Protein AF-0000000082579275 (afdb_homodimer)

pLDDT: mean 96.57, std 3.66, range [63.47, 98.94]

Organism: NCBI:txid68569

Structure (mmCIF, N/CA/C/O backbone):
data_AF-0000000082579275-model_v1
#
loop_
_entity.id
_entity.type
_entity.pdbx_description
1 polymer 'Diadenosine tetraphosphatase ApaH/serine/threonine PP2A family protein phosphatase'
#
loop_
_atom_site.group_PDB
_atom_site.id
_atom_site.type_symbol
_atom_site.label_atom_id
_atom_site.label_alt_id
_atom_site.label_comp_id
_atom_site.label_asym_id
_atom_site.label_entity_id
_atom_site.label_seq_id
_atom_site.pdbx_PDB_ins_code
_atom_site.Cartn_x
_atom_site.Cartn_y
_atom_site.Cartn_z
_atom_site.occupancy
_atom_site.B_iso_or_equiv
_atom_site.auth_seq_id
_atom_site.auth_comp_id
_atom_site.auth_asym_id
_atom_site.auth_atom_id
_atom_site.pdbx_PDB_model_num
ATOM 1 N N . MET A 1 1 ? 6.137 6.766 -21.641 1 63.72 1 MET A N 1
ATOM 2 C CA . MET A 1 1 ? 6.75 5.492 -21.281 1 63.72 1 MET A CA 1
ATOM 3 C C . MET A 1 1 ? 5.688 4.418 -21.078 1 63.72 1 MET A C 1
ATOM 5 O O . MET A 1 1 ? 4.52 4.727 -20.844 1 63.72 1 MET A O 1
ATOM 9 N N . THR A 1 2 ? 6.02 3.133 -21.359 1 87.69 2 THR A N 1
ATOM 10 C CA . THR A 1 2 ? 5.059 2.035 -21.328 1 87.69 2 THR A CA 1
ATOM 11 C C . THR A 1 2 ? 4.641 1.723 -19.891 1 87.69 2 THR A C 1
ATOM 13 O O . THR A 1 2 ? 5.484 1.655 -19 1 87.69 2 THR A O 1
ATOM 16 N N . ARG A 1 3 ? 3.379 1.711 -19.625 1 96.25 3 ARG A N 1
ATOM 17 C CA . ARG A 1 3 ? 2.834 1.325 -18.328 1 96.25 3 ARG A CA 1
ATOM 18 C C . ARG A 1 3 ? 2.699 -0.19 -18.219 1 96.25 3 ARG A C 1
ATOM 20 O O . ARG A 1 3 ? 2.129 -0.833 -19.094 1 96.25 3 ARG A O 1
ATOM 27 N N . ILE A 1 4 ? 3.266 -0.727 -17.109 1 98.38 4 ILE A N 1
ATOM 28 C CA . ILE A 1 4 ? 3.283 -2.17 -16.891 1 98.38 4 ILE A CA 1
ATOM 29 C C . ILE A 1 4 ? 2.412 -2.521 -15.688 1 98.38 4 ILE A C 1
ATOM 31 O O . ILE A 1 4 ? 2.582 -1.958 -14.609 1 98.38 4 ILE A O 1
ATOM 35 N N . ALA A 1 5 ? 1.443 -3.422 -15.883 1 98.81 5 ALA A N 1
ATOM 36 C CA . ALA A 1 5 ? 0.686 -3.992 -14.766 1 98.81 5 ALA A CA 1
ATOM 37 C C . ALA A 1 5 ? 1.379 -5.23 -14.211 1 98.81 5 ALA A C 1
ATOM 39 O O . ALA A 1 5 ? 1.724 -6.148 -14.961 1 98.81 5 ALA A O 1
ATOM 40 N N . VAL A 1 6 ? 1.653 -5.238 -12.945 1 98.94 6 VAL A N 1
ATOM 41 C CA . VAL A 1 6 ? 2.301 -6.355 -12.266 1 98.94 6 VAL A CA 1
ATOM 42 C C . VAL A 1 6 ? 1.271 -7.125 -11.438 1 98.94 6 VAL A C 1
ATOM 44 O O . VAL A 1 6 ? 0.685 -6.578 -10.5 1 98.94 6 VAL A O 1
ATOM 47 N N . LEU A 1 7 ? 1.018 -8.328 -11.781 1 98.94 7 LEU A N 1
ATOM 48 C CA . LEU A 1 7 ? 0.051 -9.18 -11.094 1 98.94 7 LEU A CA 1
ATOM 49 C C . LEU A 1 7 ? 0.752 -10.328 -10.375 1 98.94 7 LEU A C 1
ATOM 51 O O . LEU A 1 7 ? 1.803 -10.797 -10.828 1 98.94 7 LEU A O 1
ATOM 55 N N . SER A 1 8 ? 0.199 -10.789 -9.344 1 98.94 8 SER A N 1
ATOM 56 C CA . SER A 1 8 ? 0.677 -11.961 -8.617 1 98.94 8 SER A CA 1
ATOM 57 C C . SER A 1 8 ? -0.452 -12.625 -7.836 1 98.94 8 SER A C 1
ATOM 59 O O . SER A 1 8 ? -1.479 -12 -7.562 1 98.94 8 SER A O 1
ATOM 61 N N . ASP A 1 9 ? -0.301 -13.938 -7.574 1 98.94 9 ASP A N 1
ATOM 62 C CA . ASP A 1 9 ? -1.137 -14.664 -6.625 1 98.94 9 ASP A CA 1
ATOM 63 C C . ASP A 1 9 ? -2.617 -14.508 -6.961 1 98.94 9 ASP A C 1
ATOM 65 O O . ASP A 1 9 ? -3.414 -14.109 -6.109 1 98.94 9 ASP A O 1
ATOM 69 N N . ILE A 1 10 ? -2.896 -14.906 -8.18 1 98.94 10 ILE A N 1
ATOM 70 C CA . ILE A 1 10 ? -4.262 -14.852 -8.688 1 98.94 10 ILE A CA 1
ATOM 71 C C . ILE A 1 10 ? -5.117 -15.906 -8 1 98.94 10 ILE A C 1
ATOM 73 O O . ILE A 1 10 ? -6.289 -15.664 -7.703 1 98.94 10 ILE A O 1
ATOM 77 N N . HIS A 1 11 ? -4.578 -17.141 -7.887 1 98.88 11 HIS A N 1
ATOM 78 C CA . HIS A 1 11 ? -5.188 -18.25 -7.16 1 98.88 11 HIS A CA 1
ATOM 79 C C . HIS A 1 11 ? -6.551 -18.609 -7.742 1 98.88 11 HIS A C 1
ATOM 81 O O . HIS A 1 11 ? -7.504 -18.844 -7 1 98.88 11 HIS A O 1
ATOM 87 N N . GLY A 1 12 ? -6.645 -18.578 -9.016 1 98.88 12 GLY A N 1
ATOM 88 C CA . GLY A 1 12 ? -7.824 -19.047 -9.727 1 98.88 12 GLY A CA 1
ATOM 89 C C . GLY A 1 12 ? -9.008 -18.094 -9.602 1 98.88 12 GLY A C 1
ATOM 90 O O . GLY A 1 12 ? -10.125 -18.438 -9.969 1 98.88 12 GLY A O 1
ATOM 91 N N . ASN A 1 13 ? -8.828 -16.953 -9.055 1 98.88 13 ASN A N 1
ATOM 92 C CA . ASN A 1 13 ? -9.898 -15.984 -8.867 1 98.88 13 ASN A CA 1
ATOM 93 C C . ASN A 1 13 ? -10.156 -15.18 -10.141 1 98.88 13 ASN A C 1
ATOM 95 O O . ASN A 1 13 ? -9.766 -14.016 -10.234 1 98.88 13 ASN A O 1
ATOM 99 N N . LEU A 1 14 ? -10.883 -15.766 -11.039 1 98.81 14 LEU A N 1
ATOM 100 C CA . LEU A 1 14 ? -11.078 -15.219 -12.375 1 98.81 14 LEU A CA 1
ATOM 101 C C . LEU A 1 14 ? -11.812 -13.883 -12.312 1 98.81 14 LEU A C 1
ATOM 103 O O . LEU A 1 14 ? -11.414 -12.914 -12.969 1 98.81 14 LEU A O 1
ATOM 107 N N . PRO A 1 15 ? -12.891 -13.734 -11.469 1 98.81 15 PRO A N 1
ATOM 108 C CA . PRO A 1 15 ? -13.539 -12.422 -11.398 1 98.81 15 PRO A CA 1
ATOM 109 C C . PRO A 1 15 ? -12.586 -11.312 -10.961 1 98.81 15 PRO A C 1
ATOM 111 O O . PRO A 1 15 ? -12.633 -10.203 -11.5 1 98.81 15 PRO A O 1
ATOM 114 N N . ALA A 1 16 ? -11.742 -11.586 -10.016 1 98.88 16 ALA A N 1
ATOM 115 C CA . ALA A 1 16 ? -10.758 -10.602 -9.578 1 98.88 16 ALA A CA 1
ATOM 116 C C . ALA A 1 16 ? -9.773 -10.273 -10.703 1 98.88 16 ALA A C 1
ATOM 118 O O . ALA A 1 16 ? -9.438 -9.109 -10.914 1 98.88 16 ALA A O 1
ATOM 119 N N . LEU A 1 17 ? -9.328 -11.312 -11.398 1 98.88 17 LEU A N 1
ATOM 120 C CA . LEU A 1 17 ? -8.391 -11.133 -12.5 1 98.88 17 LEU A CA 1
ATOM 121 C C . LEU A 1 17 ? -8.984 -10.234 -13.586 1 98.88 17 LEU A C 1
ATOM 123 O O . LEU A 1 17 ? -8.328 -9.305 -14.055 1 98.88 17 LEU A O 1
ATOM 127 N N . ILE A 1 18 ? -10.188 -10.477 -13.945 1 98.81 18 ILE A N 1
ATOM 128 C CA . ILE A 1 18 ? -10.859 -9.711 -14.984 1 98.81 18 ILE A CA 1
ATOM 129 C C . ILE A 1 18 ? -10.992 -8.25 -14.555 1 98.81 18 ILE A C 1
ATOM 131 O O . ILE A 1 18 ? -10.734 -7.336 -15.336 1 98.81 18 ILE A O 1
ATOM 135 N N . ALA A 1 19 ? -11.375 -8.062 -13.312 1 98.69 19 ALA A N 1
ATOM 136 C CA . ALA A 1 19 ? -11.523 -6.703 -12.789 1 98.69 19 ALA A CA 1
ATOM 137 C C . ALA A 1 19 ? -10.188 -5.961 -12.805 1 98.69 19 ALA A C 1
ATOM 139 O O . ALA A 1 19 ? -10.125 -4.793 -13.195 1 98.69 19 ALA A O 1
ATOM 140 N N . VAL A 1 20 ? -9.141 -6.609 -12.398 1 98.81 20 VAL A N 1
ATOM 141 C CA . VAL A 1 20 ? -7.809 -6.012 -12.336 1 98.81 20 VAL A CA 1
ATOM 142 C C . VAL A 1 20 ? -7.34 -5.648 -13.742 1 98.81 20 VAL A C 1
ATOM 144 O O . VAL A 1 20 ? -6.816 -4.555 -13.969 1 98.81 20 VAL A O 1
ATOM 147 N N . VAL A 1 21 ? -7.512 -6.551 -14.656 1 98.75 21 VAL A N 1
ATOM 148 C CA . VAL A 1 21 ? -7.047 -6.309 -16.016 1 98.75 21 VAL A CA 1
ATOM 149 C C . VAL A 1 21 ? -7.82 -5.148 -16.641 1 98.75 21 VAL A C 1
ATOM 151 O O . VAL A 1 21 ? -7.242 -4.289 -17.297 1 98.75 21 VAL A O 1
ATOM 154 N N . ALA A 1 22 ? -9.109 -5.141 -16.453 1 98.56 22 ALA A N 1
ATOM 155 C CA . ALA A 1 22 ? -9.914 -4.031 -16.953 1 98.56 22 ALA A CA 1
ATOM 156 C C . ALA A 1 22 ? -9.445 -2.703 -16.359 1 98.56 22 ALA A C 1
ATOM 158 O O . ALA A 1 22 ? -9.32 -1.711 -17.078 1 98.56 22 ALA A O 1
ATOM 159 N N . ASP A 1 23 ? -9.234 -2.73 -15.133 1 98.12 23 ASP A N 1
ATOM 160 C CA . ASP A 1 23 ? -8.773 -1.517 -14.461 1 98.12 23 ASP A CA 1
ATOM 161 C C . ASP A 1 23 ? -7.414 -1.078 -14.992 1 98.12 23 ASP A C 1
ATOM 163 O O . ASP A 1 23 ? -7.195 0.107 -15.258 1 98.12 23 ASP A O 1
ATOM 167 N N . ALA A 1 24 ? -6.48 -2.027 -15.039 1 98.38 24 ALA A N 1
ATOM 168 C CA . ALA A 1 24 ? -5.137 -1.742 -15.539 1 98.38 24 ALA A CA 1
ATOM 169 C C . ALA A 1 24 ? -5.184 -1.153 -16.938 1 98.38 24 ALA A C 1
ATOM 171 O O . ALA A 1 24 ? -4.477 -0.189 -17.25 1 98.38 24 ALA A O 1
ATOM 172 N N . ARG A 1 25 ? -5.969 -1.7 -17.797 1 97.94 25 ARG A N 1
ATOM 173 C CA . ARG A 1 25 ? -6.105 -1.192 -19.156 1 97.94 25 ARG A CA 1
ATOM 174 C C . ARG A 1 25 ? -6.691 0.215 -19.156 1 97.94 25 ARG A C 1
ATOM 176 O O . ARG A 1 25 ? -6.262 1.069 -19.938 1 97.94 25 ARG A O 1
ATOM 183 N N . ALA A 1 26 ? -7.68 0.384 -18.344 1 96.19 26 ALA A N 1
ATOM 184 C CA . ALA A 1 26 ? -8.273 1.714 -18.219 1 96.19 26 ALA A CA 1
ATOM 185 C C . ALA A 1 26 ? -7.234 2.74 -17.781 1 96.19 26 ALA A C 1
ATOM 187 O O . ALA A 1 26 ? -7.34 3.922 -18.109 1 96.19 26 ALA A O 1
ATOM 188 N N . ARG A 1 27 ? -6.25 2.26 -17.109 1 94.75 27 ARG A N 1
ATOM 189 C CA . ARG A 1 27 ? -5.176 3.131 -16.625 1 94.75 27 ARG A CA 1
ATOM 190 C C . ARG A 1 27 ? -4.082 3.268 -17.688 1 94.75 27 ARG A C 1
ATOM 192 O O . ARG A 1 27 ? -3.08 3.951 -17.453 1 94.75 27 ARG A O 1
ATOM 199 N N . GLY A 1 28 ? -4.23 2.588 -18.75 1 96.44 28 GLY A N 1
ATOM 200 C CA . GLY A 1 28 ? -3.32 2.758 -19.875 1 96.44 28 GLY A CA 1
ATOM 201 C C . GLY A 1 28 ? -2.236 1.7 -19.938 1 96.44 28 GLY A C 1
ATOM 202 O O . GLY A 1 28 ? -1.297 1.807 -20.719 1 96.44 28 GLY A O 1
ATOM 203 N N . CYS A 1 29 ? -2.297 0.688 -19.109 1 97.88 29 CYS A N 1
ATOM 204 C CA . CYS A 1 29 ? -1.31 -0.383 -19.172 1 97.88 29 CYS A CA 1
ATOM 205 C C . CYS A 1 29 ? -1.43 -1.157 -20.484 1 97.88 29 CYS A C 1
ATOM 207 O O . CYS A 1 29 ? -2.529 -1.55 -20.875 1 97.88 29 CYS A O 1
ATOM 209 N N . THR A 1 30 ? -0.286 -1.39 -21.062 1 97.12 30 THR A N 1
ATOM 210 C CA . THR A 1 30 ? -0.252 -2.172 -22.297 1 97.12 30 THR A CA 1
ATOM 211 C C . THR A 1 30 ? 0.585 -3.434 -22.109 1 97.12 30 THR A C 1
ATOM 213 O O . THR A 1 30 ? 0.59 -4.312 -22.984 1 97.12 30 THR A O 1
ATOM 216 N N . ARG A 1 31 ? 1.279 -3.465 -21.047 1 97.56 31 ARG A N 1
ATOM 217 C CA . ARG A 1 31 ? 2.068 -4.641 -20.703 1 97.56 31 ARG A CA 1
ATOM 218 C C . ARG A 1 31 ? 1.643 -5.211 -19.359 1 97.56 31 ARG A C 1
ATOM 220 O O . ARG A 1 31 ? 1.237 -4.465 -18.469 1 97.56 31 ARG A O 1
ATOM 227 N N . PHE A 1 32 ? 1.783 -6.484 -19.281 1 98.56 32 PHE A N 1
ATOM 228 C CA . PHE A 1 32 ? 1.425 -7.215 -18.078 1 98.56 32 PHE A CA 1
ATOM 229 C C . PHE A 1 32 ? 2.5 -8.234 -17.719 1 98.56 32 PHE A C 1
ATOM 231 O O . PHE A 1 32 ? 3.104 -8.844 -18.609 1 98.56 32 PHE A O 1
ATOM 238 N N . VAL A 1 33 ? 2.762 -8.422 -16.453 1 98.75 33 VAL A N 1
ATOM 239 C CA . VAL A 1 33 ? 3.576 -9.531 -15.969 1 98.75 33 VAL A CA 1
ATOM 240 C C . VAL A 1 33 ? 2.857 -10.25 -14.828 1 98.75 33 VAL A C 1
ATOM 242 O O . VAL A 1 33 ? 2.094 -9.625 -14.086 1 98.75 33 VAL A O 1
ATOM 245 N N . ASN A 1 34 ? 2.994 -11.508 -14.758 1 98.88 34 ASN A N 1
ATOM 246 C CA . ASN A 1 34 ? 2.365 -12.367 -13.758 1 98.88 34 ASN A CA 1
ATOM 247 C C . ASN A 1 34 ? 3.404 -13.141 -12.945 1 98.88 34 ASN A C 1
ATOM 249 O O . ASN A 1 34 ? 4.195 -13.898 -13.516 1 98.88 34 ASN A O 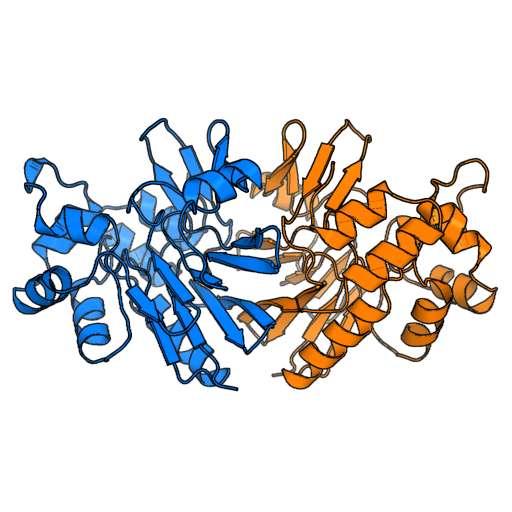1
ATOM 253 N N . LEU A 1 35 ? 3.342 -13.039 -11.578 1 98.94 35 LEU A N 1
ATOM 254 C CA . LEU A 1 35 ? 4.477 -13.453 -10.758 1 98.94 35 LEU A CA 1
ATOM 255 C C . LEU A 1 35 ? 4.203 -14.797 -10.094 1 98.94 35 LEU A C 1
ATOM 257 O O . LEU A 1 35 ? 4.859 -15.156 -9.117 1 98.94 35 LEU A O 1
ATOM 261 N N . GLY A 1 36 ? 3.207 -15.508 -10.555 1 98.88 36 GLY A N 1
ATOM 262 C CA . GLY A 1 36 ? 3.039 -16.875 -10.086 1 98.88 36 GLY A CA 1
ATOM 263 C C . GLY A 1 36 ? 1.993 -17.016 -9 1 98.88 36 GLY A C 1
ATOM 264 O O . GLY A 1 36 ? 1.351 -16.031 -8.617 1 98.88 36 GLY A O 1
ATOM 265 N N . ASP A 1 37 ? 1.796 -18.375 -8.586 1 98.88 37 ASP A N 1
ATOM 266 C CA . ASP A 1 37 ? 0.679 -18.781 -7.734 1 98.88 37 ASP A CA 1
ATOM 267 C C . ASP A 1 37 ? -0.657 -18.391 -8.359 1 98.88 37 ASP A C 1
ATOM 269 O O . ASP A 1 37 ? -1.411 -17.594 -7.789 1 98.88 37 ASP A O 1
ATOM 273 N N . ILE A 1 38 ? -0.932 -19.109 -9.375 1 98.94 38 ILE A N 1
ATOM 274 C CA . ILE A 1 38 ? -1.906 -18.641 -10.344 1 98.94 38 ILE A CA 1
ATOM 275 C C . ILE A 1 38 ? -3.236 -19.359 -10.141 1 98.94 38 ILE A C 1
ATOM 277 O O . ILE A 1 38 ? -4.297 -18.719 -10.133 1 98.94 38 ILE A O 1
ATOM 281 N N . LEU A 1 39 ? -3.184 -20.656 -9.945 1 98.88 39 LEU A N 1
ATOM 282 C CA . LEU A 1 39 ? -4.406 -21.438 -10.133 1 98.88 39 LEU A CA 1
ATOM 283 C C . LEU A 1 39 ? -4.801 -22.156 -8.852 1 98.88 39 LEU A C 1
ATOM 285 O O . LEU A 1 39 ? -5.93 -22.641 -8.727 1 98.88 39 LEU A O 1
ATOM 289 N N . SER A 1 40 ? -3.854 -22.328 -7.887 1 98.69 40 SER A N 1
ATOM 290 C CA . SER A 1 40 ? -4.133 -23.062 -6.652 1 98.69 40 SER A CA 1
ATOM 291 C C . SER A 1 40 ? -5.199 -22.344 -5.82 1 98.69 40 SER A C 1
ATOM 293 O O . SER A 1 40 ? -5.035 -21.188 -5.465 1 98.69 40 SER A O 1
ATOM 295 N N . GLY A 1 41 ? -6.258 -22.938 -5.508 1 98.25 41 GLY A N 1
ATOM 296 C CA . GLY A 1 41 ? -7.402 -22.438 -4.773 1 98.25 41 GLY A CA 1
ATOM 297 C C . GLY A 1 41 ? -8.703 -23.125 -5.133 1 98.25 41 GLY A C 1
ATOM 298 O O . GLY A 1 41 ? -8.758 -23.891 -6.098 1 98.25 41 GLY A O 1
ATOM 299 N N . PRO A 1 42 ? -9.75 -22.906 -4.375 1 98.62 42 PRO A N 1
ATOM 300 C CA . PRO A 1 42 ? -11.023 -23.594 -4.59 1 98.62 42 PRO A CA 1
ATOM 301 C C . PRO A 1 42 ? -11.953 -22.844 -5.539 1 98.62 42 PRO A C 1
ATOM 303 O O . PRO A 1 42 ? -13.172 -23.031 -5.5 1 98.62 42 PRO A O 1
ATOM 306 N N . LEU A 1 43 ? -11.477 -22.016 -6.395 1 98.69 43 LEU A N 1
ATOM 307 C CA . LEU A 1 43 ? -12.312 -21.094 -7.152 1 98.69 43 LEU A CA 1
ATOM 308 C C . LEU A 1 43 ? -12.461 -21.562 -8.602 1 98.69 43 LEU A C 1
ATOM 310 O O . LEU A 1 43 ? -13.07 -22.609 -8.859 1 98.69 43 LEU A O 1
ATOM 314 N N . TRP A 1 44 ? -11.836 -20.844 -9.617 1 98.81 44 TRP A N 1
ATOM 315 C CA . TRP A 1 44 ? -12.016 -21.188 -11.023 1 98.81 44 TRP A CA 1
ATOM 316 C C . TRP A 1 44 ? -10.672 -21.406 -11.711 1 98.81 44 TRP A C 1
ATOM 318 O O . TRP A 1 44 ? -10.359 -20.734 -12.695 1 98.81 44 TRP A O 1
ATOM 328 N N . PRO A 1 45 ? -9.945 -22.422 -11.25 1 98.69 45 PRO A N 1
ATOM 329 C CA . PRO A 1 45 ? -8.594 -22.609 -11.789 1 98.69 45 PRO A CA 1
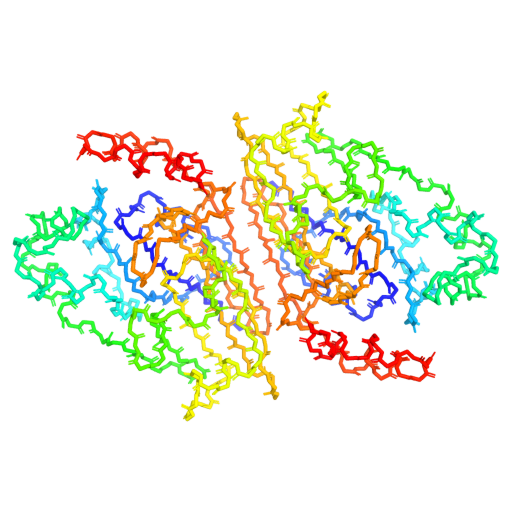ATOM 330 C C . PRO A 1 45 ? -8.594 -22.922 -13.289 1 98.69 45 PRO A C 1
ATOM 332 O O . PRO A 1 45 ? -7.777 -22.359 -14.031 1 98.69 45 PRO A O 1
ATOM 335 N N . ALA A 1 46 ? -9.484 -23.75 -13.789 1 98.62 46 ALA A N 1
ATOM 336 C CA . ALA A 1 46 ? -9.492 -24.141 -15.203 1 98.62 46 ALA A CA 1
ATOM 337 C C . ALA A 1 46 ? -9.844 -22.953 -16.094 1 98.62 46 ALA A C 1
ATOM 339 O O . ALA A 1 46 ? -9.211 -22.734 -17.125 1 98.62 46 ALA A O 1
ATOM 340 N N . GLU A 1 47 ? -10.898 -22.219 -15.719 1 98.62 47 GLU A N 1
ATOM 341 C CA . GLU A 1 47 ? -11.32 -21.047 -16.469 1 98.62 47 GLU A CA 1
ATOM 342 C C . GLU A 1 47 ? -10.227 -19.969 -16.469 1 98.62 47 GLU A C 1
ATOM 344 O O . GLU A 1 47 ? -10.008 -19.312 -17.484 1 98.62 47 GLU A O 1
ATOM 349 N N . THR A 1 48 ? -9.57 -19.828 -15.336 1 98.81 48 THR A N 1
ATOM 350 C CA . THR A 1 48 ? -8.492 -18.859 -15.227 1 98.81 48 THR A CA 1
ATOM 351 C C . THR A 1 48 ? -7.32 -19.25 -16.125 1 98.81 48 THR A C 1
ATOM 353 O O . THR A 1 48 ? -6.754 -18.406 -16.828 1 98.81 48 THR A O 1
ATOM 356 N N . ALA A 1 49 ? -6.969 -20.5 -16.109 1 98.69 49 ALA A N 1
ATOM 357 C CA . ALA A 1 49 ? -5.906 -20.984 -16.984 1 98.69 49 ALA A CA 1
ATOM 358 C C . ALA A 1 49 ? -6.223 -20.703 -18.453 1 98.69 49 ALA A C 1
ATOM 360 O O . ALA A 1 49 ? -5.383 -20.188 -19.188 1 98.69 49 ALA A O 1
ATOM 361 N N . ALA A 1 50 ? -7.402 -21.094 -18.859 1 98.38 50 ALA A N 1
ATOM 362 C CA . ALA A 1 50 ? -7.809 -20.875 -20.25 1 98.38 50 ALA A CA 1
ATOM 363 C C . ALA A 1 50 ? -7.711 -19.406 -20.625 1 98.38 50 ALA A C 1
ATOM 365 O O . ALA A 1 50 ? -7.266 -19.062 -21.719 1 98.38 50 ALA A O 1
ATOM 366 N N . TRP A 1 51 ? -8.133 -18.562 -19.719 1 98.56 51 TRP A N 1
ATOM 367 C CA . TRP A 1 51 ? -8.117 -17.125 -19.953 1 98.56 51 TRP A CA 1
ATOM 368 C C . TRP A 1 51 ? -6.688 -16.609 -20.109 1 98.56 51 TRP A C 1
ATOM 370 O O . TRP A 1 51 ? -6.406 -15.812 -21 1 98.56 51 TRP A O 1
ATOM 380 N N . LEU A 1 52 ? -5.781 -17.078 -19.312 1 98.62 52 LEU A N 1
ATOM 381 C CA . LEU A 1 52 ? -4.406 -16.594 -19.297 1 98.62 52 LEU A CA 1
ATOM 382 C C . LEU A 1 52 ? -3.604 -17.172 -20.453 1 98.62 52 LEU A C 1
ATOM 384 O O . LEU A 1 52 ? -2.744 -16.5 -21.031 1 98.62 52 LEU A O 1
ATOM 388 N N . MET A 1 53 ? -3.846 -18.453 -20.719 1 97.88 53 MET A N 1
ATOM 389 C CA . MET A 1 53 ? -3.096 -19.125 -21.781 1 97.88 53 MET A CA 1
ATOM 390 C C . MET A 1 53 ? -3.318 -18.453 -23.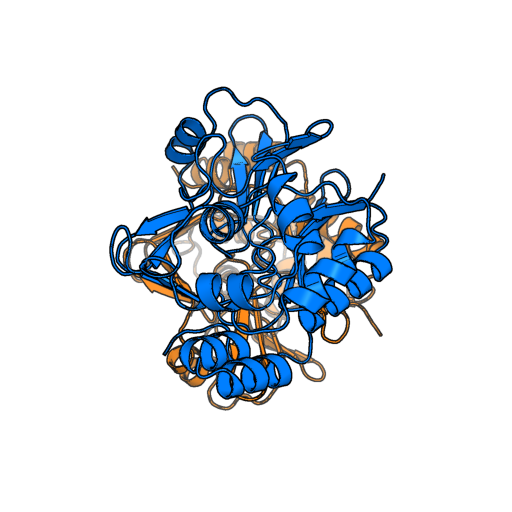125 1 97.88 53 MET A C 1
ATOM 392 O O . MET A 1 53 ? -2.477 -18.547 -24.016 1 97.88 53 MET A O 1
ATOM 396 N N . ALA A 1 54 ? -4.418 -17.797 -23.234 1 96.88 54 ALA A N 1
ATOM 397 C CA . ALA A 1 54 ? -4.746 -17.094 -24.484 1 96.88 54 ALA A CA 1
ATOM 398 C C . ALA A 1 54 ? -3.986 -15.781 -24.594 1 96.88 54 ALA A C 1
ATOM 400 O O . ALA A 1 54 ? -4.051 -15.102 -25.625 1 96.88 54 ALA A O 1
ATOM 401 N N . ARG A 1 55 ? -3.219 -15.57 -23.562 1 94.69 55 ARG A N 1
ATOM 402 C CA . ARG A 1 55 ? -2.492 -14.312 -23.516 1 94.69 55 ARG A CA 1
ATOM 403 C C . ARG A 1 55 ? -0.985 -14.547 -23.469 1 94.69 55 ARG A C 1
ATOM 405 O O . ARG A 1 55 ? -0.529 -15.609 -23.062 1 94.69 55 ARG A O 1
ATOM 412 N N . ASP A 1 56 ? -0.137 -13.812 -24.016 1 89.94 56 ASP A N 1
ATOM 413 C CA . ASP A 1 56 ? 1.315 -13.938 -24.078 1 89.94 56 ASP A CA 1
ATOM 414 C C . ASP A 1 56 ? 1.995 -13.039 -23.047 1 89.94 56 ASP A C 1
ATOM 416 O O . ASP A 1 56 ? 2.932 -12.312 -23.375 1 89.94 56 ASP A O 1
ATOM 420 N N . TRP A 1 57 ? 1.466 -13.086 -21.812 1 98 57 TRP A N 1
ATOM 421 C CA . TRP A 1 57 ? 2.107 -12.305 -20.766 1 98 57 TRP A CA 1
ATOM 422 C C . TRP A 1 57 ? 3.34 -13.031 -20.219 1 98 57 TRP A C 1
ATOM 424 O O . TRP A 1 57 ? 3.322 -14.25 -20.047 1 98 57 TRP A O 1
ATOM 434 N N . PRO A 1 58 ? 4.508 -12.281 -20.094 1 98.62 58 PRO A N 1
ATOM 435 C CA . PRO A 1 58 ? 5.539 -12.898 -19.25 1 98.62 58 PRO A CA 1
ATOM 436 C C . PRO A 1 58 ? 4.992 -13.398 -17.922 1 98.62 58 PRO A C 1
ATOM 438 O O . PRO A 1 58 ? 4.371 -12.633 -17.172 1 98.62 58 PRO A O 1
ATOM 441 N N . THR A 1 59 ? 5.09 -14.656 -17.656 1 98.81 59 THR A N 1
ATOM 442 C CA . THR A 1 59 ? 4.535 -15.328 -16.484 1 98.81 59 THR A CA 1
ATOM 443 C C . THR A 1 59 ? 5.551 -16.297 -15.875 1 98.81 59 THR A C 1
ATOM 445 O O . THR A 1 59 ? 6.211 -17.031 -16.609 1 98.81 59 THR A O 1
ATOM 448 N N . ILE A 1 60 ? 5.715 -16.25 -14.609 1 98.88 60 ILE A N 1
ATOM 449 C CA . ILE A 1 60 ? 6.582 -17.203 -13.945 1 98.88 60 ILE A CA 1
ATOM 450 C C . ILE A 1 60 ? 5.75 -18.109 -13.031 1 98.88 60 ILE A C 1
ATOM 452 O O . ILE A 1 60 ? 4.582 -17.828 -12.766 1 98.88 60 ILE A O 1
ATOM 456 N N . ALA A 1 61 ? 6.383 -19.203 -12.57 1 98.81 61 ALA A N 1
ATOM 457 C CA . ALA A 1 61 ? 5.746 -20.125 -11.633 1 98.81 61 ALA A CA 1
ATOM 458 C C . ALA A 1 61 ? 5.988 -19.703 -10.195 1 98.81 61 ALA A C 1
ATOM 460 O O . ALA A 1 61 ? 7.051 -19.172 -9.867 1 98.81 61 ALA A O 1
ATOM 461 N N . GLY A 1 62 ? 5.051 -19.828 -9.375 1 98.69 62 GLY A N 1
ATOM 462 C CA . GLY A 1 62 ? 5.258 -19.828 -7.934 1 98.69 62 GLY A CA 1
ATOM 463 C C . GLY A 1 62 ? 5.367 -21.234 -7.355 1 98.69 62 GLY A C 1
ATOM 464 O O . GLY A 1 62 ? 5.48 -22.203 -8.094 1 98.69 62 GLY A O 1
ATOM 465 N N . ASN A 1 63 ? 5.391 -21.328 -6.07 1 98.44 63 ASN A N 1
ATOM 466 C CA . ASN A 1 63 ? 5.543 -22.625 -5.441 1 98.44 63 ASN A CA 1
ATOM 467 C C . ASN A 1 63 ? 4.332 -23.516 -5.703 1 98.44 63 ASN A C 1
ATOM 469 O O . ASN A 1 63 ? 4.457 -24.75 -5.773 1 98.44 63 ASN A O 1
ATOM 473 N N . HIS A 1 64 ? 3.172 -22.938 -5.836 1 98.62 64 HIS A N 1
ATOM 474 C CA . HIS A 1 64 ? 1.977 -23.75 -6.031 1 98.62 64 HIS A CA 1
ATOM 475 C C . HIS A 1 64 ? 1.984 -24.422 -7.398 1 98.62 64 HIS A C 1
ATOM 477 O O . HIS A 1 64 ? 1.462 -25.531 -7.551 1 98.62 64 HIS A O 1
ATOM 483 N N . GLU A 1 65 ? 2.52 -23.781 -8.438 1 98.62 65 GLU A N 1
ATOM 484 C CA . GLU A 1 65 ? 2.66 -24.469 -9.719 1 98.62 65 GLU A CA 1
ATOM 485 C C . GLU A 1 65 ? 3.52 -25.719 -9.586 1 98.62 65 GLU A C 1
ATOM 487 O O . GLU A 1 65 ? 3.166 -26.781 -10.109 1 98.62 65 GLU A O 1
ATOM 492 N N . ARG A 1 66 ? 4.613 -25.562 -8.906 1 97.88 66 ARG A N 1
ATOM 493 C CA . ARG A 1 66 ? 5.473 -26.703 -8.648 1 97.88 66 ARG A CA 1
ATOM 494 C C . ARG A 1 66 ? 4.723 -27.797 -7.887 1 97.88 66 ARG A C 1
ATOM 496 O O . ARG A 1 66 ? 4.762 -28.969 -8.266 1 97.88 66 ARG A O 1
ATOM 503 N N . GLN A 1 67 ? 4.043 -27.438 -6.867 1 98.06 67 GLN A N 1
ATOM 504 C CA . GLN A 1 67 ? 3.352 -28.375 -6.004 1 98.06 67 GLN A CA 1
ATOM 505 C C . GLN A 1 67 ? 2.242 -29.109 -6.762 1 98.06 67 GLN A C 1
ATOM 507 O O . GLN A 1 67 ? 2.107 -30.328 -6.66 1 98.06 67 GLN A O 1
ATOM 512 N N . VAL A 1 68 ? 1.444 -28.359 -7.477 1 98 68 VAL A N 1
ATOM 513 C CA . VAL A 1 68 ? 0.349 -28.938 -8.258 1 98 68 VAL A CA 1
ATOM 514 C C . VAL A 1 68 ? 0.896 -29.953 -9.242 1 98 68 VAL A C 1
ATOM 516 O O . VAL A 1 68 ? 0.259 -30.984 -9.508 1 98 68 VAL A O 1
ATOM 519 N N . LEU A 1 69 ? 2.104 -29.719 -9.758 1 97.69 69 LEU A N 1
ATOM 520 C CA . LEU A 1 69 ? 2.674 -30.531 -10.82 1 97.69 69 LEU A CA 1
ATOM 521 C C . LEU A 1 69 ? 3.393 -31.75 -10.242 1 97.69 69 LEU A C 1
ATOM 523 O O . LEU A 1 69 ? 3.428 -32.812 -10.859 1 97.69 69 LEU A O 1
ATOM 527 N N . THR A 1 70 ? 3.949 -31.609 -9.031 1 97.06 70 THR A N 1
ATOM 528 C CA . THR A 1 70 ? 4.945 -32.625 -8.672 1 97.06 70 THR A CA 1
ATOM 529 C C . THR A 1 70 ? 4.527 -33.375 -7.41 1 97.06 70 THR A C 1
ATOM 531 O O . THR A 1 70 ? 4.965 -34.5 -7.176 1 97.06 70 THR A O 1
ATOM 534 N N . ASP A 1 71 ? 3.781 -32.688 -6.57 1 95.81 71 ASP A N 1
ATOM 535 C CA . ASP A 1 71 ? 3.422 -33.375 -5.328 1 95.81 71 ASP A CA 1
ATOM 536 C C . ASP A 1 71 ? 2.467 -34.531 -5.59 1 95.81 71 ASP A C 1
ATOM 538 O O . ASP A 1 71 ? 1.546 -34.406 -6.402 1 95.81 71 ASP A O 1
ATOM 542 N N . PRO A 1 72 ? 2.654 -35.594 -4.918 1 94.56 72 PRO A N 1
ATOM 543 C CA . PRO A 1 72 ? 1.639 -36.656 -5.008 1 94.56 72 PRO A CA 1
ATOM 544 C C . PRO A 1 72 ? 0.296 -36.219 -4.418 1 94.56 72 PRO A C 1
ATOM 546 O O . PRO A 1 72 ? 0.258 -35.469 -3.438 1 94.56 72 PRO A O 1
ATOM 549 N N . PRO A 1 73 ? -0.718 -36.656 -4.988 1 90.44 73 PRO A N 1
ATOM 550 C CA . PRO A 1 73 ? -2.057 -36.25 -4.562 1 90.44 73 PRO A CA 1
ATOM 551 C C . PRO A 1 73 ? -2.244 -36.312 -3.051 1 90.44 73 PRO A C 1
ATOM 553 O O . PRO A 1 73 ? -2.852 -35.406 -2.453 1 90.44 73 PRO A O 1
ATOM 556 N N . ALA A 1 74 ? -1.731 -37.375 -2.396 1 92.19 74 ALA A N 1
ATOM 557 C CA . ALA A 1 74 ? -1.912 -37.594 -0.964 1 92.19 74 ALA A CA 1
ATOM 558 C C . ALA A 1 74 ? -1.194 -36.531 -0.151 1 92.19 74 ALA A C 1
ATOM 560 O O . ALA A 1 74 ? -1.488 -36.312 1.031 1 92.19 74 ALA A O 1
ATOM 561 N N . ARG A 1 75 ? -0.365 -35.812 -0.797 1 93.88 75 ARG A N 1
ATOM 562 C CA . ARG A 1 75 ? 0.444 -34.812 -0.083 1 93.88 75 ARG A CA 1
ATOM 563 C C . ARG A 1 75 ? 0.043 -33.406 -0.464 1 93.88 75 ARG A C 1
ATOM 565 O O . ARG A 1 75 ? 0.564 -32.438 0.092 1 93.88 75 ARG A O 1
ATOM 572 N N . MET A 1 76 ? -0.842 -33.281 -1.327 1 94.31 76 MET A N 1
ATOM 573 C CA . MET A 1 76 ? -1.293 -31.953 -1.743 1 94.31 76 MET A CA 1
ATOM 574 C C . MET A 1 76 ? -2.227 -31.344 -0.702 1 94.31 76 MET A C 1
ATOM 576 O O . MET A 1 76 ? -3.068 -32.031 -0.133 1 94.31 76 MET A O 1
ATOM 580 N N . ASN A 1 77 ? -1.943 -30.062 -0.359 1 94.44 77 ASN A N 1
ATOM 581 C CA . ASN A 1 77 ? -2.973 -29.375 0.415 1 94.44 77 ASN A CA 1
ATOM 582 C C . ASN A 1 77 ? -4.273 -29.25 -0.371 1 94.44 77 ASN A C 1
ATOM 584 O O . ASN A 1 77 ? -4.32 -29.578 -1.561 1 94.44 77 ASN A O 1
ATOM 588 N N . ALA A 1 78 ? -5.348 -28.828 0.235 1 96.19 78 ALA A N 1
ATOM 589 C CA . ALA A 1 78 ? -6.684 -28.828 -0.353 1 96.19 78 ALA A CA 1
ATOM 590 C C . ALA A 1 78 ? -6.734 -27.953 -1.601 1 96.19 78 ALA A C 1
ATOM 592 O O . ALA A 1 78 ? -7.418 -28.281 -2.572 1 96.19 78 ALA A O 1
ATOM 593 N N . SER A 1 79 ? -6.07 -26.828 -1.583 1 97.69 79 SER A N 1
ATOM 594 C CA . SER A 1 79 ? -6.078 -25.906 -2.709 1 97.69 79 SER A CA 1
ATOM 595 C C . SER A 1 79 ? -5.371 -26.5 -3.922 1 97.69 79 SER A C 1
ATOM 597 O O . SER A 1 79 ? -5.898 -26.453 -5.035 1 97.69 79 SER A O 1
ATOM 599 N N . ASP A 1 80 ? -4.188 -27.031 -3.738 1 98.25 80 ASP A N 1
ATOM 600 C CA . ASP A 1 80 ? -3.434 -27.656 -4.816 1 98.25 80 ASP A CA 1
ATOM 601 C C . ASP A 1 80 ? -4.168 -28.875 -5.363 1 98.25 80 ASP A C 1
ATOM 603 O O . ASP A 1 80 ? -4.199 -29.094 -6.574 1 98.25 80 ASP A O 1
ATOM 607 N N . GLY A 1 81 ? -4.695 -29.656 -4.402 1 97.75 81 GLY A N 1
ATOM 608 C CA . GLY A 1 81 ? -5.441 -30.844 -4.812 1 97.75 81 GLY A CA 1
ATOM 609 C C . GLY A 1 81 ? -6.637 -30.516 -5.688 1 97.75 81 GLY A C 1
ATOM 610 O O . GLY A 1 81 ? -6.879 -31.203 -6.691 1 97.75 81 GLY A O 1
ATOM 611 N N . PHE A 1 82 ? -7.43 -29.5 -5.281 1 98.25 82 PHE A N 1
ATOM 612 C CA . PHE A 1 82 ? -8.578 -29.078 -6.082 1 98.25 82 PHE A CA 1
ATOM 613 C C . PHE A 1 82 ? -8.141 -28.656 -7.477 1 98.25 82 PHE A C 1
ATOM 615 O O . PHE A 1 82 ? -8.711 -29.109 -8.477 1 98.25 82 PHE A O 1
ATOM 622 N N . ALA A 1 83 ? -7.105 -27.766 -7.547 1 97.94 83 ALA A N 1
ATOM 623 C CA . ALA A 1 83 ? -6.605 -27.297 -8.836 1 97.94 83 ALA A CA 1
ATOM 624 C C . ALA A 1 83 ? -6.133 -28.453 -9.703 1 97.94 83 ALA A C 1
ATOM 626 O O . ALA A 1 83 ? -6.496 -28.547 -10.875 1 97.94 83 ALA A O 1
ATOM 627 N N . ASN A 1 84 ? -5.363 -29.312 -9.117 1 97.5 84 ASN A N 1
ATOM 628 C CA . ASN A 1 84 ? -4.852 -30.469 -9.844 1 97.5 84 ASN A CA 1
ATOM 629 C C . ASN A 1 84 ? -5.984 -31.312 -10.43 1 97.5 84 ASN A C 1
ATOM 631 O O . ASN A 1 84 ? -5.887 -31.797 -11.562 1 97.5 84 ASN A O 1
ATOM 635 N N . ALA A 1 85 ? -7.02 -31.5 -9.719 1 96.5 85 ALA A N 1
ATOM 636 C CA . ALA A 1 85 ? -8.125 -32.375 -10.086 1 96.5 85 ALA A CA 1
ATOM 637 C C . ALA A 1 85 ? -8.922 -31.781 -11.25 1 96.5 85 ALA A C 1
ATOM 639 O O . ALA A 1 85 ? -9.469 -32.531 -12.07 1 96.5 85 ALA A O 1
ATOM 640 N N . VAL A 1 86 ? -8.938 -30.469 -11.383 1 97.31 86 VAL A N 1
ATOM 641 C CA . VAL A 1 86 ? -9.867 -29.875 -12.336 1 97.31 86 VAL A CA 1
ATOM 642 C C . VAL A 1 86 ? -9.109 -29.391 -13.57 1 97.31 86 VAL A C 1
ATOM 644 O O . VAL A 1 86 ? -9.711 -29.125 -14.609 1 97.31 86 VAL A O 1
ATOM 647 N N . LEU A 1 87 ? -7.836 -29.281 -13.461 1 97.94 87 LEU A N 1
ATOM 648 C CA . LEU A 1 87 ? -7.055 -28.797 -14.594 1 97.94 87 LEU A CA 1
ATOM 649 C C . LEU A 1 87 ? -6.887 -29.891 -15.648 1 97.94 87 LEU A C 1
ATOM 651 O O . LEU A 1 87 ? -6.641 -31.047 -15.312 1 97.94 87 LEU A O 1
ATOM 655 N N . GLY A 1 88 ? -7.047 -29.609 -16.891 1 97.19 88 GLY A N 1
ATOM 656 C CA . GLY A 1 88 ? -6.801 -30.531 -17.984 1 97.19 88 GLY A CA 1
ATOM 657 C C . GLY A 1 88 ? -5.348 -30.578 -18.422 1 97.19 88 GLY A C 1
ATOM 658 O O . GLY A 1 88 ? -4.52 -29.828 -17.906 1 97.19 88 GLY A O 1
ATOM 659 N N . PRO A 1 89 ? -5.062 -31.438 -19.375 1 97.5 89 PRO A N 1
ATOM 660 C CA . PRO A 1 89 ? -3.676 -31.625 -19.812 1 97.5 89 PRO A CA 1
ATOM 661 C C . PRO A 1 89 ? -3.055 -30.344 -20.375 1 97.5 89 PRO A C 1
ATOM 663 O O . PRO A 1 89 ? -1.858 -30.109 -20.203 1 97.5 89 PRO A O 1
ATOM 666 N N . GLU A 1 90 ? -3.826 -29.562 -21.031 1 97.69 90 GLU A N 1
ATOM 667 C CA . GLU A 1 90 ? -3.305 -28.344 -21.625 1 97.69 90 GLU A CA 1
ATOM 668 C C . GLU A 1 90 ? -2.855 -27.344 -20.562 1 97.69 90 GLU A C 1
ATOM 670 O O . GLU A 1 90 ? -1.787 -26.734 -20.672 1 97.69 90 GLU A O 1
ATOM 675 N N . ALA A 1 91 ? -3.705 -27.203 -19.609 1 98.12 91 ALA A N 1
ATOM 676 C CA . ALA A 1 91 ? -3.369 -26.281 -18.516 1 98.12 91 ALA A CA 1
ATOM 677 C C . ALA A 1 91 ? -2.15 -26.781 -17.734 1 98.12 91 ALA A C 1
ATOM 679 O O . ALA A 1 91 ? -1.284 -26 -17.359 1 98.12 91 ALA A O 1
ATOM 680 N N . LEU A 1 92 ? -2.115 -28.047 -17.5 1 98.25 92 LEU A N 1
ATOM 681 C CA . LEU A 1 92 ? -0.987 -28.641 -16.781 1 98.25 92 LEU A CA 1
ATOM 682 C C . LEU A 1 92 ? 0.302 -28.484 -17.578 1 98.25 92 LEU A C 1
ATOM 684 O O . LEU A 1 92 ? 1.364 -28.219 -17.016 1 98.25 92 LEU A O 1
ATOM 688 N N . ALA A 1 93 ? 0.218 -28.719 -18.844 1 98.25 93 ALA A N 1
ATOM 689 C CA . ALA A 1 93 ? 1.376 -28.516 -19.719 1 98.25 93 ALA A CA 1
ATOM 690 C C . ALA A 1 93 ? 1.824 -27.062 -19.703 1 98.25 93 ALA A C 1
ATOM 692 O O . ALA A 1 93 ? 3.023 -26.766 -19.734 1 98.25 93 ALA A O 1
ATOM 693 N N . TRP A 1 94 ? 0.891 -26.156 -19.75 1 98.31 94 TRP A N 1
ATOM 694 C CA . TRP A 1 94 ? 1.196 -24.734 -19.672 1 98.31 94 TRP A CA 1
ATOM 695 C C . TRP A 1 94 ? 1.942 -24.406 -18.391 1 98.31 94 TRP A C 1
ATOM 697 O O . TRP A 1 94 ? 2.963 -23.719 -18.406 1 98.31 94 TRP A O 1
ATOM 707 N N . LEU A 1 95 ? 1.464 -24.875 -17.25 1 98.5 95 LEU A N 1
ATOM 708 C CA . LEU A 1 95 ? 2.123 -24.656 -15.969 1 98.5 95 LEU A CA 1
ATOM 709 C C . LEU A 1 95 ? 3.553 -25.188 -16 1 98.5 95 LEU A C 1
ATOM 711 O O . LEU A 1 95 ? 4.469 -24.547 -15.477 1 98.5 95 LEU A O 1
ATOM 715 N N . ALA A 1 96 ? 3.688 -26.375 -16.531 1 98.44 96 ALA A N 1
ATOM 716 C CA . ALA A 1 96 ? 4.988 -27.047 -16.562 1 98.44 96 ALA A CA 1
ATOM 717 C C . ALA A 1 96 ? 5.996 -26.25 -17.375 1 98.44 96 ALA A C 1
ATOM 719 O O . ALA A 1 96 ? 7.207 -26.375 -17.172 1 98.44 96 ALA A O 1
ATOM 720 N N . GLY A 1 97 ? 5.535 -25.469 -18.281 1 98.31 97 GLY A N 1
ATOM 721 C CA . GLY A 1 97 ? 6.398 -24.703 -19.156 1 98.31 97 GLY A CA 1
ATOM 722 C C . GLY A 1 97 ? 6.809 -23.359 -18.562 1 98.31 97 GLY A C 1
ATOM 723 O O . GLY A 1 97 ? 7.68 -22.672 -19.109 1 98.31 97 GLY A O 1
ATOM 724 N N . LEU A 1 98 ? 6.262 -22.953 -17.484 1 98.56 98 LEU A N 1
ATOM 725 C CA . LEU A 1 98 ? 6.555 -21.656 -16.875 1 98.56 98 LEU A CA 1
ATOM 726 C C . LEU A 1 98 ? 7.934 -21.656 -16.234 1 98.56 98 LEU A C 1
ATOM 728 O O . LEU A 1 98 ? 8.297 -22.625 -15.539 1 98.56 98 LEU A O 1
ATOM 732 N N . PRO A 1 99 ? 8.734 -20.609 -16.469 1 98.69 99 PRO A N 1
ATOM 733 C CA . PRO A 1 99 ? 10.023 -20.516 -15.781 1 98.69 99 PRO A CA 1
ATOM 734 C C . PRO A 1 99 ? 9.867 -20.156 -14.305 1 98.69 99 PRO A C 1
ATOM 736 O O . PRO A 1 99 ? 8.867 -19.562 -13.906 1 98.69 99 PRO A O 1
ATOM 739 N N . ALA A 1 100 ? 10.859 -20.516 -13.5 1 98.44 100 ALA A N 1
ATOM 740 C CA . ALA A 1 100 ? 10.859 -20.188 -12.078 1 98.44 100 ALA A CA 1
ATOM 741 C C . ALA A 1 100 ? 11.125 -18.703 -11.852 1 98.44 100 ALA A C 1
ATOM 743 O O . ALA A 1 100 ? 10.656 -18.125 -10.867 1 98.44 100 ALA A O 1
ATOM 744 N N . THR A 1 101 ? 11.938 -18.172 -12.633 1 98.62 101 THR A N 1
ATOM 745 C CA . THR A 1 101 ? 12.266 -16.75 -12.633 1 98.62 101 THR A CA 1
ATOM 746 C C . THR A 1 101 ? 12.391 -16.219 -14.055 1 98.62 101 THR A C 1
ATOM 748 O O . THR A 1 101 ? 12.445 -17 -15.008 1 98.62 101 THR A O 1
ATOM 751 N N . LEU A 1 102 ? 12.406 -14.93 -14.211 1 98.62 102 LEU A N 1
ATOM 752 C CA . LEU A 1 102 ? 12.523 -14.312 -15.531 1 98.62 102 LEU A CA 1
ATOM 753 C C . LEU A 1 102 ? 13.156 -12.93 -15.43 1 98.62 102 LEU A C 1
ATOM 755 O O . LEU A 1 102 ? 12.773 -12.125 -14.578 1 98.62 102 LEU A O 1
ATOM 759 N N . ALA A 1 103 ? 14.117 -12.664 -16.172 1 97.81 103 ALA A N 1
ATOM 760 C CA . ALA A 1 103 ? 14.68 -11.328 -16.328 1 97.81 103 ALA A CA 1
ATOM 761 C C . ALA A 1 103 ? 14.047 -10.617 -17.531 1 97.81 103 ALA A C 1
ATOM 763 O O . ALA A 1 103 ? 13.984 -11.172 -18.625 1 97.81 103 ALA A O 1
ATOM 764 N N . LEU A 1 104 ? 13.484 -9.414 -17.312 1 95.94 104 LEU A N 1
ATOM 765 C CA . LEU A 1 104 ? 12.859 -8.586 -18.328 1 95.94 104 LEU A CA 1
ATOM 766 C C . LEU A 1 104 ? 13.406 -7.16 -18.281 1 95.94 104 LEU A C 1
ATOM 768 O O . LEU A 1 104 ? 12.953 -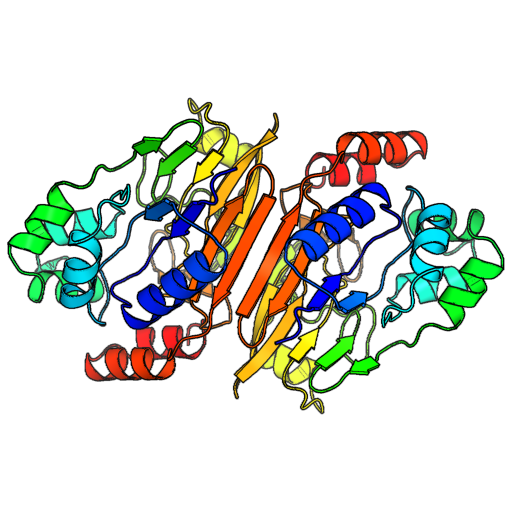6.348 -17.469 1 95.94 104 LEU A O 1
ATOM 772 N N . GLU A 1 105 ? 14.242 -6.797 -19.25 1 93.5 105 GLU A N 1
ATOM 773 C CA . GLU A 1 105 ? 14.844 -5.465 -19.25 1 93.5 105 GLU A CA 1
ATOM 774 C C . GLU A 1 105 ? 15.555 -5.176 -17.938 1 93.5 105 GLU A C 1
ATOM 776 O O . GLU A 1 105 ? 16.422 -5.949 -17.5 1 93.5 105 GLU A O 1
ATOM 781 N N . ASP A 1 106 ? 15.195 -4.234 -17.188 1 95.19 106 ASP A N 1
ATOM 782 C CA . ASP A 1 106 ? 15.836 -3.889 -15.93 1 95.19 106 ASP A CA 1
ATOM 783 C C . ASP A 1 106 ? 15.062 -4.457 -14.742 1 95.19 106 ASP A C 1
ATOM 785 O O . ASP A 1 106 ? 15.203 -3.98 -13.617 1 95.19 106 ASP A O 1
ATOM 789 N N . MET A 1 107 ? 14.18 -5.43 -15.031 1 97.69 107 MET A N 1
ATOM 790 C CA . MET A 1 107 ? 13.383 -6.059 -13.984 1 97.69 107 MET A CA 1
ATOM 791 C C . MET A 1 107 ? 13.766 -7.527 -13.82 1 97.69 107 MET A C 1
ATOM 793 O O . MET A 1 107 ? 14.133 -8.188 -14.797 1 97.69 107 MET A O 1
ATOM 797 N N . PHE A 1 108 ? 13.75 -8.016 -12.688 1 98.62 108 PHE A N 1
ATOM 798 C CA . PHE A 1 108 ? 13.875 -9.438 -12.367 1 98.62 108 PHE A CA 1
ATOM 799 C C . PHE A 1 108 ? 12.625 -9.945 -11.664 1 98.62 108 PHE A C 1
ATOM 801 O O . PHE A 1 108 ? 12.211 -9.398 -10.641 1 98.62 108 PHE A O 1
ATOM 808 N N . LEU A 1 109 ? 11.984 -10.93 -12.195 1 98.88 109 LEU A N 1
ATOM 809 C CA . LEU A 1 109 ? 10.758 -11.523 -11.664 1 98.88 109 LEU A CA 1
ATOM 810 C C . LEU A 1 109 ? 11.07 -12.805 -10.898 1 98.88 109 LEU A C 1
ATOM 812 O O . LEU A 1 109 ? 11.672 -13.734 -11.445 1 98.88 109 LEU A O 1
ATOM 816 N N . CYS A 1 110 ? 10.68 -12.859 -9.703 1 98.88 110 CYS A N 1
ATOM 817 C CA . CYS A 1 110 ? 10.688 -14.062 -8.883 1 98.88 110 CYS A CA 1
ATOM 818 C C . CYS A 1 110 ? 9.438 -14.148 -8.023 1 98.88 110 CYS A C 1
ATOM 820 O O . CYS A 1 110 ? 8.773 -13.133 -7.781 1 98.88 110 CYS A O 1
ATOM 822 N N . HIS A 1 111 ? 9.039 -15.312 -7.625 1 98.81 111 HIS A N 1
ATOM 823 C CA . HIS A 1 111 ? 7.844 -15.438 -6.797 1 98.81 111 HIS A CA 1
ATOM 824 C C . HIS A 1 111 ? 8.156 -15.156 -5.332 1 98.81 111 HIS A C 1
ATOM 826 O O . HIS A 1 111 ? 7.531 -14.281 -4.723 1 98.81 111 HIS A O 1
ATOM 832 N N . GLY A 1 112 ? 8.977 -15.961 -4.742 1 98.12 112 GLY A N 1
ATOM 833 C CA . GLY A 1 112 ? 9.562 -15.648 -3.447 1 98.12 112 GLY A CA 1
ATOM 834 C C . GLY A 1 112 ? 10.836 -14.836 -3.553 1 98.12 112 GLY A C 1
ATOM 835 O O . GLY A 1 112 ? 10.805 -13.68 -3.992 1 98.12 112 GLY A O 1
ATOM 836 N N . THR A 1 113 ? 11.992 -15.461 -3.217 1 98.31 113 THR A N 1
ATOM 837 C CA . THR A 1 113 ? 13.305 -14.867 -3.455 1 98.31 113 THR A CA 1
ATOM 838 C C . THR A 1 113 ? 13.906 -15.398 -4.75 1 98.31 113 THR A C 1
ATOM 840 O O . THR A 1 113 ? 13.367 -16.328 -5.359 1 98.31 113 THR A O 1
ATOM 843 N N . PRO A 1 114 ? 15 -14.844 -5.199 1 98.12 114 PRO A N 1
ATOM 844 C CA . PRO A 1 114 ? 15.609 -15.312 -6.445 1 98.12 114 PRO A CA 1
ATOM 845 C C . PRO A 1 114 ? 15.922 -16.812 -6.422 1 98.12 114 PRO A C 1
ATOM 847 O O . PRO A 1 114 ? 15.875 -17.469 -7.461 1 98.12 114 PRO A O 1
ATOM 850 N N . ASP A 1 115 ? 16.125 -17.375 -5.203 1 96.94 115 ASP A N 1
ATOM 851 C CA . ASP A 1 115 ? 16.594 -18.75 -5.133 1 96.94 115 ASP A CA 1
ATOM 852 C C . ASP A 1 115 ? 15.562 -19.641 -4.438 1 96.94 115 ASP A C 1
ATOM 854 O O . ASP A 1 115 ? 15.867 -20.781 -4.09 1 96.94 115 ASP A O 1
ATOM 858 N N . SER A 1 116 ? 14.422 -19.062 -4.207 1 97.94 116 SER A N 1
ATOM 859 C CA . SER A 1 116 ? 13.406 -19.828 -3.492 1 97.94 116 SER A CA 1
ATOM 860 C C . SER A 1 116 ? 12 -19.359 -3.842 1 97.94 116 SER A C 1
ATOM 862 O O . SER A 1 116 ? 11.703 -18.172 -3.76 1 97.94 116 SER A O 1
ATOM 864 N N . ASP A 1 117 ? 11.125 -20.234 -4.16 1 97.88 117 ASP A N 1
ATOM 865 C CA . ASP A 1 117 ? 9.75 -19.875 -4.484 1 97.88 117 ASP A CA 1
ATOM 866 C C . ASP A 1 117 ? 8.867 -19.891 -3.234 1 97.88 117 ASP A C 1
ATOM 868 O O . ASP A 1 117 ? 7.672 -19.609 -3.309 1 97.88 117 ASP A O 1
ATOM 872 N N . VAL A 1 118 ? 9.461 -20.156 -2.018 1 96.44 118 VAL A N 1
ATOM 873 C CA . VAL A 1 118 ? 8.648 -20.219 -0.811 1 96.44 118 VAL A CA 1
ATOM 874 C C . VAL A 1 118 ? 9.141 -19.203 0.211 1 96.44 118 VAL A C 1
ATOM 876 O O . VAL A 1 118 ? 8.43 -18.875 1.165 1 96.44 118 VAL A O 1
ATOM 879 N N . ALA A 1 119 ? 10.352 -18.766 0.064 1 96.44 119 ALA A N 1
ATOM 880 C CA . ALA A 1 119 ? 10.891 -17.781 1.011 1 96.44 119 ALA A CA 1
ATOM 881 C C . ALA A 1 119 ? 10.367 -16.391 0.718 1 96.44 119 ALA A C 1
ATOM 883 O O . ALA A 1 119 ? 10.469 -15.898 -0.411 1 96.44 119 ALA A O 1
ATOM 884 N N . PRO A 1 120 ? 9.82 -15.734 1.741 1 97.38 120 PRO A N 1
ATOM 885 C CA . PRO A 1 120 ? 9.352 -14.367 1.502 1 97.38 120 PRO A CA 1
ATOM 886 C C . PRO A 1 120 ? 10.492 -13.383 1.256 1 97.38 120 PRO A C 1
ATOM 888 O O . PRO A 1 120 ? 11.516 -13.445 1.938 1 97.38 120 PRO A O 1
ATOM 891 N N . LEU A 1 121 ? 10.305 -12.516 0.298 1 98.38 121 LEU A N 1
ATOM 892 C CA . LEU A 1 121 ? 11.359 -11.555 -0.021 1 98.38 121 LEU A CA 1
ATOM 893 C C . LEU A 1 121 ? 11.18 -10.266 0.775 1 98.38 121 LEU A C 1
ATOM 895 O O . LEU A 1 121 ? 12.07 -9.867 1.527 1 98.38 121 LEU A O 1
ATOM 899 N N . THR A 1 122 ? 9.977 -9.68 0.761 1 98 122 THR A N 1
ATOM 900 C CA . THR A 1 122 ? 9.781 -8.336 1.292 1 98 122 THR A CA 1
ATOM 901 C C . THR A 1 122 ? 9.406 -8.383 2.77 1 98 122 THR A C 1
ATOM 903 O O . THR A 1 122 ? 9.344 -7.352 3.438 1 98 122 THR A O 1
ATOM 906 N N . GLU A 1 123 ? 9.148 -9.547 3.293 1 96.31 123 GLU A N 1
ATOM 907 C CA . GLU A 1 123 ? 8.719 -9.688 4.684 1 96.31 123 GLU A CA 1
ATOM 908 C C . GLU A 1 123 ? 9.586 -10.695 5.43 1 96.31 123 GLU A C 1
ATOM 910 O O . GLU A 1 123 ? 10.242 -11.531 4.809 1 96.31 123 GLU A O 1
ATOM 915 N N . THR A 1 124 ? 9.586 -10.578 6.727 1 94.69 124 THR A N 1
ATOM 916 C CA . THR A 1 124 ? 10.156 -11.539 7.66 1 94.69 124 THR A CA 1
ATOM 917 C C . THR A 1 124 ? 9.133 -11.922 8.727 1 94.69 124 THR A C 1
ATOM 919 O O . THR A 1 124 ? 8.391 -11.07 9.219 1 94.69 124 THR A O 1
ATOM 922 N N . LEU A 1 125 ? 9.078 -13.109 9.031 1 92 125 LEU A N 1
ATOM 923 C CA . LEU A 1 125 ? 8.164 -13.57 10.07 1 92 125 LEU A CA 1
ATOM 924 C C . LEU A 1 125 ? 8.516 -12.953 11.414 1 92 125 LEU A C 1
ATOM 926 O O . LEU A 1 125 ? 9.68 -12.961 11.828 1 92 125 LEU A O 1
ATOM 930 N N . ALA A 1 126 ? 7.633 -12.383 12.086 1 87.62 126 ALA A N 1
ATOM 931 C CA . ALA A 1 126 ? 7.734 -11.781 13.414 1 87.62 126 ALA A CA 1
ATOM 932 C C . ALA A 1 126 ? 6.57 -12.203 14.305 1 87.62 126 ALA A C 1
ATOM 934 O O . ALA A 1 126 ? 5.504 -11.578 14.281 1 87.62 126 ALA A O 1
ATOM 935 N N . GLY A 1 127 ? 6.805 -13.273 15.109 1 85.69 127 GLY A N 1
ATOM 936 C CA . GLY A 1 127 ? 5.699 -13.859 15.852 1 85.69 127 GLY A CA 1
ATOM 937 C C . GLY A 1 127 ? 4.699 -14.578 14.961 1 85.69 127 GLY A C 1
ATOM 938 O O . GLY A 1 127 ? 5.074 -15.438 14.164 1 85.69 127 GLY A O 1
ATOM 939 N N . ALA A 1 128 ? 3.412 -14.203 15.141 1 86.88 128 ALA A N 1
ATOM 940 C CA . ALA A 1 128 ? 2.348 -14.828 14.359 1 86.88 128 ALA A CA 1
ATOM 941 C C . ALA A 1 128 ? 1.958 -13.969 13.164 1 86.88 128 ALA A C 1
ATOM 943 O O . ALA A 1 128 ? 0.858 -14.102 12.625 1 86.88 128 ALA A O 1
ATOM 944 N N . SER A 1 129 ? 2.904 -13.102 12.836 1 87.06 129 SER A N 1
ATOM 945 C CA . SER A 1 129 ? 2.654 -12.219 11.703 1 87.06 129 SER A CA 1
ATOM 946 C C . SER A 1 129 ? 3.934 -11.961 10.914 1 87.06 129 SER A C 1
ATOM 948 O O . SER A 1 129 ? 4.922 -12.68 11.07 1 87.06 129 SER A O 1
ATOM 950 N N . LEU A 1 130 ? 3.85 -11.023 9.93 1 90.69 130 LEU A N 1
ATOM 951 C CA . LEU A 1 130 ? 4.988 -10.633 9.109 1 90.69 130 LEU A CA 1
ATOM 952 C C . LEU A 1 130 ? 5.383 -9.18 9.391 1 90.69 130 LEU A C 1
ATOM 954 O O . LEU A 1 130 ? 4.52 -8.336 9.641 1 90.69 130 LEU A O 1
ATOM 958 N N . ARG A 1 131 ? 6.621 -8.906 9.445 1 88.94 131 ARG A N 1
ATOM 959 C CA . ARG A 1 131 ? 7.121 -7.535 9.414 1 88.94 131 ARG A CA 1
ATOM 960 C C . ARG A 1 131 ? 7.887 -7.27 8.117 1 88.94 131 ARG A C 1
ATOM 962 O O . ARG A 1 131 ? 8.398 -8.195 7.488 1 88.94 131 ARG A O 1
ATOM 969 N N . ALA A 1 132 ? 8.039 -5.992 7.699 1 91.75 132 ALA A N 1
ATOM 970 C CA . ALA A 1 132 ? 8.852 -5.645 6.535 1 91.75 132 ALA A CA 1
ATOM 971 C C . ALA A 1 132 ? 10.297 -6.098 6.719 1 91.75 132 ALA A C 1
ATOM 973 O O . ALA A 1 132 ? 10.852 -5.988 7.816 1 91.75 132 ALA A O 1
ATOM 974 N N . ALA A 1 133 ? 10.898 -6.609 5.695 1 95.12 133 ALA A N 1
ATOM 975 C CA . ALA A 1 133 ? 12.305 -7.004 5.723 1 95.12 133 ALA A CA 1
ATOM 976 C C . ALA A 1 133 ? 13.211 -5.793 5.93 1 95.12 133 ALA A C 1
ATOM 978 O O . ALA A 1 133 ? 12.953 -4.719 5.379 1 95.12 133 ALA A O 1
ATOM 979 N N . SER A 1 134 ? 14.227 -5.965 6.68 1 92.25 134 SER A N 1
ATOM 980 C CA . SER A 1 134 ? 15.234 -4.926 6.863 1 92.25 134 SER A CA 1
ATOM 981 C C . SER A 1 134 ? 16.125 -4.801 5.633 1 92.25 134 SER A C 1
ATOM 983 O O . SER A 1 134 ? 16.125 -5.676 4.762 1 92.25 134 SER A O 1
ATOM 985 N N . GLU A 1 135 ? 16.859 -3.732 5.609 1 92.5 135 GLU A N 1
ATOM 986 C CA . GLU A 1 135 ? 17.812 -3.537 4.52 1 92.5 135 GLU A CA 1
ATOM 987 C C . GLU A 1 135 ? 18.812 -4.684 4.453 1 92.5 135 GLU A C 1
ATOM 989 O O . GLU A 1 135 ? 19.156 -5.16 3.365 1 92.5 135 GLU A O 1
ATOM 994 N N . ALA A 1 136 ? 19.297 -5.07 5.641 1 94.25 136 ALA A N 1
ATOM 995 C CA . ALA A 1 136 ? 20.266 -6.152 5.707 1 94.25 136 ALA A CA 1
ATOM 996 C C . ALA A 1 136 ? 19.672 -7.465 5.207 1 94.25 136 ALA A C 1
ATOM 998 O O . ALA A 1 136 ? 20.344 -8.219 4.488 1 94.25 136 ALA A O 1
ATOM 999 N N . GLU A 1 137 ? 18.469 -7.758 5.578 1 96.19 137 GLU A N 1
ATOM 1000 C CA . GLU A 1 137 ? 17.797 -8.969 5.125 1 96.19 137 GLU A CA 1
ATOM 1001 C C . GLU A 1 137 ? 17.625 -8.961 3.607 1 96.19 137 GLU A C 1
ATOM 1003 O O . GLU A 1 137 ? 17.859 -9.977 2.947 1 96.19 137 GLU A O 1
ATOM 1008 N N . LEU A 1 138 ? 17.172 -7.832 3.064 1 97 138 LEU A N 1
ATOM 1009 C CA . LEU A 1 138 ? 16.984 -7.711 1.625 1 97 138 LEU A CA 1
ATOM 1010 C C . LEU A 1 138 ? 18.297 -7.906 0.877 1 97 138 LEU A C 1
ATOM 1012 O O . LEU A 1 138 ? 18.328 -8.578 -0.16 1 97 138 LEU A O 1
ATOM 1016 N N . ALA A 1 139 ? 19.344 -7.309 1.403 1 95.12 139 ALA A N 1
ATOM 1017 C CA . ALA A 1 139 ? 20.656 -7.453 0.78 1 95.12 139 ALA A CA 1
ATOM 1018 C C . ALA A 1 139 ? 21.078 -8.914 0.707 1 95.12 139 ALA A C 1
ATOM 1020 O O . ALA A 1 139 ? 21.609 -9.367 -0.307 1 95.12 139 ALA A O 1
ATOM 1021 N N . GLU A 1 140 ? 20.812 -9.57 1.786 1 97 140 GLU A N 1
ATOM 1022 C CA . GLU A 1 140 ? 21.156 -10.992 1.821 1 97 140 GLU A CA 1
ATOM 1023 C C . GLU A 1 140 ? 20.312 -11.781 0.826 1 97 140 GLU A C 1
ATOM 1025 O O . GLU A 1 140 ? 20.844 -12.609 0.075 1 97 140 GLU A O 1
ATOM 1030 N N . ARG A 1 141 ? 19.062 -11.516 0.772 1 97.94 141 ARG A N 1
ATOM 1031 C CA . ARG A 1 141 ? 18.125 -12.281 -0.043 1 97.94 141 ARG A CA 1
ATOM 1032 C C . ARG A 1 141 ? 18.344 -12.016 -1.528 1 97.94 141 ARG A C 1
ATOM 1034 O O . ARG A 1 141 ? 18.016 -12.852 -2.371 1 97.94 141 ARG A O 1
ATOM 1041 N N . LEU A 1 142 ? 18.875 -10.82 -1.796 1 97.69 142 LEU A N 1
ATOM 1042 C CA . LEU A 1 142 ? 19 -10.406 -3.188 1 97.69 142 LEU A CA 1
ATOM 1043 C C . LEU A 1 142 ? 20.469 -10.43 -3.623 1 97.69 142 LEU A C 1
ATOM 1045 O O . LEU A 1 142 ? 20.828 -9.836 -4.641 1 97.69 142 LEU A O 1
ATOM 1049 N N . ALA A 1 143 ? 21.266 -11.094 -2.811 1 92.94 143 ALA A N 1
ATOM 1050 C CA . ALA A 1 143 ? 22.688 -11.164 -3.123 1 92.94 143 ALA A CA 1
ATOM 1051 C C . ALA A 1 143 ? 22.922 -11.672 -4.547 1 92.94 143 ALA A C 1
ATOM 1053 O O . ALA A 1 143 ? 22.297 -12.648 -4.969 1 92.94 143 ALA A O 1
ATOM 1054 N N . GLY A 1 144 ? 23.734 -10.93 -5.293 1 91 144 GLY A N 1
ATOM 1055 C CA . GLY A 1 144 ? 24.094 -11.336 -6.645 1 91 144 GLY A CA 1
ATOM 1056 C C . GLY A 1 144 ? 23.188 -10.742 -7.707 1 91 144 GLY A C 1
ATOM 1057 O O . GLY A 1 144 ? 23.422 -10.914 -8.898 1 91 144 GLY A O 1
ATOM 1058 N N . ARG A 1 145 ? 22.125 -10.117 -7.254 1 93.5 145 ARG A N 1
ATOM 1059 C CA . ARG A 1 145 ? 21.234 -9.477 -8.211 1 93.5 145 ARG A CA 1
ATOM 1060 C C . ARG A 1 145 ? 21.578 -8 -8.375 1 93.5 145 ARG A C 1
ATOM 1062 O O . ARG A 1 145 ? 21.953 -7.328 -7.414 1 93.5 145 ARG A O 1
ATOM 1069 N N . GLY A 1 146 ? 21.406 -7.496 -9.602 1 94.25 146 GLY A N 1
ATOM 1070 C CA . GLY A 1 146 ? 21.781 -6.113 -9.836 1 94.25 146 GLY A CA 1
ATOM 1071 C C . GLY A 1 146 ? 20.703 -5.312 -10.562 1 94.25 146 GLY A C 1
ATOM 1072 O O . GLY A 1 146 ? 20.891 -4.125 -10.836 1 94.25 146 GLY A O 1
ATOM 1073 N N . GLU A 1 147 ? 19.562 -5.945 -10.859 1 95.94 147 GLU A N 1
ATOM 1074 C CA . GLU A 1 147 ? 18.5 -5.266 -11.602 1 95.94 147 GLU A CA 1
ATOM 1075 C C . GLU A 1 147 ? 17.922 -4.105 -10.805 1 95.94 147 GLU A C 1
ATOM 1077 O O . GLU A 1 147 ? 17.891 -4.145 -9.57 1 95.94 147 GLU A O 1
ATOM 1082 N N . GLY A 1 148 ? 17.469 -3.104 -11.492 1 96.06 148 GLY A N 1
ATOM 1083 C CA . GLY A 1 148 ? 16.922 -1.916 -10.859 1 96.06 148 GLY A CA 1
ATOM 1084 C C . GLY A 1 148 ? 15.617 -2.178 -10.125 1 96.06 148 GLY A C 1
ATOM 1085 O O . GLY A 1 148 ? 15.305 -1.503 -9.148 1 96.06 148 GLY A O 1
ATOM 1086 N N . ARG A 1 149 ? 14.891 -3.156 -10.656 1 97.75 149 ARG A N 1
ATOM 1087 C CA . ARG A 1 149 ? 13.609 -3.506 -10.055 1 97.75 149 ARG A CA 1
ATOM 1088 C C . ARG A 1 149 ? 13.477 -5.016 -9.875 1 97.75 149 ARG A C 1
ATOM 1090 O O . ARG A 1 149 ? 13.719 -5.777 -10.812 1 97.75 149 ARG A O 1
ATOM 1097 N N . ILE A 1 150 ? 13.195 -5.367 -8.688 1 98.62 150 ILE A N 1
ATOM 1098 C CA . ILE A 1 150 ? 12.891 -6.758 -8.375 1 98.62 150 ILE A CA 1
ATOM 1099 C C . ILE A 1 150 ? 11.406 -6.906 -8.047 1 98.62 150 ILE A C 1
ATOM 1101 O O . ILE A 1 150 ? 10.898 -6.246 -7.137 1 98.62 150 ILE A O 1
ATOM 1105 N N . LEU A 1 151 ? 10.672 -7.711 -8.797 1 98.88 151 LEU A N 1
ATOM 1106 C CA . LEU A 1 151 ? 9.25 -7.957 -8.617 1 98.88 151 LEU A CA 1
ATOM 1107 C C . LEU A 1 151 ? 9.008 -9.328 -8 1 98.88 151 LEU A C 1
ATOM 1109 O O . LEU A 1 151 ? 9.484 -10.344 -8.523 1 98.88 151 LEU A O 1
ATOM 1113 N N . CYS A 1 152 ? 8.242 -9.359 -6.875 1 98.88 152 CYS A N 1
ATOM 1114 C CA . CYS A 1 152 ? 8.023 -10.625 -6.184 1 98.88 152 CYS A CA 1
ATOM 1115 C C . CYS A 1 152 ? 6.57 -10.75 -5.734 1 98.88 152 CYS A C 1
ATOM 1117 O O . CYS A 1 152 ? 5.785 -9.82 -5.887 1 98.88 152 CYS A O 1
ATOM 1119 N N . GLY A 1 153 ? 6.145 -11.945 -5.316 1 98.69 153 GLY A N 1
ATOM 1120 C CA . GLY A 1 153 ? 4.82 -12.227 -4.789 1 98.69 153 GLY A CA 1
ATOM 1121 C C . GLY A 1 153 ? 4.848 -13.047 -3.512 1 98.69 153 GLY A C 1
ATOM 1122 O O . GLY A 1 153 ? 5.535 -12.68 -2.555 1 98.69 153 GLY A O 1
ATOM 1123 N N . HIS A 1 154 ? 4.117 -13.984 -3.393 1 98.44 154 HIS A N 1
ATOM 1124 C CA . HIS A 1 154 ? 4.141 -15.07 -2.414 1 98.44 154 HIS A CA 1
ATOM 1125 C C . HIS A 1 154 ? 3.49 -14.641 -1.104 1 98.44 154 HIS A C 1
ATOM 1127 O O . HIS A 1 154 ? 2.6 -15.32 -0.596 1 98.44 154 HIS A O 1
ATOM 1133 N N . THR A 1 155 ? 3.777 -13.453 -0.525 1 97.94 155 THR A N 1
ATOM 1134 C CA . THR A 1 155 ? 3.285 -13.07 0.794 1 97.94 155 THR A CA 1
ATOM 1135 C C . THR A 1 155 ? 1.895 -12.453 0.695 1 97.94 155 THR A C 1
ATOM 1137 O O . THR A 1 155 ? 1.205 -12.297 1.705 1 97.94 155 THR A O 1
ATOM 1140 N N . HIS A 1 156 ? 1.479 -12.039 -0.47 1 98.62 156 HIS A N 1
ATOM 1141 C CA . HIS A 1 156 ? 0.196 -11.406 -0.751 1 98.62 156 HIS A CA 1
ATOM 1142 C C . HIS A 1 156 ? 0.131 -10 -0.15 1 98.62 156 HIS A C 1
ATOM 1144 O O . HIS A 1 156 ? -0.912 -9.344 -0.204 1 98.62 156 HIS A O 1
ATOM 1150 N N . VAL A 1 157 ? 1.201 -9.5 0.427 1 97.69 157 VAL A N 1
ATOM 1151 C CA . VAL A 1 157 ? 1.239 -8.188 1.063 1 97.69 157 VAL A CA 1
ATOM 1152 C C . VAL A 1 157 ? 1.827 -7.16 0.098 1 97.69 157 VAL A C 1
ATOM 1154 O O . VAL A 1 157 ? 2.984 -7.273 -0.312 1 97.69 157 VAL A O 1
ATOM 1157 N N . PRO A 1 158 ? 1.02 -6.199 -0.265 1 98.12 158 PRO A N 1
ATOM 1158 C CA . PRO A 1 158 ? 1.622 -5.172 -1.115 1 98.12 158 PRO A CA 1
ATOM 1159 C C . PRO A 1 158 ? 2.719 -4.387 -0.402 1 98.12 158 PRO A C 1
ATOM 1161 O O . PRO A 1 158 ? 2.516 -3.912 0.72 1 98.12 158 PRO A O 1
ATOM 1164 N N . ARG A 1 159 ? 3.873 -4.301 -1.047 1 97.56 159 ARG A N 1
ATOM 1165 C CA . ARG A 1 159 ? 5.008 -3.617 -0.436 1 97.56 159 ARG A CA 1
ATOM 1166 C C . ARG A 1 159 ? 5.938 -3.039 -1.499 1 97.56 159 ARG A C 1
ATOM 1168 O O . ARG A 1 159 ? 6.188 -3.676 -2.525 1 97.56 159 ARG A O 1
ATOM 1175 N N . LEU A 1 160 ? 6.355 -1.831 -1.261 1 97.94 160 LEU A N 1
ATOM 1176 C CA . LEU A 1 160 ? 7.41 -1.197 -2.045 1 97.94 160 LEU A CA 1
ATOM 1177 C C . LEU A 1 160 ? 8.594 -0.817 -1.158 1 97.94 160 LEU A C 1
ATOM 1179 O O . LEU A 1 160 ? 8.438 -0.066 -0.193 1 97.94 160 LEU A O 1
ATOM 1183 N N . LEU A 1 161 ? 9.75 -1.341 -1.452 1 97.44 161 LEU A N 1
ATOM 1184 C CA . LEU A 1 161 ? 10.969 -1.067 -0.696 1 97.44 161 LEU A CA 1
ATOM 1185 C C . LEU A 1 161 ? 12.078 -0.571 -1.615 1 97.44 161 LEU A C 1
ATOM 1187 O O . LEU A 1 161 ? 12.156 -0.979 -2.777 1 97.44 161 LEU A O 1
ATOM 1191 N N . THR A 1 162 ? 12.891 0.248 -1.139 1 95.12 162 THR A N 1
ATOM 1192 C CA . THR A 1 162 ? 14.055 0.74 -1.872 1 95.12 162 THR A CA 1
ATOM 1193 C C . THR A 1 162 ? 15.344 0.303 -1.193 1 95.12 162 THR A C 1
ATOM 1195 O O . THR A 1 162 ? 15.508 0.472 0.018 1 95.12 162 THR A O 1
ATOM 1198 N N . LEU A 1 163 ? 16.188 -0.328 -1.912 1 93.56 163 LEU A N 1
ATOM 1199 C CA . LEU A 1 163 ? 17.5 -0.734 -1.442 1 93.56 163 LEU A CA 1
ATOM 1200 C C . LEU A 1 163 ? 18.5 0.418 -1.545 1 93.56 163 LEU A C 1
ATOM 1202 O O . LEU A 1 163 ? 18.25 1.399 -2.248 1 93.56 163 LEU A O 1
ATOM 1206 N N . PRO A 1 164 ? 19.656 0.171 -0.758 1 86.44 164 PRO A N 1
ATOM 1207 C CA . PRO A 1 164 ? 20.734 1.144 -0.991 1 86.44 164 PRO A CA 1
ATOM 1208 C C . PRO A 1 164 ? 21.156 1.219 -2.457 1 86.44 164 PRO A C 1
ATOM 1210 O O . PRO A 1 164 ? 21.25 0.188 -3.129 1 86.44 164 PRO A O 1
ATOM 1213 N N . GLY A 1 165 ? 21.312 2.363 -2.998 1 87.12 165 GLY A N 1
ATOM 1214 C CA . GLY A 1 165 ? 21.672 2.535 -4.398 1 87.12 165 GLY A CA 1
ATOM 1215 C C . GLY A 1 165 ? 20.469 2.854 -5.281 1 87.12 165 GLY A C 1
ATOM 1216 O O . GLY A 1 165 ? 20.641 3.168 -6.461 1 87.12 165 GLY A O 1
ATOM 1217 N N . GLY A 1 166 ? 19.297 2.615 -4.723 1 91 166 GLY A N 1
ATOM 1218 C CA . GLY A 1 166 ? 18.125 3.1 -5.438 1 91 166 GLY A CA 1
ATOM 1219 C C . GLY A 1 166 ? 17.312 1.99 -6.09 1 91 166 GLY A C 1
ATOM 1220 O O . GLY A 1 166 ? 16.266 2.242 -6.676 1 91 166 GLY A O 1
ATOM 1221 N N . ARG A 1 167 ? 17.797 0.742 -5.992 1 94.75 167 ARG A N 1
ATOM 1222 C CA . ARG A 1 167 ? 17.031 -0.367 -6.555 1 94.75 167 ARG A CA 1
ATOM 1223 C C . ARG A 1 167 ? 15.734 -0.583 -5.785 1 94.75 167 ARG A C 1
ATOM 1225 O O . ARG A 1 167 ? 15.703 -0.423 -4.562 1 94.75 167 ARG A O 1
ATOM 1232 N N . ARG A 1 168 ? 14.727 -1.006 -6.516 1 96.62 168 ARG A N 1
ATOM 1233 C CA . ARG A 1 168 ? 13.406 -1.122 -5.902 1 96.62 168 ARG A CA 1
ATOM 1234 C C . ARG A 1 168 ? 12.953 -2.578 -5.852 1 96.62 168 ARG A C 1
ATOM 1236 O O . ARG A 1 168 ? 13.219 -3.348 -6.781 1 96.62 168 ARG A O 1
ATOM 1243 N N . VAL A 1 169 ? 12.312 -2.928 -4.801 1 98.44 169 VAL A N 1
ATOM 1244 C CA . VAL A 1 169 ? 11.672 -4.227 -4.621 1 98.44 169 VAL A CA 1
ATOM 1245 C C . VAL A 1 169 ? 10.164 -4.043 -4.477 1 98.44 169 VAL A C 1
ATOM 1247 O O . VAL A 1 169 ? 9.703 -3.291 -3.611 1 98.44 169 VAL A O 1
ATOM 1250 N N . LEU A 1 170 ? 9.398 -4.742 -5.301 1 98.62 170 LEU A N 1
ATOM 1251 C CA . LEU A 1 170 ? 7.957 -4.527 -5.359 1 98.62 170 LEU A CA 1
ATOM 1252 C C . LEU A 1 170 ? 7.207 -5.848 -5.227 1 98.62 170 LEU A C 1
ATOM 1254 O O . LEU A 1 170 ? 7.461 -6.789 -5.984 1 98.62 170 LEU A O 1
ATOM 1258 N N . ASN A 1 171 ? 6.383 -5.965 -4.27 1 98.88 171 ASN A N 1
ATOM 1259 C CA . ASN A 1 171 ? 5.297 -6.938 -4.203 1 98.88 171 ASN A CA 1
ATOM 1260 C C . ASN A 1 171 ? 3.939 -6.281 -4.445 1 98.88 171 ASN A C 1
ATOM 1262 O O . ASN A 1 171 ? 3.496 -5.449 -3.652 1 98.88 171 ASN A O 1
ATOM 1266 N N . PRO A 1 172 ? 3.275 -6.656 -5.484 1 98.88 172 PRO A N 1
ATOM 1267 C CA . PRO A 1 172 ? 2.016 -5.98 -5.805 1 98.88 172 PRO A CA 1
ATOM 1268 C C . PRO A 1 172 ? 0.865 -6.422 -4.902 1 98.88 172 PRO A C 1
ATOM 1270 O O . PRO A 1 172 ? -0.233 -5.867 -4.98 1 98.88 172 PRO A O 1
ATOM 1273 N N . GLY A 1 173 ? 1.09 -7.348 -3.992 1 98.56 173 GLY A N 1
ATOM 1274 C CA . GLY A 1 173 ? 0.011 -8.023 -3.287 1 98.56 173 GLY A CA 1
ATOM 1275 C C . GLY A 1 173 ? -0.562 -9.195 -4.055 1 98.56 173 GLY A C 1
ATOM 1276 O O . GLY A 1 173 ? 0.167 -9.898 -4.762 1 98.56 173 GLY A O 1
ATOM 1277 N N . SER A 1 174 ? -1.811 -9.453 -3.797 1 98.88 174 SER A N 1
ATOM 1278 C CA . SER A 1 174 ? -2.473 -10.586 -4.426 1 98.88 174 SER A CA 1
ATOM 1279 C C . SER A 1 174 ? -3.713 -10.148 -5.199 1 98.88 174 SER A C 1
ATOM 1281 O O . SER A 1 174 ? -4.5 -9.336 -4.707 1 98.88 174 SER A O 1
ATOM 1283 N N . VAL A 1 175 ? -3.777 -10.656 -6.367 1 98.94 175 VAL A N 1
ATOM 1284 C CA . VAL A 1 175 ? -5.012 -10.461 -7.121 1 98.94 175 VAL A CA 1
ATOM 1285 C C . VAL A 1 175 ? -6.16 -11.195 -6.438 1 98.94 175 VAL A C 1
ATOM 1287 O O . VAL A 1 175 ? -7.238 -10.633 -6.246 1 98.94 175 VAL A O 1
ATOM 1290 N N . GLY A 1 176 ? -5.895 -12.406 -5.977 1 98.88 176 GLY A N 1
ATOM 1291 C CA . GLY A 1 176 ? -7.051 -13.266 -5.781 1 98.88 176 GLY A CA 1
ATOM 1292 C C . GLY A 1 176 ? -7.332 -13.562 -4.324 1 98.88 176 GLY A C 1
ATOM 1293 O O . GLY A 1 176 ? -8.422 -14.031 -3.979 1 98.88 176 GLY A O 1
ATOM 1294 N N . LEU A 1 177 ? -6.359 -13.352 -3.439 1 98.81 177 LEU A N 1
ATOM 1295 C CA . LEU A 1 177 ? -6.527 -13.789 -2.059 1 98.81 177 LEU A CA 1
ATOM 1296 C C . LEU A 1 177 ? -5.812 -12.844 -1.098 1 98.81 177 LEU A C 1
ATOM 1298 O O . LEU A 1 177 ? -4.582 -12.781 -1.082 1 98.81 177 LEU A O 1
ATOM 1302 N N . GLN A 1 178 ? -6.555 -12.273 -0.141 1 98.38 178 GLN A N 1
ATOM 1303 C CA . GLN A 1 178 ? -6.008 -11.164 0.636 1 98.38 178 GLN A CA 1
ATOM 1304 C C . GLN A 1 178 ? -5.73 -11.594 2.076 1 98.38 178 GLN A C 1
ATOM 1306 O O . GLN A 1 178 ? -5.25 -10.789 2.883 1 98.38 178 GLN A O 1
ATOM 1311 N N . ALA A 1 179 ? -6.039 -12.82 2.424 1 97.94 179 ALA A N 1
ATOM 1312 C CA . ALA A 1 179 ? -5.715 -13.359 3.742 1 97.94 179 ALA A CA 1
ATOM 1313 C C . ALA A 1 179 ? -5.523 -14.875 3.686 1 97.94 179 ALA A C 1
ATOM 1315 O O . ALA A 1 179 ? -6.188 -15.562 2.904 1 97.94 179 ALA A O 1
ATOM 1316 N N . TYR A 1 180 ? -4.656 -15.289 4.48 1 97.81 180 TYR A N 1
ATOM 1317 C CA . TYR A 1 180 ? -4.441 -16.719 4.625 1 97.81 180 TYR A CA 1
ATOM 1318 C C . TYR A 1 180 ? -3.689 -17.031 5.914 1 97.81 180 TYR A C 1
ATOM 1320 O O . TYR A 1 180 ? -3.111 -16.141 6.535 1 97.81 180 TYR A O 1
ATOM 1328 N N . ASP A 1 181 ? -3.746 -18.234 6.316 1 96.06 181 ASP A N 1
ATOM 1329 C CA . ASP A 1 181 ? -2.914 -18.734 7.406 1 96.06 181 ASP A CA 1
ATOM 1330 C C . ASP A 1 181 ? -1.977 -19.844 6.918 1 96.06 181 ASP A C 1
ATOM 1332 O O . ASP A 1 181 ? -2.248 -20.484 5.902 1 96.06 181 ASP A O 1
ATOM 1336 N N . ASP A 1 182 ? -0.92 -19.875 7.496 1 92.5 182 ASP A N 1
ATOM 1337 C CA . ASP A 1 182 ? 0.075 -20.906 7.203 1 92.5 182 ASP A CA 1
ATOM 1338 C C . ASP A 1 182 ? 0.702 -21.438 8.484 1 92.5 182 ASP A C 1
ATOM 1340 O O . ASP A 1 182 ? 0.727 -20.75 9.508 1 92.5 182 ASP A O 1
ATOM 1344 N N . ASP A 1 183 ? 1.137 -22.656 8.484 1 91.5 183 ASP A N 1
ATOM 1345 C CA . ASP A 1 183 ? 1.702 -23.281 9.68 1 91.5 183 ASP A CA 1
ATOM 1346 C C . ASP A 1 183 ? 3.211 -23.469 9.539 1 91.5 183 ASP A C 1
ATOM 1348 O O . ASP A 1 183 ? 3.891 -23.812 10.508 1 91.5 183 ASP A O 1
ATOM 1352 N N . HIS A 1 184 ? 3.688 -23.328 8.367 1 86.12 184 HIS A N 1
ATOM 1353 C CA . HIS A 1 184 ? 5.117 -23.484 8.109 1 86.12 184 HIS A CA 1
ATOM 1354 C C . HIS A 1 184 ? 5.785 -22.141 7.859 1 86.12 184 HIS A C 1
ATOM 1356 O O . HIS A 1 184 ? 5.266 -21.312 7.105 1 86.12 184 HIS A O 1
ATOM 1362 N N . PRO A 1 185 ? 6.965 -21.922 8.398 1 86.31 185 PRO A N 1
ATOM 1363 C CA . PRO A 1 185 ? 7.688 -22.781 9.336 1 86.31 185 PRO A CA 1
ATOM 1364 C C . PRO A 1 185 ? 7.062 -22.797 10.727 1 86.31 185 PRO A C 1
ATOM 1366 O O . PRO A 1 185 ? 7.418 -23.641 11.562 1 86.31 185 PRO A O 1
ATOM 1369 N N . ARG A 1 186 ? 6.273 -21.875 11.148 1 90 186 ARG A N 1
ATOM 1370 C CA . ARG A 1 186 ? 5.434 -21.766 12.336 1 90 186 ARG A CA 1
ATOM 1371 C C . ARG A 1 186 ? 4.09 -21.125 12 1 90 186 ARG A C 1
ATOM 1373 O O . ARG A 1 186 ? 3.934 -20.531 10.938 1 90 186 ARG A O 1
ATOM 1380 N N . PRO A 1 187 ? 3.152 -21.344 12.844 1 93.25 187 PRO A N 1
ATOM 1381 C CA . PRO A 1 187 ? 1.839 -20.766 12.531 1 93.25 187 PRO A CA 1
ATOM 1382 C C . PRO A 1 187 ? 1.871 -19.25 12.414 1 93.25 187 PRO A C 1
ATOM 1384 O O . PRO A 1 187 ? 2.387 -18.562 13.297 1 93.25 187 PRO A O 1
ATOM 1387 N N . TYR A 1 188 ? 1.354 -18.672 11.359 1 93.69 188 TYR A N 1
ATOM 1388 C CA . TYR A 1 188 ? 1.169 -17.25 11.172 1 93.69 188 TYR A CA 1
ATOM 1389 C C . TYR A 1 188 ? 0.022 -16.969 10.203 1 93.69 188 TYR A C 1
ATOM 1391 O O . TYR A 1 188 ? -0.533 -17.891 9.602 1 93.69 188 TYR A O 1
ATOM 1399 N N . ARG A 1 189 ? -0.403 -15.773 10.172 1 94.5 189 ARG A N 1
ATOM 1400 C CA . ARG A 1 189 ? -1.451 -15.391 9.234 1 94.5 189 ARG A CA 1
ATOM 1401 C C . ARG A 1 189 ? -1.121 -14.062 8.562 1 94.5 189 ARG A C 1
ATOM 1403 O O . ARG A 1 189 ? -0.367 -13.25 9.109 1 94.5 189 ARG A O 1
ATOM 1410 N N . VAL A 1 190 ? -1.55 -13.93 7.473 1 96.06 190 VAL A N 1
ATOM 1411 C CA . VAL A 1 190 ? -1.47 -12.688 6.703 1 96.06 190 VAL A CA 1
ATOM 1412 C C . VAL A 1 190 ? -2.873 -12.141 6.461 1 96.06 190 VAL A C 1
ATOM 1414 O O . VAL A 1 190 ? -3.771 -12.867 6.039 1 96.06 190 VAL A O 1
ATOM 1417 N N . GLU A 1 191 ? -3.107 -10.898 6.855 1 96.06 191 GLU A N 1
ATOM 1418 C CA . GLU A 1 191 ? -4.379 -10.203 6.664 1 96.06 191 GLU A CA 1
ATOM 1419 C C . GLU A 1 191 ? -4.164 -8.812 6.086 1 96.06 191 GLU A C 1
ATOM 1421 O O . GLU A 1 191 ? -3.6 -7.938 6.746 1 96.06 191 GLU A O 1
ATOM 1426 N N . ASN A 1 192 ? -4.621 -8.633 4.859 1 96.38 192 ASN A N 1
ATOM 1427 C CA . ASN A 1 192 ? -4.535 -7.305 4.266 1 96.38 192 ASN A CA 1
ATOM 1428 C C . ASN A 1 192 ? -5.684 -6.41 4.723 1 96.38 192 ASN A C 1
ATOM 1430 O O . ASN A 1 192 ? -5.629 -5.191 4.559 1 96.38 192 ASN A O 1
ATOM 1434 N N . GLY A 1 193 ? -6.762 -7.039 5.309 1 95.5 193 GLY A N 1
ATOM 1435 C CA . GLY A 1 193 ? -7.801 -6.289 5.992 1 95.5 193 GLY A CA 1
ATOM 1436 C C . GLY A 1 193 ? -8.859 -5.746 5.051 1 95.5 193 GLY A C 1
ATOM 1437 O O . GLY A 1 193 ? -9.711 -4.949 5.457 1 95.5 193 GLY A O 1
ATOM 1438 N N . ASP A 1 194 ? -8.75 -6.055 3.795 1 95.19 194 ASP A N 1
ATOM 1439 C CA . ASP A 1 194 ? -9.703 -5.66 2.766 1 95.19 194 ASP A CA 1
ATOM 1440 C C . ASP A 1 194 ? -9.789 -6.715 1.663 1 95.19 194 ASP A C 1
ATOM 1442 O O . ASP A 1 194 ? -8.781 -7.316 1.295 1 95.19 194 ASP A O 1
ATOM 1446 N N . PRO A 1 195 ? -10.984 -6.953 1.078 1 96.88 195 PRO A N 1
ATOM 1447 C CA . PRO A 1 195 ? -11.164 -8.047 0.124 1 96.88 195 PRO A CA 1
ATOM 1448 C C . PRO A 1 195 ? -10.859 -7.633 -1.314 1 96.88 195 PRO A C 1
ATOM 1450 O O . PRO A 1 195 ? -11.031 -8.43 -2.24 1 96.88 195 PRO A O 1
ATOM 1453 N N . LEU A 1 196 ? -10.43 -6.441 -1.57 1 97.81 196 LEU A N 1
ATOM 1454 C CA . LEU A 1 196 ? -10.242 -5.918 -2.92 1 97.81 196 LEU A CA 1
ATOM 1455 C C . LEU A 1 196 ? -9.07 -6.605 -3.609 1 97.81 196 LEU A C 1
ATOM 1457 O O . LEU A 1 196 ? -8.07 -6.941 -2.965 1 97.81 196 LEU A O 1
ATOM 1461 N N . ALA A 1 197 ? -9.219 -6.805 -4.879 1 98.75 197 ALA A N 1
ATOM 1462 C CA . ALA A 1 197 ? -8.117 -7.352 -5.668 1 98.75 197 ALA A CA 1
ATOM 1463 C C . ALA A 1 197 ? -6.969 -6.348 -5.777 1 98.75 197 ALA A C 1
ATOM 1465 O O . ALA A 1 197 ? -7.203 -5.148 -5.934 1 98.75 197 ALA A O 1
ATOM 1466 N N . ARG A 1 198 ? -5.754 -6.848 -5.746 1 98.81 198 ARG A N 1
ATOM 1467 C CA . ARG A 1 198 ? -4.621 -5.926 -5.727 1 98.81 198 ARG A CA 1
ATOM 1468 C C . ARG A 1 198 ? -3.65 -6.227 -6.863 1 98.81 198 ARG A C 1
ATOM 1470 O O . ARG A 1 198 ? -3.467 -7.387 -7.238 1 98.81 198 ARG A O 1
ATOM 1477 N N . TYR A 1 199 ? -3.068 -5.27 -7.344 1 98.94 199 TYR A N 1
ATOM 1478 C CA . TYR A 1 199 ? -1.984 -5.305 -8.32 1 98.94 199 TYR A CA 1
ATOM 1479 C C . TYR A 1 199 ? -1.185 -4.008 -8.289 1 98.94 199 TYR A C 1
ATOM 1481 O O . TYR A 1 199 ? -1.446 -3.127 -7.465 1 98.94 199 TYR A O 1
ATOM 1489 N N . ALA A 1 200 ? -0.161 -3.932 -9.125 1 98.88 200 ALA A N 1
ATOM 1490 C CA . ALA A 1 200 ? 0.644 -2.713 -9.164 1 98.88 200 ALA A CA 1
ATOM 1491 C C . ALA A 1 200 ? 0.85 -2.236 -10.594 1 98.88 200 ALA A C 1
ATOM 1493 O O . ALA A 1 200 ? 0.778 -3.029 -11.539 1 98.88 200 ALA A O 1
ATOM 1494 N N . VAL A 1 201 ? 1.029 -0.961 -10.781 1 98.75 201 VAL A N 1
ATOM 1495 C CA . VAL A 1 201 ? 1.38 -0.36 -12.062 1 98.75 201 VAL A CA 1
ATOM 1496 C C . VAL A 1 201 ? 2.727 0.35 -11.945 1 98.75 201 VAL A C 1
ATOM 1498 O O . VAL A 1 201 ? 2.949 1.132 -11.023 1 98.75 201 VAL A O 1
ATOM 1501 N N . ILE A 1 202 ? 3.584 0.015 -12.828 1 97.88 202 ILE A N 1
ATOM 1502 C CA . ILE A 1 202 ? 4.855 0.717 -12.969 1 97.88 202 ILE A CA 1
ATOM 1503 C C . ILE A 1 202 ? 4.785 1.676 -14.156 1 97.88 202 ILE A C 1
ATOM 1505 O O . ILE A 1 202 ? 4.516 1.259 -15.289 1 97.88 202 ILE A O 1
ATOM 1509 N N . ASP A 1 203 ? 4.945 2.914 -13.898 1 95.94 203 ASP A N 1
ATOM 1510 C CA . ASP A 1 203 ? 5.012 3.973 -14.898 1 95.94 203 ASP A CA 1
ATOM 1511 C C . ASP A 1 203 ? 6.285 4.801 -14.742 1 95.94 203 ASP A C 1
ATOM 1513 O O . ASP A 1 203 ? 6.277 5.84 -14.078 1 95.94 203 ASP A O 1
ATOM 1517 N N . GLY A 1 204 ? 7.352 4.391 -15.469 1 92.25 204 GLY A N 1
ATOM 1518 C CA . GLY A 1 204 ? 8.648 5.004 -15.211 1 92.25 204 GLY A CA 1
ATOM 1519 C C . GLY A 1 204 ? 9.117 4.836 -13.781 1 92.25 204 GLY A C 1
ATOM 1520 O O . GLY A 1 204 ? 9.227 3.715 -13.289 1 92.25 204 GLY A O 1
ATOM 1521 N N . GLU A 1 205 ? 9.273 5.969 -13.117 1 91.12 205 GLU A N 1
ATOM 1522 C CA . GLU A 1 205 ? 9.742 5.934 -11.734 1 91.12 205 GLU A CA 1
ATOM 1523 C C . GLU A 1 205 ? 8.578 5.902 -10.75 1 91.12 205 GLU A C 1
ATOM 1525 O O . GLU A 1 205 ? 8.773 5.73 -9.547 1 91.12 205 GLU A O 1
ATOM 1530 N N . GLU A 1 206 ? 7.375 6.023 -11.25 1 94.25 206 GLU A N 1
ATOM 1531 C CA . GLU A 1 206 ? 6.184 6.012 -10.406 1 94.25 206 GLU A CA 1
ATOM 1532 C C . GLU A 1 206 ? 5.613 4.602 -10.273 1 94.25 206 GLU A C 1
ATOM 1534 O O . GLU A 1 206 ? 5.57 3.852 -11.25 1 94.25 206 GLU A O 1
ATOM 1539 N N . ILE A 1 207 ? 5.293 4.297 -9.07 1 96.94 207 ILE A N 1
ATOM 1540 C CA . ILE A 1 207 ? 4.688 2.996 -8.805 1 96.94 207 ILE A CA 1
ATOM 1541 C C . ILE A 1 207 ? 3.363 3.184 -8.07 1 96.94 207 ILE A C 1
ATOM 1543 O O . ILE A 1 207 ? 3.281 3.963 -7.113 1 96.94 207 ILE A O 1
ATOM 1547 N N . GLY A 1 208 ? 2.342 2.547 -8.555 1 98 208 GLY A N 1
ATOM 1548 C CA . GLY A 1 208 ? 1.043 2.559 -7.902 1 98 208 GLY A CA 1
ATOM 1549 C C . GLY A 1 208 ? 0.574 1.178 -7.48 1 98 208 GLY A C 1
ATOM 1550 O O . GLY A 1 208 ? 0.552 0.25 -8.289 1 98 208 GLY A O 1
ATOM 1551 N N . LEU A 1 209 ? 0.261 1.069 -6.184 1 98.56 209 LEU A N 1
ATOM 1552 C CA . LEU A 1 209 ? -0.433 -0.109 -5.676 1 98.56 209 LEU A CA 1
ATOM 1553 C C . LEU A 1 209 ? -1.943 0.102 -5.688 1 98.56 209 LEU A C 1
ATOM 1555 O O . LEU A 1 209 ? -2.443 1.071 -5.113 1 98.56 209 LEU A O 1
ATOM 1559 N N . HIS A 1 210 ? -2.617 -0.781 -6.328 1 98.5 210 HIS A N 1
ATOM 1560 C CA . HIS A 1 210 ? -4.031 -0.554 -6.594 1 98.5 210 HIS A CA 1
ATOM 1561 C C . HIS A 1 210 ? -4.895 -1.633 -5.945 1 98.5 210 HIS A C 1
ATOM 1563 O O . HIS A 1 210 ? -4.527 -2.811 -5.945 1 98.5 210 HIS A O 1
ATOM 1569 N N . ALA A 1 211 ? -5.977 -1.205 -5.395 1 98.25 211 ALA A N 1
ATOM 1570 C CA . ALA A 1 211 ? -7.047 -2.072 -4.91 1 98.25 211 ALA A CA 1
ATOM 1571 C C . ALA A 1 211 ? -8.32 -1.888 -5.734 1 98.25 211 ALA A C 1
ATOM 1573 O O . ALA A 1 211 ? -8.781 -0.762 -5.926 1 98.25 211 ALA A O 1
ATOM 1574 N N . VAL A 1 212 ? -8.812 -2.941 -6.23 1 97.81 212 VAL A N 1
ATOM 1575 C CA . VAL A 1 212 ? -9.883 -2.91 -7.219 1 97.81 212 VAL A CA 1
ATOM 1576 C C . VAL A 1 212 ? -11.078 -3.715 -6.711 1 97.81 212 VAL A C 1
ATOM 1578 O O . VAL A 1 212 ? -10.922 -4.855 -6.266 1 97.81 212 VAL A O 1
ATOM 1581 N N . ALA A 1 213 ? -12.219 -3.107 -6.812 1 96.38 213 ALA A N 1
ATOM 1582 C CA . ALA A 1 213 ? -13.438 -3.807 -6.41 1 96.38 213 ALA A CA 1
ATOM 1583 C C . ALA A 1 213 ? -13.805 -4.895 -7.418 1 96.38 213 ALA A C 1
ATOM 1585 O O . ALA A 1 213 ? -13.547 -4.75 -8.617 1 96.38 213 ALA A O 1
ATOM 1586 N N . TYR A 1 214 ? -14.281 -5.945 -6.945 1 97.69 214 TYR A N 1
ATOM 1587 C CA . TYR A 1 214 ? -14.883 -7.027 -7.711 1 97.69 214 TYR A CA 1
ATOM 1588 C C . TYR A 1 214 ? -15.938 -7.754 -6.887 1 97.69 214 TYR A C 1
ATOM 1590 O O . TYR A 1 214 ? -16.141 -7.441 -5.711 1 97.69 214 TYR A O 1
ATOM 1598 N N . ASP A 1 215 ? -16.641 -8.609 -7.496 1 97 215 ASP A N 1
ATOM 1599 C CA . ASP A 1 215 ? -17.656 -9.352 -6.738 1 97 215 ASP A CA 1
ATOM 1600 C C . ASP A 1 215 ? -17 -10.406 -5.852 1 97 215 ASP A C 1
ATOM 1602 O O . ASP A 1 215 ? -17.172 -11.609 -6.086 1 97 215 ASP A O 1
ATOM 1606 N N . HIS A 1 216 ? -16.359 -9.922 -4.777 1 97.31 216 HIS A N 1
ATOM 1607 C CA . HIS A 1 216 ? -15.648 -10.82 -3.881 1 97.31 216 HIS A CA 1
ATOM 1608 C C . HIS A 1 216 ? -16.625 -11.695 -3.092 1 97.31 216 HIS A C 1
ATOM 1610 O O . HIS A 1 216 ? -16.25 -12.766 -2.6 1 97.31 216 HIS A O 1
ATOM 1616 N N . ARG A 1 217 ? -17.891 -11.305 -2.924 1 96.25 217 ARG A N 1
ATOM 1617 C CA . ARG A 1 217 ? -18.891 -12.125 -2.23 1 96.25 217 ARG A CA 1
ATOM 1618 C C . ARG A 1 217 ? -19.234 -13.359 -3.045 1 96.25 217 ARG A C 1
ATOM 1620 O O . ARG A 1 217 ? -19.469 -14.438 -2.484 1 96.25 217 ARG A O 1
ATOM 1627 N N . ALA A 1 218 ? -19.281 -13.141 -4.379 1 97.94 218 ALA A N 1
ATOM 1628 C CA . ALA A 1 218 ? -19.5 -14.297 -5.246 1 97.94 218 ALA A CA 1
ATOM 1629 C C . ALA A 1 218 ? -18.344 -15.289 -5.137 1 97.94 218 ALA A C 1
ATOM 1631 O O . ALA A 1 218 ? -18.547 -16.5 -5.148 1 97.94 218 ALA A O 1
ATOM 1632 N N . ALA A 1 219 ? -17.125 -14.773 -5.117 1 98.69 219 ALA A N 1
ATOM 1633 C CA . ALA A 1 219 ? -15.961 -15.648 -4.934 1 98.69 219 ALA A CA 1
ATOM 1634 C C . ALA A 1 219 ? -16.031 -16.375 -3.594 1 98.69 219 ALA A C 1
ATOM 1636 O O . ALA A 1 219 ? -15.695 -17.562 -3.508 1 98.69 219 ALA A O 1
ATOM 1637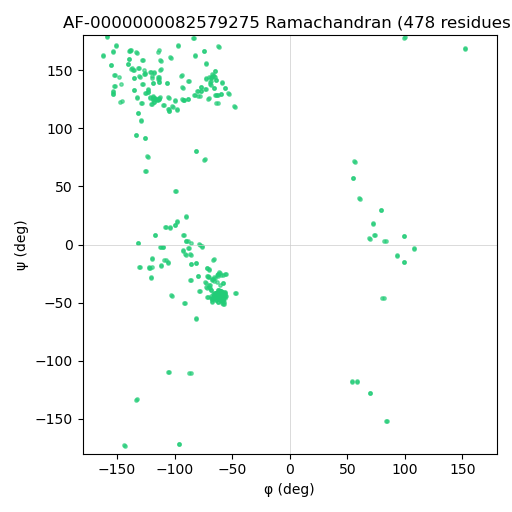 N N . ALA A 1 220 ? -16.469 -15.664 -2.553 1 98.44 220 ALA A N 1
ATOM 1638 C CA . ALA A 1 220 ? -16.625 -16.281 -1.234 1 98.44 220 ALA A CA 1
ATOM 1639 C C . ALA A 1 220 ? -17.656 -17.391 -1.262 1 98.44 220 ALA A C 1
ATOM 1641 O O . ALA A 1 220 ? -17.453 -18.453 -0.67 1 98.44 220 ALA A O 1
ATOM 1642 N N . ARG A 1 221 ? -18.734 -17.141 -1.946 1 98.56 221 ARG A N 1
ATOM 1643 C CA . ARG A 1 221 ? -19.766 -18.156 -2.07 1 98.56 221 ARG A CA 1
ATOM 1644 C C . ARG A 1 221 ? -19.234 -19.391 -2.799 1 98.56 221 ARG A C 1
ATOM 1646 O O . ARG A 1 221 ? -19.562 -20.531 -2.432 1 98.56 221 ARG A O 1
ATOM 1653 N N . LYS A 1 222 ? -18.469 -19.141 -3.832 1 98.69 222 LYS A N 1
ATOM 1654 C CA . LYS A 1 222 ? -17.859 -20.234 -4.566 1 98.69 222 LYS A CA 1
ATOM 1655 C C . LYS A 1 222 ? -16.969 -21.078 -3.658 1 98.69 222 LYS A C 1
ATOM 1657 O O . LYS A 1 222 ? -17.031 -22.312 -3.684 1 98.69 222 LYS A O 1
ATOM 1662 N N . ALA A 1 223 ? -16.125 -20.453 -2.855 1 98.75 223 ALA A N 1
ATOM 1663 C CA . ALA A 1 223 ? -15.258 -21.172 -1.929 1 98.75 223 ALA A CA 1
ATOM 1664 C C . ALA A 1 223 ? -16.078 -21.984 -0.931 1 98.75 223 ALA A C 1
ATOM 1666 O O . ALA A 1 223 ? -15.719 -23.125 -0.623 1 98.75 223 ALA A O 1
ATOM 1667 N N . GLU A 1 224 ? -17.141 -21.375 -0.473 1 98.31 224 GLU A N 1
ATOM 1668 C CA . GLU A 1 224 ? -18.031 -22.094 0.446 1 98.31 224 GLU A CA 1
ATOM 1669 C C . GLU A 1 224 ? -18.625 -23.328 -0.21 1 98.31 224 GLU A C 1
ATOM 1671 O O . GLU A 1 224 ? -18.688 -24.406 0.411 1 98.31 224 GLU A O 1
ATOM 1676 N N . ALA A 1 225 ? -19.047 -23.203 -1.39 1 98.25 225 ALA A N 1
ATOM 1677 C CA . ALA A 1 225 ? -19.656 -24.312 -2.129 1 98.25 225 ALA A CA 1
ATOM 1678 C C . ALA A 1 225 ? -18.656 -25.438 -2.35 1 98.25 225 ALA A C 1
ATOM 1680 O O . ALA A 1 225 ? -19.047 -26.609 -2.469 1 98.25 225 ALA A O 1
ATOM 1681 N N . GLU A 1 226 ? -17.375 -25.094 -2.363 1 98.06 226 GLU A N 1
ATOM 1682 C CA . GLU A 1 226 ? -16.328 -26.094 -2.557 1 98.06 226 GLU A CA 1
ATOM 1683 C C . GLU A 1 226 ? -15.828 -26.625 -1.22 1 98.06 226 GLU A C 1
ATOM 1685 O O . GLU A 1 226 ? -14.82 -27.328 -1.171 1 98.06 226 GLU A O 1
ATOM 1690 N N . GLY A 1 227 ? -16.484 -26.266 -0.146 1 97.88 227 GLY A N 1
ATOM 1691 C CA . GLY A 1 227 ? -16.172 -26.797 1.174 1 97.88 227 GLY A CA 1
ATOM 1692 C C . GLY A 1 227 ? -14.969 -26.125 1.806 1 97.88 227 GLY A C 1
ATOM 1693 O O . GLY A 1 227 ? -14.211 -26.781 2.535 1 97.88 227 GLY A O 1
ATOM 1694 N N . ARG A 1 228 ? -14.75 -24.891 1.468 1 98.12 228 ARG A N 1
ATOM 1695 C CA . ARG A 1 228 ? -13.609 -24.156 2.006 1 98.12 228 ARG A CA 1
ATOM 1696 C C . ARG A 1 228 ? -14.047 -22.891 2.719 1 98.12 228 ARG A C 1
ATOM 1698 O O . ARG A 1 228 ? -13.781 -21.781 2.248 1 98.12 228 ARG A O 1
ATOM 1705 N N . PRO A 1 229 ? -14.594 -23 3.924 1 97.75 229 PRO A N 1
ATOM 1706 C CA . PRO A 1 229 ? -15.07 -21.828 4.66 1 97.75 229 PRO A CA 1
ATOM 1707 C C . PRO A 1 229 ? -13.938 -20.875 5.047 1 97.75 229 PRO A C 1
ATOM 1709 O O . PRO A 1 229 ? -14.156 -19.672 5.18 1 97.75 229 PRO A O 1
ATOM 1712 N N . ASP A 1 230 ? -12.719 -21.391 5.234 1 97.06 230 ASP A N 1
ATOM 1713 C CA . ASP A 1 230 ? -11.562 -20.547 5.523 1 97.06 230 ASP A CA 1
ATOM 1714 C C . ASP A 1 230 ? -11.305 -19.562 4.387 1 97.06 230 ASP A C 1
ATOM 1716 O O . ASP A 1 230 ? -11.102 -18.375 4.629 1 97.06 230 ASP A O 1
ATOM 1720 N N . TRP A 1 231 ? -11.414 -20.062 3.117 1 98.38 231 TRP A N 1
ATOM 1721 C CA . TRP A 1 231 ? -11.281 -19.188 1.952 1 98.38 231 TRP A CA 1
ATOM 1722 C C . TRP A 1 231 ? -12.453 -18.219 1.865 1 98.38 231 TRP A C 1
ATOM 1724 O O . TRP A 1 231 ? -12.273 -17.047 1.504 1 98.38 231 TRP A O 1
ATOM 1734 N N . ALA A 1 232 ? -13.602 -18.703 2.182 1 98.56 232 ALA A N 1
ATOM 1735 C CA . ALA A 1 232 ? -14.789 -17.859 2.102 1 98.56 232 ALA A CA 1
ATOM 1736 C C . ALA A 1 232 ? -14.633 -16.625 2.988 1 98.56 232 ALA A C 1
ATOM 1738 O O . ALA A 1 232 ? -14.93 -15.508 2.561 1 98.56 232 ALA A O 1
ATOM 1739 N N . ILE A 1 233 ? -14.141 -16.828 4.199 1 97.38 233 ILE A N 1
ATOM 1740 C CA . ILE A 1 233 ? -13.953 -15.727 5.133 1 97.38 233 ILE A CA 1
ATOM 1741 C C . ILE A 1 233 ? -12.867 -14.789 4.609 1 97.38 233 ILE A C 1
ATOM 1743 O O . ILE A 1 233 ? -13.039 -13.57 4.605 1 97.38 233 ILE A O 1
ATOM 1747 N N . ALA A 1 234 ? -11.742 -15.375 4.133 1 98.12 234 ALA A N 1
ATOM 1748 C CA . ALA A 1 234 ? -10.625 -14.586 3.609 1 98.12 234 ALA A CA 1
ATOM 1749 C C . ALA A 1 234 ? -11.062 -13.742 2.422 1 98.12 234 ALA A C 1
ATOM 1751 O O . ALA A 1 234 ? -10.688 -12.57 2.316 1 98.12 234 ALA A O 1
ATOM 1752 N N . LEU A 1 235 ? -11.883 -14.281 1.562 1 98.44 235 LEU A N 1
ATOM 1753 C CA . LEU A 1 235 ? -12.344 -13.594 0.359 1 98.44 235 LEU A CA 1
ATOM 1754 C C . LEU A 1 235 ? -13.352 -12.5 0.704 1 98.44 235 LEU A C 1
ATOM 1756 O O . LEU A 1 235 ? -13.383 -11.453 0.053 1 98.44 235 LEU A O 1
ATOM 1760 N N . ALA A 1 236 ? -14.125 -12.727 1.733 1 96.88 236 ALA A N 1
ATOM 1761 C CA . ALA A 1 236 ? -15.195 -11.805 2.088 1 96.88 236 ALA A CA 1
ATOM 1762 C C . ALA A 1 236 ? -14.648 -10.594 2.846 1 96.88 236 ALA A C 1
ATOM 1764 O O . ALA A 1 236 ? -15.195 -9.492 2.752 1 96.88 236 ALA A O 1
ATOM 1765 N N . THR A 1 237 ? -13.516 -10.812 3.541 1 95.31 237 THR A N 1
ATOM 1766 C CA . THR A 1 237 ? -13.172 -9.781 4.512 1 95.31 237 THR A CA 1
ATOM 1767 C C . THR A 1 237 ? -11.719 -9.344 4.352 1 95.31 237 THR A C 1
ATOM 1769 O O . THR A 1 237 ? -11.32 -8.281 4.84 1 95.31 237 THR A O 1
ATOM 1772 N N . GLY A 1 238 ? -10.922 -10.164 3.715 1 97.06 238 GLY A N 1
ATOM 1773 C CA . GLY A 1 238 ? -9.492 -9.93 3.713 1 97.06 238 GLY A CA 1
ATOM 1774 C C . GLY A 1 238 ? -8.836 -10.227 5.051 1 97.06 238 GLY A C 1
ATOM 1775 O O . GLY A 1 238 ? -7.734 -9.75 5.328 1 97.06 238 GLY A O 1
ATOM 1776 N N . ARG A 1 239 ? -9.523 -10.984 5.922 1 95.81 239 ARG A N 1
ATOM 1777 C CA . ARG A 1 239 ? -9.062 -11.391 7.242 1 95.81 239 ARG A CA 1
ATOM 1778 C C . ARG A 1 239 ? -9.289 -12.883 7.465 1 95.81 239 ARG A C 1
ATOM 1780 O O . ARG A 1 239 ? -9.969 -13.539 6.668 1 95.81 239 ARG A O 1
ATOM 1787 N N . MET A 1 240 ? -8.648 -13.344 8.438 1 94.19 240 MET A N 1
ATOM 1788 C CA . MET A 1 240 ? -8.859 -14.734 8.828 1 94.19 240 MET A CA 1
ATOM 1789 C C . MET A 1 240 ? -9.742 -14.82 10.07 1 94.19 240 MET A C 1
ATOM 1791 O O . MET A 1 240 ? -9.891 -13.836 10.797 1 94.19 240 MET A O 1
ATOM 1795 N N . ARG A 1 241 ? -10.359 -15.93 10.352 1 85.44 241 ARG A N 1
ATOM 1796 C CA . ARG A 1 241 ? -11.188 -16.125 11.531 1 85.44 241 ARG A CA 1
ATOM 1797 C C . ARG A 1 241 ? -10.336 -16.266 12.789 1 85.44 241 ARG A C 1
ATOM 1799 O O . ARG A 1 241 ? -9.219 -16.781 12.734 1 85.44 241 ARG A O 1
ATOM 1806 N N . MET B 1 1 ? -16.234 9.703 -13.547 1 63.47 1 MET B N 1
ATOM 1807 C CA . MET B 1 1 ? -16.312 10.109 -12.156 1 63.47 1 MET B CA 1
ATOM 1808 C C . MET B 1 1 ? -15.078 10.898 -11.742 1 63.47 1 MET B C 1
ATOM 1810 O O . MET B 1 1 ? -14.023 10.781 -12.367 1 63.47 1 MET B O 1
ATOM 1814 N N . THR B 1 2 ? -15.211 11.852 -10.789 1 87.44 2 THR B N 1
ATOM 1815 C CA . THR B 1 2 ? -14.133 12.758 -10.406 1 87.44 2 THR B CA 1
ATOM 1816 C C . THR B 1 2 ? -13.055 12.016 -9.633 1 87.44 2 THR B C 1
ATOM 1818 O O . THR B 1 2 ? -13.352 11.227 -8.734 1 87.44 2 THR B O 1
ATOM 1821 N N . ARG B 1 3 ? -11.852 12.086 -10.07 1 96.19 3 ARG B N 1
ATOM 1822 C CA . ARG B 1 3 ? -10.703 11.516 -9.367 1 96.19 3 ARG B CA 1
ATOM 1823 C C . ARG B 1 3 ? -10.203 12.461 -8.281 1 96.19 3 ARG B C 1
ATOM 1825 O O . ARG B 1 3 ? -9.977 13.641 -8.531 1 96.19 3 ARG B O 1
ATOM 1832 N N . ILE B 1 4 ? -10.07 11.891 -7.062 1 98.38 4 ILE B N 1
ATOM 1833 C CA . ILE B 1 4 ? -9.664 12.68 -5.898 1 98.38 4 ILE B CA 1
ATOM 1834 C C . ILE B 1 4 ? -8.289 12.234 -5.422 1 98.38 4 ILE B C 1
ATOM 1836 O O . ILE B 1 4 ? -8.062 11.039 -5.195 1 98.38 4 ILE B O 1
ATOM 1840 N N . ALA B 1 5 ? -7.348 13.172 -5.316 1 98.81 5 ALA B N 1
ATOM 1841 C CA . ALA B 1 5 ? -6.059 12.906 -4.68 1 98.81 5 ALA B CA 1
ATOM 1842 C C . ALA B 1 5 ? -6.133 13.164 -3.178 1 98.81 5 ALA B C 1
ATOM 1844 O O . ALA B 1 5 ? -6.57 14.234 -2.744 1 98.81 5 ALA B O 1
ATOM 1845 N N . VAL B 1 6 ? -5.785 12.195 -2.393 1 98.94 6 VAL B N 1
ATOM 1846 C CA . VAL B 1 6 ? -5.789 12.297 -0.937 1 98.94 6 VAL B CA 1
ATOM 1847 C C . VAL B 1 6 ? -4.355 12.43 -0.425 1 98.94 6 VAL B C 1
ATOM 1849 O O . VAL B 1 6 ? -3.541 11.523 -0.598 1 98.94 6 VAL B O 1
ATOM 1852 N N . LEU B 1 7 ? -4.031 13.523 0.158 1 98.94 7 LEU B N 1
ATOM 1853 C CA . LEU B 1 7 ? -2.699 13.805 0.686 1 98.94 7 LEU B CA 1
ATOM 1854 C C . LEU B 1 7 ? -2.725 13.891 2.209 1 98.94 7 LEU B C 1
ATOM 1856 O O . LEU B 1 7 ? -3.73 14.297 2.793 1 98.94 7 LEU B O 1
ATOM 1860 N N . SER B 1 8 ? -1.678 13.562 2.822 1 98.94 8 SER B N 1
ATOM 1861 C CA . SER B 1 8 ? -1.502 13.703 4.262 1 98.94 8 SER B CA 1
ATOM 1862 C C . SER B 1 8 ? -0.026 13.82 4.629 1 98.94 8 SER B C 1
ATOM 1864 O O . SER B 1 8 ? 0.846 13.43 3.85 1 98.94 8 SER B O 1
ATOM 1866 N N . ASP B 1 9 ? 0.254 14.453 5.777 1 98.94 9 ASP B N 1
ATOM 1867 C CA . ASP B 1 9 ? 1.567 14.422 6.414 1 98.94 9 ASP B CA 1
ATOM 1868 C C . ASP B 1 9 ? 2.656 14.891 5.449 1 98.94 9 ASP B C 1
ATOM 1870 O O . ASP B 1 9 ? 3.646 14.188 5.238 1 98.94 9 ASP B O 1
ATOM 1874 N N . ILE B 1 10 ? 2.426 16.094 4.984 1 98.94 10 ILE B N 1
ATOM 1875 C CA . ILE B 1 10 ? 3.352 16.719 4.051 1 98.94 10 ILE B CA 1
ATOM 1876 C C . ILE B 1 10 ? 4.637 17.109 4.781 1 98.94 10 ILE B C 1
ATOM 1878 O O . ILE B 1 10 ? 5.73 16.984 4.227 1 98.94 10 ILE B O 1
ATOM 1882 N N . HIS B 1 11 ? 4.492 17.719 5.98 1 98.88 11 HIS B N 1
ATOM 1883 C CA . HIS B 1 11 ? 5.598 18.047 6.875 1 98.88 11 HIS B CA 1
ATOM 1884 C C . HIS B 1 11 ? 6.578 19.016 6.207 1 98.88 11 HIS B C 1
ATOM 1886 O O . HIS B 1 11 ? 7.793 18.844 6.336 1 98.88 11 HIS B O 1
ATOM 1892 N N . GLY B 1 12 ? 6.07 19.938 5.48 1 98.88 12 GLY B N 1
ATOM 1893 C CA . GLY B 1 12 ? 6.863 21 4.902 1 98.88 12 GLY B CA 1
ATOM 1894 C C . GLY B 1 12 ? 7.73 20.547 3.742 1 98.88 12 GLY B C 1
ATOM 1895 O O . GLY B 1 12 ? 8.609 21.281 3.293 1 98.88 12 GLY B O 1
ATOM 1896 N N . ASN B 1 13 ? 7.586 19.359 3.281 1 98.88 13 ASN B N 1
ATOM 1897 C CA . ASN B 1 13 ? 8.383 18.828 2.184 1 98.88 13 ASN B CA 1
ATOM 1898 C C . ASN B 1 13 ? 7.844 19.281 0.827 1 98.88 13 ASN B C 1
ATOM 1900 O O . ASN B 1 13 ? 7.215 18.484 0.115 1 98.88 13 ASN B O 1
ATOM 1904 N N . LEU B 1 14 ? 8.188 20.469 0.46 1 98.81 14 LEU B N 1
ATOM 1905 C CA . LEU B 1 14 ? 7.625 21.109 -0.718 1 98.81 14 LEU B CA 1
ATOM 1906 C C . LEU B 1 14 ? 7.996 20.359 -1.988 1 98.81 14 LEU B C 1
ATOM 1908 O O . LEU B 1 14 ? 7.137 20.109 -2.84 1 98.81 14 LEU B O 1
ATOM 1912 N N . PRO B 1 15 ? 9.281 19.891 -2.15 1 98.81 15 PRO B N 1
ATOM 1913 C CA . PRO B 1 15 ? 9.586 19.109 -3.357 1 98.81 15 PRO B CA 1
ATOM 1914 C C . PRO B 1 15 ? 8.727 17.859 -3.498 1 98.81 15 PRO B C 1
ATOM 1916 O O . PRO B 1 15 ? 8.273 17.547 -4.598 1 98.81 15 PRO B O 1
ATOM 1919 N N . ALA B 1 16 ? 8.484 17.172 -2.43 1 98.88 16 ALA B N 1
ATOM 1920 C CA . ALA B 1 16 ? 7.617 16 -2.459 1 98.88 16 ALA B CA 1
ATOM 1921 C C . ALA B 1 16 ? 6.188 16.391 -2.832 1 98.88 16 ALA B C 1
ATOM 1923 O O . ALA B 1 16 ? 5.543 15.703 -3.635 1 98.88 16 ALA B O 1
ATOM 1924 N N . LEU B 1 17 ? 5.699 17.469 -2.23 1 98.88 17 LEU B N 1
ATOM 1925 C CA . LEU B 1 17 ? 4.348 17.953 -2.502 1 98.88 17 LEU B CA 1
ATOM 1926 C C . LEU B 1 17 ? 4.172 18.266 -3.98 1 98.88 17 LEU B C 1
ATOM 1928 O O . LEU B 1 17 ? 3.186 17.859 -4.598 1 98.88 17 LEU B O 1
ATOM 1932 N N . ILE B 1 18 ? 5.102 18.953 -4.543 1 98.81 18 ILE B N 1
ATOM 1933 C CA . ILE B 1 18 ? 5.039 19.359 -5.945 1 98.81 18 ILE B CA 1
ATOM 1934 C C . ILE B 1 18 ? 5.035 18.109 -6.836 1 98.81 18 ILE B C 1
ATOM 1936 O O . ILE B 1 18 ? 4.25 18.016 -7.785 1 98.81 18 ILE B O 1
ATOM 1940 N N . ALA B 1 19 ? 5.887 17.172 -6.512 1 98.69 19 ALA B N 1
ATOM 1941 C CA . ALA B 1 19 ? 5.961 15.945 -7.293 1 98.69 19 ALA B CA 1
ATOM 1942 C C . ALA B 1 19 ? 4.641 15.172 -7.227 1 98.69 19 ALA B C 1
ATOM 1944 O O . ALA B 1 19 ? 4.152 14.68 -8.242 1 98.69 19 ALA B O 1
ATOM 1945 N N . VAL B 1 20 ? 4.062 15.078 -6.066 1 98.81 20 VAL B N 1
ATOM 1946 C CA . VAL B 1 20 ? 2.818 14.344 -5.855 1 98.81 20 VAL B CA 1
ATOM 1947 C C . VAL B 1 20 ? 1.688 15.016 -6.629 1 98.81 20 VAL B C 1
ATOM 1949 O O . VAL B 1 20 ? 0.897 14.344 -7.297 1 98.81 20 VAL B O 1
ATOM 1952 N N . VAL B 1 21 ? 1.615 16.312 -6.527 1 98.75 21 VAL B N 1
ATOM 1953 C CA . VAL B 1 21 ? 0.536 17.031 -7.191 1 98.75 21 VAL B CA 1
ATOM 1954 C C . VAL B 1 21 ? 0.671 16.891 -8.703 1 98.75 21 VAL B C 1
ATOM 1956 O O . VAL B 1 21 ? -0.323 16.688 -9.406 1 98.75 21 VAL B O 1
ATOM 1959 N N . ALA B 1 22 ? 1.86 17.031 -9.203 1 98.5 22 ALA B N 1
ATOM 1960 C CA . ALA B 1 22 ? 2.09 16.844 -10.633 1 98.5 22 ALA B CA 1
ATOM 1961 C C . ALA B 1 22 ? 1.663 15.438 -11.078 1 98.5 22 ALA B C 1
ATOM 1963 O O . ALA B 1 22 ? 1.007 15.281 -12.109 1 98.5 22 ALA B O 1
ATOM 1964 N N . ASP B 1 23 ? 2.047 14.516 -10.328 1 98.12 23 ASP B N 1
ATOM 1965 C CA . ASP B 1 23 ? 1.694 13.141 -10.648 1 98.12 23 ASP B CA 1
ATOM 1966 C C . ASP B 1 23 ? 0.181 12.938 -10.617 1 98.12 23 ASP B C 1
ATOM 1968 O O . ASP B 1 23 ? -0.385 12.297 -11.508 1 98.12 23 ASP B O 1
ATOM 1972 N N . ALA B 1 24 ? -0.439 13.398 -9.523 1 98.38 24 ALA B N 1
ATOM 1973 C CA . ALA B 1 24 ? -1.887 13.273 -9.367 1 98.38 24 ALA B CA 1
ATOM 1974 C C . ALA B 1 24 ? -2.619 13.914 -10.539 1 98.38 24 ALA B C 1
ATOM 1976 O O . ALA B 1 24 ? -3.576 13.344 -11.07 1 98.38 24 ALA B O 1
ATOM 1977 N N . ARG B 1 25 ? -2.211 15.062 -10.945 1 97.94 25 ARG B N 1
ATOM 1978 C CA . ARG B 1 25 ? -2.828 15.742 -12.078 1 97.94 25 ARG B CA 1
ATOM 1979 C C . ARG B 1 25 ? -2.633 14.953 -13.367 1 97.94 25 ARG B C 1
ATOM 1981 O O . ARG B 1 25 ? -3.547 14.859 -14.188 1 97.94 25 ARG B O 1
ATOM 1988 N N . ALA B 1 26 ? -1.442 14.461 -13.516 1 96.19 26 ALA B N 1
ATOM 1989 C CA . ALA B 1 26 ? -1.169 13.633 -14.688 1 96.19 26 ALA B CA 1
ATOM 1990 C C . ALA B 1 26 ? -2.082 12.414 -14.727 1 96.19 26 ALA B C 1
ATOM 1992 O O . ALA B 1 26 ? -2.406 11.906 -15.805 1 96.19 26 ALA B O 1
ATOM 1993 N N . ARG B 1 27 ? -2.514 12.016 -13.586 1 94.75 27 ARG B N 1
ATOM 1994 C CA . ARG B 1 27 ? -3.41 10.875 -13.484 1 94.75 27 ARG B CA 1
ATOM 1995 C C . ARG B 1 27 ? -4.867 11.305 -13.625 1 94.75 27 ARG B C 1
ATOM 1997 O O . ARG B 1 27 ? -5.773 10.469 -13.555 1 94.75 27 ARG B O 1
ATOM 2004 N N . GLY B 1 28 ? -5.086 12.562 -13.742 1 96.44 28 GLY B N 1
ATOM 2005 C CA . GLY B 1 28 ? -6.422 13.062 -14.031 1 96.44 28 GLY B CA 1
ATOM 2006 C C . GLY B 1 28 ? -7.152 13.562 -12.797 1 96.44 28 GLY B C 1
ATOM 2007 O O . GLY B 1 28 ? -8.344 13.867 -12.859 1 96.44 28 GLY B O 1
ATOM 2008 N N . CYS B 1 29 ? -6.504 13.633 -11.672 1 97.88 29 CYS B N 1
ATOM 2009 C CA . CYS B 1 29 ? -7.152 14.164 -10.484 1 97.88 29 CYS B CA 1
ATOM 2010 C C . CYS B 1 29 ? -7.48 15.641 -10.648 1 97.88 29 CYS B C 1
ATOM 2012 O O . CYS B 1 29 ? -6.625 16.422 -11.062 1 97.88 29 CYS B O 1
ATOM 2014 N N . THR B 1 30 ? -8.672 15.977 -10.266 1 97.12 30 THR B N 1
ATOM 2015 C CA . THR B 1 30 ? -9.094 17.375 -10.32 1 97.12 30 THR B CA 1
ATOM 2016 C C . THR B 1 30 ? -9.461 17.875 -8.93 1 97.12 30 THR B C 1
ATOM 2018 O O . THR B 1 30 ? -9.664 19.078 -8.742 1 97.12 30 THR B O 1
ATOM 2021 N N . ARG B 1 31 ? -9.57 16.969 -8.039 1 97.56 31 ARG B N 1
ATOM 2022 C CA . ARG B 1 31 ? -9.836 17.328 -6.648 1 97.56 31 ARG B CA 1
ATOM 2023 C C . ARG B 1 31 ? -8.727 16.812 -5.734 1 97.56 31 ARG B C 1
ATOM 2025 O O . ARG B 1 31 ? -8.133 15.766 -6 1 97.56 31 ARG B O 1
ATOM 2032 N N . PHE B 1 32 ? -8.531 17.562 -4.719 1 98.56 32 PHE B N 1
ATOM 2033 C CA . PHE B 1 32 ? -7.512 17.25 -3.727 1 98.56 32 PHE B CA 1
ATOM 2034 C C . PHE B 1 32 ? -8.055 17.438 -2.312 1 98.56 32 PHE B C 1
ATOM 2036 O O . PHE B 1 32 ? -8.852 18.328 -2.059 1 98.56 32 PHE B O 1
ATOM 2043 N N . VAL B 1 33 ? -7.648 16.578 -1.403 1 98.75 33 VAL B N 1
ATOM 2044 C CA . VAL B 1 33 ? -7.891 16.797 0.021 1 98.75 33 VAL B CA 1
ATOM 2045 C C . VAL B 1 33 ? -6.59 16.594 0.797 1 98.75 33 VAL B C 1
ATOM 2047 O O . VAL B 1 33 ? -5.723 15.82 0.386 1 98.75 33 VAL B O 1
ATOM 2050 N N . ASN B 1 34 ? -6.398 17.344 1.817 1 98.88 34 ASN B N 1
ATOM 2051 C CA . ASN B 1 34 ? -5.211 17.312 2.668 1 98.88 34 ASN B CA 1
ATOM 2052 C C . ASN B 1 34 ? -5.57 17.016 4.121 1 98.88 34 ASN B C 1
ATOM 2054 O O . ASN B 1 34 ? -6.344 17.75 4.738 1 98.88 34 ASN B O 1
ATOM 2058 N N . LEU B 1 35 ? -4.91 15.977 4.723 1 98.94 35 LEU B N 1
ATOM 2059 C CA . LEU B 1 35 ? -5.426 15.406 5.965 1 98.94 35 LEU B CA 1
ATOM 2060 C C . LEU B 1 35 ? -4.598 15.867 7.156 1 98.94 35 LEU B C 1
ATOM 2062 O O . LEU B 1 35 ? -4.652 15.266 8.234 1 98.94 35 LEU B O 1
ATOM 2066 N N . GLY B 1 36 ? -3.779 16.875 6.984 1 98.88 36 GLY B N 1
ATOM 2067 C CA . GLY B 1 36 ? -3.127 17.484 8.133 1 98.88 36 GLY B CA 1
ATOM 2068 C C . GLY B 1 36 ? -1.697 17.016 8.32 1 98.88 36 GLY B C 1
ATOM 2069 O O . GLY B 1 36 ? -1.18 16.234 7.516 1 98.88 36 GLY B O 1
ATOM 2070 N N . ASP B 1 37 ? -1.044 17.641 9.43 1 98.88 37 ASP B N 1
ATOM 2071 C CA . ASP B 1 37 ? 0.396 17.531 9.641 1 98.88 37 ASP B CA 1
ATOM 2072 C C . ASP B 1 37 ? 1.173 18.016 8.422 1 98.88 37 ASP B C 1
ATOM 2074 O O . ASP B 1 37 ? 1.918 17.266 7.809 1 98.88 37 ASP B O 1
ATOM 2078 N N . ILE B 1 38 ? 1.104 19.297 8.305 1 98.88 38 ILE B N 1
ATOM 2079 C CA . ILE B 1 38 ? 1.39 19.906 7.008 1 98.88 38 ILE B CA 1
ATOM 2080 C C . ILE B 1 38 ? 2.787 20.516 7.02 1 98.88 38 ILE B C 1
ATOM 2082 O O . ILE B 1 38 ? 3.561 20.344 6.078 1 98.88 38 ILE B O 1
ATOM 2086 N N . LEU B 1 39 ? 3.129 21.203 8.094 1 98.88 39 LEU B N 1
ATOM 2087 C CA . LEU B 1 39 ? 4.262 22.125 7.996 1 98.88 39 LEU B CA 1
ATOM 2088 C C . LEU B 1 39 ? 5.348 21.75 9 1 98.88 39 LEU B C 1
ATOM 2090 O O . LEU B 1 39 ? 6.484 22.219 8.891 1 98.88 39 LEU B O 1
ATOM 2094 N N . SER B 1 40 ? 5 20.969 10.062 1 98.69 40 SER B N 1
ATOM 2095 C CA . SER B 1 40 ? 5.969 20.609 11.094 1 98.69 40 SER B CA 1
ATOM 2096 C C . SER B 1 40 ? 7.109 19.781 10.523 1 98.69 40 SER B C 1
ATOM 2098 O O . SER B 1 40 ? 6.879 18.734 9.93 1 98.69 40 SER B O 1
ATOM 2100 N N . GLY B 1 41 ? 8.297 20.172 10.633 1 98.25 41 GLY B N 1
ATOM 2101 C CA . GLY B 1 41 ? 9.508 19.562 10.117 1 98.25 41 GLY B CA 1
ATOM 2102 C C . GLY B 1 41 ? 10.617 20.562 9.844 1 98.25 41 GLY B C 1
ATOM 2103 O O . GLY B 1 41 ? 10.391 21.766 9.883 1 98.25 41 GLY B O 1
ATOM 2104 N N . PRO B 1 42 ? 11.828 20.094 9.594 1 98.62 42 PRO B N 1
ATOM 2105 C CA . PRO B 1 42 ? 12.977 20.984 9.398 1 98.62 42 PRO B CA 1
ATOM 2106 C C . PRO B 1 42 ? 13.172 21.375 7.938 1 98.62 42 PRO B C 1
ATOM 2108 O O . PRO B 1 42 ? 14.281 21.75 7.539 1 98.62 42 PRO B O 1
ATOM 2111 N N . LEU B 1 43 ? 12.18 21.359 7.117 1 98.69 43 LEU B N 1
ATOM 2112 C CA . LEU B 1 43 ? 12.352 21.484 5.676 1 98.69 43 LEU B CA 1
ATOM 2113 C C . LEU B 1 43 ? 11.922 22.859 5.199 1 98.69 43 LEU B C 1
ATOM 2115 O O . LEU B 1 43 ? 12.547 23.875 5.535 1 98.69 43 LEU B O 1
ATOM 2119 N N . TRP B 1 44 ? 10.766 22.984 4.434 1 98.75 44 TRP B N 1
ATOM 2120 C CA . TRP B 1 44 ? 10.344 24.266 3.863 1 98.75 44 TRP B CA 1
ATOM 2121 C C . TRP B 1 44 ? 8.922 24.609 4.285 1 98.75 44 TRP B C 1
ATOM 2123 O O . TRP B 1 44 ? 8.047 24.812 3.438 1 98.75 44 TRP B O 1
ATOM 2133 N N . PRO B 1 45 ? 8.734 24.797 5.598 1 98.69 45 PRO B N 1
ATOM 2134 C CA . PRO B 1 45 ? 7.359 25.016 6.07 1 98.69 45 PRO B CA 1
ATOM 2135 C C . PRO B 1 45 ? 6.742 26.297 5.516 1 98.69 45 PRO B C 1
ATOM 2137 O O . PRO B 1 45 ? 5.574 26.297 5.109 1 98.69 45 PRO B O 1
ATOM 2140 N N . ALA B 1 46 ? 7.469 27.391 5.457 1 98.62 46 ALA B N 1
ATOM 2141 C CA . ALA B 1 46 ? 6.906 28.672 5.004 1 98.62 46 ALA B CA 1
ATOM 2142 C C . ALA B 1 46 ? 6.547 28.609 3.523 1 98.62 46 ALA B C 1
ATOM 2144 O O . ALA B 1 46 ? 5.477 29.078 3.121 1 98.62 46 ALA B O 1
ATOM 2145 N N . GLU B 1 47 ? 7.461 28.094 2.703 1 98.62 47 GLU B N 1
ATOM 2146 C CA . GLU B 1 47 ? 7.223 27.953 1.271 1 98.62 47 GLU B CA 1
ATOM 2147 C C . GLU B 1 47 ? 6.055 27.016 0.992 1 98.62 47 GLU B C 1
ATOM 2149 O O . GLU B 1 47 ? 5.254 27.266 0.088 1 98.62 47 GLU B O 1
ATOM 2154 N N . THR B 1 48 ? 5.977 25.953 1.773 1 98.81 48 THR B N 1
ATOM 2155 C CA . THR B 1 48 ? 4.879 25 1.623 1 98.81 48 THR B CA 1
ATOM 2156 C C . THR B 1 48 ? 3.547 25.656 1.976 1 98.81 48 THR B C 1
ATOM 2158 O O . THR B 1 48 ? 2.555 25.469 1.267 1 98.81 48 THR B O 1
ATOM 2161 N N . ALA B 1 49 ? 3.525 26.391 3.059 1 98.69 49 ALA B N 1
ATOM 2162 C CA . ALA B 1 49 ? 2.316 27.109 3.451 1 98.69 49 ALA B CA 1
ATOM 2163 C C . ALA B 1 49 ? 1.855 28.047 2.346 1 98.69 49 ALA B C 1
ATOM 2165 O O . ALA B 1 49 ? 0.68 28.047 1.972 1 98.69 49 ALA B O 1
ATOM 2166 N N . ALA B 1 50 ? 2.768 28.859 1.866 1 98.38 50 ALA B N 1
ATOM 2167 C CA . ALA B 1 50 ? 2.436 29.797 0.808 1 98.38 50 ALA B CA 1
ATOM 2168 C C . ALA B 1 50 ? 1.854 29.078 -0.408 1 98.38 50 ALA B C 1
ATOM 2170 O O . ALA B 1 50 ? 0.895 29.562 -1.019 1 98.38 50 ALA B O 1
ATOM 2171 N N . TRP B 1 51 ? 2.449 27.984 -0.742 1 98.56 51 TRP B N 1
ATOM 2172 C CA . TRP B 1 51 ? 2.021 27.203 -1.896 1 98.56 51 TRP B CA 1
ATOM 2173 C C . TRP B 1 51 ? 0.607 26.656 -1.696 1 98.56 51 TRP B C 1
ATOM 2175 O O . TRP B 1 51 ? -0.22 26.719 -2.609 1 98.56 51 TRP B O 1
ATOM 2185 N N . LEU B 1 52 ? 0.291 26.188 -0.538 1 98.62 52 LEU B N 1
ATOM 2186 C CA . LEU B 1 52 ? -0.99 25.547 -0.251 1 98.62 52 LEU B CA 1
ATOM 2187 C C . LEU B 1 52 ? -2.084 26.594 -0.06 1 98.62 52 LEU B C 1
ATOM 2189 O O . LEU B 1 52 ? -3.232 26.375 -0.456 1 98.62 52 LEU B O 1
ATOM 2193 N N . MET B 1 53 ? -1.736 27.688 0.615 1 97.88 53 MET B N 1
ATOM 2194 C CA . MET B 1 53 ? -2.721 28.719 0.902 1 97.88 53 MET B CA 1
ATOM 2195 C C . MET B 1 53 ? -3.291 29.312 -0.388 1 97.88 53 MET B C 1
ATOM 2197 O O . MET B 1 53 ? -4.41 29.828 -0.399 1 97.88 53 MET B O 1
ATOM 2201 N N . ALA B 1 54 ? -2.525 29.188 -1.426 1 96.94 54 ALA B N 1
ATOM 2202 C CA . ALA B 1 54 ? -2.965 29.703 -2.719 1 96.94 54 ALA B CA 1
ATOM 2203 C C . ALA B 1 54 ? -3.953 28.75 -3.385 1 96.94 54 ALA B C 1
ATOM 2205 O O . ALA B 1 54 ? -4.516 29.062 -4.434 1 96.94 54 ALA B O 1
ATOM 2206 N N . ARG B 1 55 ? -4.18 27.703 -2.646 1 94.62 55 ARG B N 1
ATOM 2207 C CA . ARG B 1 55 ? -5.055 26.672 -3.197 1 94.62 55 ARG B CA 1
ATOM 2208 C C . ARG B 1 55 ? -6.285 26.469 -2.322 1 94.62 55 ARG B C 1
ATOM 2210 O O . ARG B 1 55 ? -6.262 26.781 -1.127 1 94.62 55 ARG B O 1
ATOM 2217 N N . ASP B 1 56 ? -7.426 26.219 -2.729 1 89.81 56 ASP B N 1
ATOM 2218 C CA . ASP B 1 56 ? -8.68 26.031 -2.012 1 89.81 56 ASP B CA 1
ATOM 2219 C C . ASP B 1 56 ? -8.992 24.547 -1.818 1 89.81 56 ASP B C 1
ATOM 2221 O O . ASP B 1 56 ? -10.109 24.109 -2.092 1 89.81 56 ASP B O 1
ATOM 2225 N N . TRP B 1 57 ? -7.961 23.797 -1.391 1 98 57 TRP B N 1
ATOM 2226 C CA . TRP B 1 57 ? -8.203 22.375 -1.113 1 98 57 TRP B CA 1
ATOM 2227 C C . TRP B 1 57 ? -8.867 22.203 0.247 1 98 57 TRP B C 1
ATOM 2229 O O . TRP B 1 57 ? -8.5 22.859 1.218 1 98 57 TRP B O 1
ATOM 2239 N N . PRO B 1 58 ? -9.984 21.375 0.314 1 98.62 58 PRO B N 1
ATOM 2240 C CA . PRO B 1 58 ? -10.352 20.938 1.664 1 98.62 58 PRO B CA 1
ATOM 2241 C C . PRO B 1 58 ? -9.164 20.422 2.467 1 98.62 58 PRO B C 1
ATOM 2243 O O . PRO B 1 58 ? -8.461 19.516 2.014 1 98.62 58 PRO B O 1
ATOM 2246 N N . THR B 1 59 ? -8.844 21.031 3.557 1 98.81 59 THR B N 1
ATOM 2247 C CA . THR B 1 59 ? -7.684 20.75 4.391 1 98.81 59 THR B CA 1
ATOM 2248 C C . THR B 1 59 ? -8.07 20.719 5.867 1 98.81 59 THR B C 1
ATOM 2250 O O . THR B 1 59 ? -8.812 21.594 6.336 1 98.81 59 THR B O 1
ATOM 2253 N N . ILE B 1 60 ? -7.641 19.75 6.566 1 98.88 60 ILE B N 1
ATOM 2254 C CA . ILE B 1 60 ? -7.875 19.703 8.008 1 98.88 60 ILE B CA 1
ATOM 2255 C C . ILE B 1 60 ? -6.543 19.812 8.742 1 98.88 60 ILE B C 1
ATOM 2257 O O . ILE B 1 60 ? -5.477 19.688 8.141 1 98.88 60 ILE B O 1
ATOM 2261 N N . ALA B 1 61 ? -6.637 20.078 10.062 1 98.88 61 ALA B N 1
ATOM 2262 C CA . ALA B 1 61 ? -5.457 20.141 10.93 1 98.88 61 ALA B CA 1
ATOM 2263 C C . ALA B 1 61 ? -5.098 18.766 11.477 1 98.88 61 ALA B C 1
ATOM 2265 O O . ALA B 1 61 ? -5.98 17.953 11.742 1 98.88 61 ALA B O 1
ATOM 2266 N N . GLY B 1 62 ? -3.891 18.469 11.562 1 98.69 62 GLY B N 1
ATOM 2267 C CA . GLY B 1 62 ? -3.408 17.375 12.406 1 98.69 62 GLY B CA 1
ATOM 2268 C C . GLY B 1 62 ? -2.936 17.859 13.766 1 98.69 62 GLY B C 1
ATOM 2269 O O . GLY B 1 62 ? -3.17 19 14.148 1 98.69 62 GLY B O 1
ATOM 2270 N N . ASN B 1 63 ? -2.342 16.984 14.5 1 98.44 63 ASN B N 1
ATOM 2271 C CA . ASN B 1 63 ? -1.9 17.359 15.844 1 98.44 63 ASN B CA 1
ATOM 2272 C C . ASN B 1 63 ? -0.781 18.391 15.797 1 98.44 63 ASN B C 1
ATOM 2274 O O . ASN B 1 63 ? -0.656 19.219 16.703 1 98.44 63 ASN B O 1
ATOM 2278 N N . HIS B 1 64 ? 0.021 18.375 14.773 1 98.56 64 HIS B N 1
ATOM 2279 C CA .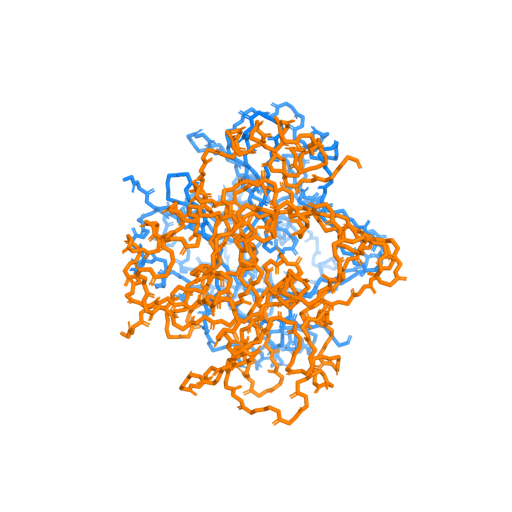 HIS B 1 64 ? 1.14 19.297 14.711 1 98.56 64 HIS B CA 1
ATOM 2280 C C . HIS B 1 64 ? 0.654 20.734 14.5 1 98.56 64 HIS B C 1
ATOM 2282 O O . HIS B 1 64 ? 1.279 21.688 14.969 1 98.56 64 HIS B O 1
ATOM 2288 N N . GLU B 1 65 ? -0.428 20.938 13.742 1 98.62 65 GLU B N 1
ATOM 2289 C CA . GLU B 1 65 ? -0.987 22.281 13.641 1 98.62 65 GLU B CA 1
ATOM 2290 C C . GLU B 1 65 ? -1.39 22.828 15.008 1 98.62 65 GLU B C 1
ATOM 2292 O O . GLU B 1 65 ? -1.093 23.969 15.344 1 98.62 65 GLU B O 1
ATOM 2297 N N . ARG B 1 66 ? -2.037 21.984 15.75 1 97.88 66 ARG B N 1
ATOM 2298 C CA . ARG B 1 66 ? -2.406 22.375 17.109 1 97.88 66 ARG B CA 1
ATOM 2299 C C . ARG B 1 66 ? -1.171 22.688 17.938 1 97.88 66 ARG B C 1
ATOM 2301 O O . ARG B 1 66 ? -1.12 23.734 18.609 1 97.88 66 ARG B O 1
ATOM 2308 N N . GLN B 1 67 ? -0.208 21.859 17.891 1 98.06 67 GLN B N 1
ATOM 2309 C CA . GLN B 1 67 ? 0.995 22.016 18.703 1 98.06 67 GLN B CA 1
ATOM 2310 C C . GLN B 1 67 ? 1.761 23.281 18.328 1 98.06 67 GLN B C 1
ATOM 2312 O O . GLN B 1 67 ? 2.186 24.047 19.188 1 98.06 67 GLN B O 1
ATOM 2317 N N . VAL B 1 68 ? 1.951 23.469 17.047 1 98 68 VAL B N 1
ATOM 2318 C CA . VAL B 1 68 ? 2.664 24.656 16.562 1 98 68 VAL B CA 1
ATOM 2319 C C . VAL B 1 68 ? 1.965 25.922 17.031 1 98 68 VAL B C 1
ATOM 2321 O O . VAL B 1 68 ? 2.621 26.922 17.344 1 98 68 VAL B O 1
ATOM 2324 N N . LEU B 1 69 ? 0.648 25.875 17.141 1 97.62 69 LEU B N 1
ATOM 2325 C CA . LEU B 1 69 ? -0.148 27.062 17.453 1 97.62 69 LEU B CA 1
ATOM 2326 C C . LEU B 1 69 ? -0.235 27.281 18.969 1 97.62 69 LEU B C 1
ATOM 2328 O O . LEU B 1 69 ? -0.319 28.422 19.422 1 97.62 69 LEU B O 1
ATOM 2332 N N . THR B 1 70 ? -0.196 26.188 19.734 1 97 70 THR B N 1
ATOM 2333 C CA . THR B 1 70 ? -0.669 26.375 21.109 1 97 70 THR B CA 1
ATOM 2334 C C . THR B 1 70 ? 0.434 26.031 22.109 1 97 70 THR B C 1
ATOM 2336 O O . THR B 1 70 ? 0.414 26.516 23.25 1 97 70 THR B O 1
ATOM 2339 N N . ASP B 1 71 ? 1.312 25.156 21.719 1 95.69 71 ASP B N 1
ATOM 2340 C CA . ASP B 1 71 ? 2.342 24.766 22.688 1 95.69 71 ASP B CA 1
ATOM 2341 C C . ASP B 1 71 ? 3.303 25.938 22.938 1 95.69 71 ASP B C 1
ATOM 2343 O O . ASP B 1 71 ? 3.695 26.641 22.016 1 95.69 71 ASP B O 1
ATOM 2347 N N . PRO B 1 72 ? 3.699 26.125 24.156 1 94.38 72 PRO B N 1
ATOM 2348 C CA . PRO B 1 72 ? 4.766 27.094 24.391 1 94.38 72 PRO B CA 1
ATOM 2349 C C . PRO B 1 72 ? 6.098 26.688 23.766 1 94.38 72 PRO B C 1
ATOM 2351 O O . PRO B 1 72 ? 6.414 25.484 23.734 1 94.38 72 PRO B O 1
ATOM 2354 N N . PRO B 1 73 ? 6.793 27.594 23.312 1 90.12 73 PRO B N 1
ATOM 2355 C CA . PRO B 1 73 ? 8.047 27.297 22.609 1 90.12 73 PRO B CA 1
ATOM 2356 C C . PRO B 1 73 ? 8.922 26.297 23.375 1 90.12 73 PRO B C 1
ATOM 2358 O O . PRO B 1 73 ? 9.523 25.406 22.75 1 90.12 73 PRO B O 1
ATOM 2361 N N . ALA B 1 74 ? 9.016 26.438 24.719 1 92.06 74 ALA B N 1
ATOM 2362 C CA . ALA B 1 74 ? 9.883 25.578 25.531 1 92.06 74 ALA B CA 1
ATOM 2363 C C . ALA B 1 74 ? 9.406 24.141 25.516 1 92.06 74 ALA B C 1
ATOM 2365 O O . ALA B 1 74 ? 10.156 23.219 25.859 1 92.06 74 ALA B O 1
ATOM 2366 N N . ARG B 1 75 ? 8.227 23.938 25.031 1 93.69 75 ARG B N 1
ATOM 2367 C CA . ARG B 1 75 ? 7.645 22.609 25.078 1 93.69 75 ARG B CA 1
ATOM 2368 C C . ARG B 1 75 ? 7.496 22.031 23.672 1 93.69 75 ARG B C 1
ATOM 2370 O O . ARG B 1 75 ? 7.098 20.875 23.516 1 93.69 75 ARG B O 1
ATOM 2377 N N . MET B 1 76 ? 7.836 22.766 22.734 1 94.19 76 MET B N 1
ATOM 2378 C CA . MET B 1 76 ? 7.738 22.297 21.359 1 94.19 76 MET B CA 1
ATOM 2379 C C . MET B 1 76 ? 8.883 21.344 21.031 1 94.19 76 MET B C 1
ATOM 2381 O O . MET B 1 76 ? 10.023 21.578 21.438 1 94.19 76 MET B O 1
ATOM 2385 N N . ASN B 1 77 ? 8.516 20.188 20.422 1 94.38 77 ASN B N 1
ATOM 2386 C CA . ASN B 1 77 ? 9.602 19.406 19.844 1 94.38 77 ASN B CA 1
ATOM 2387 C C . ASN B 1 77 ? 10.336 20.172 18.75 1 94.38 77 ASN B C 1
ATOM 2389 O O . ASN B 1 77 ? 9.898 21.25 18.344 1 94.38 77 ASN B O 1
ATOM 2393 N N . ALA B 1 78 ? 11.453 19.703 18.266 1 96.12 78 ALA B N 1
ATOM 2394 C CA . ALA B 1 78 ? 12.336 20.406 17.344 1 96.12 78 ALA B CA 1
ATOM 2395 C C . ALA B 1 78 ? 11.609 20.75 16.047 1 96.12 78 ALA B C 1
ATOM 2397 O O . ALA B 1 78 ? 11.836 21.812 15.461 1 96.12 78 ALA B O 1
ATOM 2398 N N . SER B 1 79 ? 10.789 19.844 15.555 1 97.62 79 SER B N 1
ATOM 2399 C CA . SER B 1 79 ? 10.078 20.047 14.297 1 97.62 79 SER B CA 1
ATOM 2400 C C . SER B 1 79 ? 9.047 21.172 14.422 1 97.62 79 SER B C 1
ATOM 2402 O O . SER B 1 79 ? 8.977 22.062 13.57 1 97.62 79 SER B O 1
ATOM 2404 N N . ASP B 1 80 ? 8.234 21.125 15.438 1 98.19 80 ASP B N 1
ATOM 2405 C CA . ASP B 1 80 ? 7.227 22.156 15.68 1 98.19 80 ASP B CA 1
ATOM 2406 C C . ASP B 1 80 ? 7.879 23.516 15.945 1 98.19 80 ASP B C 1
ATOM 2408 O O . ASP B 1 80 ? 7.398 24.547 15.469 1 98.19 80 ASP B O 1
ATOM 2412 N N . GLY B 1 81 ? 8.938 23.438 16.766 1 97.69 81 GLY B N 1
ATOM 2413 C CA . GLY B 1 81 ? 9.648 24.672 17.078 1 97.69 81 GLY B CA 1
ATOM 2414 C C . GLY B 1 81 ? 10.211 25.359 15.836 1 97.69 81 GLY B C 1
ATOM 2415 O O . GLY B 1 81 ? 10.109 26.578 15.695 1 97.69 81 GLY B O 1
ATOM 2416 N N . PHE B 1 82 ? 10.859 24.562 14.938 1 98.19 82 PHE B N 1
ATOM 2417 C CA . PHE B 1 82 ? 11.391 25.125 13.703 1 98.19 82 PHE B CA 1
ATOM 2418 C C . PHE B 1 82 ? 10.289 25.75 12.867 1 98.19 82 PHE B C 1
ATOM 2420 O O . PHE B 1 82 ? 10.414 26.891 12.422 1 98.19 82 PHE B O 1
ATOM 2427 N N . ALA B 1 83 ? 9.164 25 12.664 1 97.88 83 ALA B N 1
ATOM 2428 C CA . ALA B 1 83 ? 8.039 25.516 11.891 1 97.88 83 ALA B CA 1
ATOM 2429 C C . ALA B 1 83 ? 7.488 26.797 12.5 1 97.88 83 ALA B C 1
ATOM 2431 O O . ALA B 1 83 ? 7.277 27.797 11.789 1 97.88 83 ALA B O 1
ATOM 2432 N N . ASN B 1 84 ? 7.273 26.766 13.773 1 97.5 84 ASN B N 1
ATOM 2433 C CA . ASN B 1 84 ? 6.758 27.938 14.469 1 97.5 84 ASN B CA 1
ATOM 2434 C C . ASN B 1 84 ? 7.645 29.156 14.25 1 97.5 84 ASN B C 1
ATOM 2436 O O . ASN B 1 84 ? 7.148 30.266 14.062 1 97.5 84 ASN B O 1
ATOM 2440 N N . ALA B 1 85 ? 8.906 28.984 14.273 1 96.44 85 ALA B N 1
ATOM 2441 C CA . ALA B 1 85 ? 9.883 30.078 14.211 1 96.44 85 ALA B CA 1
ATOM 2442 C C . ALA B 1 85 ? 9.898 30.703 12.82 1 96.44 85 ALA B C 1
ATOM 2444 O O . ALA B 1 85 ? 10.164 31.906 12.68 1 96.44 85 ALA B O 1
ATOM 2445 N N . VAL B 1 86 ? 9.57 29.938 11.805 1 97.31 86 VAL B N 1
ATOM 2446 C CA . VAL B 1 86 ? 9.805 30.453 10.453 1 97.31 86 VAL B CA 1
ATOM 2447 C C . VAL B 1 86 ? 8.484 30.859 9.812 1 97.31 86 VAL B C 1
ATOM 2449 O O . VAL B 1 86 ? 8.461 31.562 8.805 1 97.31 86 VAL B O 1
ATOM 2452 N N . LEU B 1 87 ? 7.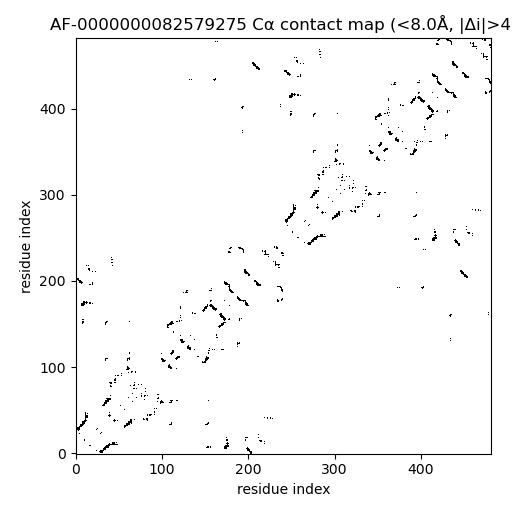414 30.422 10.383 1 97.88 87 LEU B N 1
ATOM 2453 C CA . LEU B 1 87 ? 6.117 30.75 9.797 1 97.88 87 LEU B CA 1
ATOM 2454 C C . LEU B 1 87 ? 5.723 32.188 10.117 1 97.88 87 LEU B C 1
ATOM 2456 O O . LEU B 1 87 ? 5.922 32.656 11.242 1 97.88 87 LEU B O 1
ATOM 2460 N N . GLY B 1 88 ? 5.23 32.969 9.211 1 97.12 88 GLY B N 1
ATOM 2461 C CA . GLY B 1 88 ? 4.719 34.312 9.414 1 97.12 88 GLY B CA 1
ATOM 2462 C C . GLY B 1 88 ? 3.277 34.312 9.898 1 97.12 88 GLY B C 1
ATOM 2463 O O . GLY B 1 88 ? 2.637 33.281 10 1 97.12 88 GLY B O 1
ATOM 2464 N N . PRO B 1 89 ? 2.779 35.5 10.141 1 97.44 89 PRO B N 1
ATOM 2465 C CA . PRO B 1 89 ? 1.429 35.625 10.688 1 97.44 89 PRO B CA 1
ATOM 2466 C C . PRO B 1 89 ? 0.354 35.094 9.758 1 97.44 89 PRO B C 1
ATOM 2468 O O . PRO B 1 89 ? -0.649 34.531 10.219 1 97.44 89 PRO B O 1
ATOM 2471 N N . GLU B 1 90 ? 0.546 35.188 8.5 1 97.69 90 GLU B N 1
ATOM 2472 C CA . GLU B 1 90 ? -0.446 34.719 7.543 1 97.69 90 GLU B CA 1
ATOM 2473 C C . GLU B 1 90 ? -0.559 33.188 7.586 1 97.69 90 GLU B C 1
ATOM 2475 O O . GLU B 1 90 ? -1.664 32.656 7.578 1 97.69 90 GLU B O 1
ATOM 2480 N N . ALA B 1 91 ? 0.582 32.594 7.582 1 98.12 91 ALA B N 1
ATOM 2481 C CA . ALA B 1 91 ? 0.596 31.125 7.645 1 98.12 91 ALA B CA 1
ATOM 2482 C C . ALA B 1 91 ? 0.008 30.625 8.961 1 98.12 91 ALA B C 1
ATOM 2484 O O . ALA B 1 91 ? -0.737 29.641 8.984 1 98.12 91 ALA B O 1
ATOM 2485 N N . LEU B 1 92 ? 0.366 31.281 10.016 1 98.25 92 LEU B N 1
ATOM 2486 C CA . LEU B 1 92 ? -0.151 30.891 11.328 1 98.25 92 LEU B CA 1
ATOM 2487 C C . LEU B 1 92 ? -1.661 31.094 11.391 1 98.25 92 LEU B C 1
ATOM 2489 O O . LEU B 1 92 ? -2.375 30.281 11.984 1 98.25 92 LEU B O 1
ATOM 2493 N N . ALA B 1 93 ? -2.117 32.188 10.867 1 98.25 93 ALA B N 1
ATOM 2494 C CA . ALA B 1 93 ? -3.557 32.438 10.805 1 98.25 93 ALA B CA 1
ATOM 2495 C C . ALA B 1 93 ? -4.258 31.375 9.969 1 98.25 93 ALA B C 1
ATOM 2497 O O . ALA B 1 93 ? -5.371 30.953 10.289 1 98.25 93 ALA B O 1
ATOM 2498 N N . TRP B 1 94 ? -3.678 31.016 8.859 1 98.31 94 TRP B N 1
ATOM 2499 C CA . TRP B 1 94 ? -4.215 29.953 8.008 1 98.31 94 TRP B CA 1
ATOM 2500 C C . TRP B 1 94 ? -4.34 28.656 8.789 1 98.31 94 TRP B C 1
ATOM 2502 O O . TRP B 1 94 ? -5.387 28 8.742 1 98.31 94 TRP B O 1
ATOM 2512 N N . LEU B 1 95 ? -3.307 28.234 9.484 1 98.44 95 LEU B N 1
ATOM 2513 C CA . LEU B 1 95 ? -3.332 27.031 10.305 1 98.44 95 LEU B CA 1
ATOM 2514 C C . LEU B 1 95 ? -4.461 27.094 11.328 1 98.44 95 LEU B C 1
ATOM 2516 O O . LEU B 1 95 ? -5.156 26.094 11.555 1 98.44 95 LEU B O 1
ATOM 2520 N N . ALA B 1 96 ? -4.559 28.234 11.969 1 98.44 96 ALA B N 1
ATOM 2521 C CA . ALA B 1 96 ? -5.547 28.406 13.031 1 98.44 96 ALA B CA 1
ATOM 2522 C C . ALA B 1 96 ? -6.969 28.25 12.492 1 98.44 96 ALA B C 1
ATOM 2524 O O . ALA B 1 96 ? -7.891 27.922 13.242 1 98.44 96 ALA B O 1
ATOM 2525 N N . GLY B 1 97 ? -7.152 28.5 11.258 1 98.31 97 GLY B N 1
ATOM 2526 C CA . GLY B 1 97 ? -8.469 28.438 10.641 1 98.31 97 GLY B CA 1
ATOM 2527 C C . GLY B 1 97 ? -8.844 27.031 10.172 1 98.31 97 GLY B C 1
ATOM 2528 O O . GLY B 1 97 ? -9.992 26.781 9.805 1 98.31 97 GLY B O 1
ATOM 2529 N N . LEU B 1 98 ? -7.961 26.109 10.195 1 98.56 98 LEU B N 1
ATOM 2530 C CA . LEU B 1 98 ? -8.227 24.75 9.703 1 98.56 98 LEU B CA 1
ATOM 2531 C C . LEU B 1 98 ? -9.109 23.984 10.672 1 98.56 98 LEU B C 1
ATOM 2533 O O . LEU B 1 98 ? -8.906 24.031 11.883 1 98.56 98 LEU B O 1
ATOM 2537 N N . PRO B 1 99 ? -10.141 23.297 10.148 1 98.69 99 PRO B N 1
ATOM 2538 C CA . PRO B 1 99 ? -10.953 22.453 11.023 1 98.69 99 PRO B CA 1
ATOM 2539 C C . PRO B 1 99 ? -10.227 21.188 11.461 1 98.69 99 PRO B C 1
ATOM 2541 O O . PRO B 1 99 ? -9.305 20.719 10.773 1 98.69 99 PRO B O 1
ATOM 2544 N N . ALA B 1 100 ? -10.625 20.625 12.586 1 98.44 100 ALA B N 1
ATOM 2545 C CA . ALA B 1 100 ? -10.055 19.375 13.086 1 98.44 100 ALA B CA 1
ATOM 2546 C C . ALA B 1 100 ? -10.5 18.188 12.242 1 98.44 100 ALA B C 1
ATOM 2548 O O . ALA B 1 100 ? -9.766 17.203 12.117 1 98.44 100 ALA B O 1
ATOM 2549 N N . THR B 1 101 ? -11.672 18.219 11.828 1 98.62 101 THR B N 1
ATOM 2550 C CA . THR B 1 101 ? -12.266 17.219 10.953 1 98.62 101 THR B CA 1
ATOM 2551 C C . THR B 1 101 ? -13.141 17.875 9.891 1 98.62 101 THR B C 1
ATOM 2553 O O . THR B 1 101 ? -13.461 19.062 9.984 1 98.62 101 THR B O 1
ATOM 2556 N N . LEU B 1 102 ? -13.516 17.141 8.883 1 98.62 102 LEU B N 1
ATOM 2557 C CA . LEU B 1 102 ? -14.352 17.672 7.809 1 98.62 102 LEU B CA 1
ATOM 2558 C C . LEU B 1 102 ? -15.156 16.547 7.148 1 98.62 102 LEU B C 1
ATOM 2560 O O . LEU B 1 102 ? -14.609 15.492 6.84 1 98.62 102 LEU B O 1
ATOM 2564 N N . ALA B 1 103 ? -16.375 16.688 7.012 1 97.75 103 ALA B N 1
ATOM 2565 C CA . ALA B 1 103 ? -17.234 15.812 6.215 1 97.75 103 ALA B CA 1
ATOM 2566 C C . ALA B 1 103 ? -17.391 16.344 4.793 1 97.75 103 ALA B C 1
ATOM 2568 O O . ALA B 1 103 ? -17.719 17.516 4.598 1 97.75 103 ALA B O 1
ATOM 2569 N N . LEU B 1 104 ? -17.062 15.531 3.783 1 96 104 LEU B N 1
ATOM 2570 C CA . LEU B 1 104 ? -17.188 15.852 2.367 1 96 104 LEU B CA 1
ATOM 2571 C C . LEU B 1 104 ? -17.938 14.758 1.619 1 96 104 LEU B C 1
ATOM 2573 O O . LEU B 1 104 ? -17.359 13.742 1.243 1 96 104 LEU B O 1
ATOM 2577 N N . GLU B 1 105 ? -19.188 15.047 1.242 1 93.5 105 GLU B N 1
ATOM 2578 C CA . GLU B 1 105 ? -20 14.047 0.56 1 93.5 105 GLU B CA 1
ATOM 2579 C C . GLU B 1 105 ? -20.078 12.75 1.363 1 93.5 105 GLU B C 1
ATOM 2581 O O . GLU B 1 105 ? -20.438 12.758 2.539 1 93.5 105 GLU B O 1
ATOM 2586 N N . ASP B 1 106 ? -19.625 11.672 0.899 1 95.19 106 ASP B N 1
ATOM 2587 C CA . ASP B 1 106 ? -19.672 10.391 1.599 1 95.19 106 ASP B CA 1
ATOM 2588 C C . ASP B 1 106 ? -18.328 10.078 2.264 1 95.19 106 ASP B C 1
ATOM 2590 O O . ASP B 1 106 ? -18.047 8.914 2.564 1 95.19 106 ASP B O 1
ATOM 2594 N N . MET B 1 107 ? -17.5 11.125 2.408 1 97.69 107 MET B N 1
ATOM 2595 C CA . MET B 1 107 ? -16.203 10.953 3.037 1 97.69 107 MET B CA 1
ATOM 2596 C C . MET B 1 107 ? -16.125 11.719 4.355 1 97.69 107 MET B C 1
ATOM 2598 O O . MET B 1 107 ? -16.734 12.773 4.496 1 97.69 107 MET B O 1
ATOM 2602 N N . PHE B 1 108 ? -15.492 11.219 5.293 1 98.62 108 PHE B N 1
ATOM 2603 C CA . PHE B 1 108 ? -15.148 11.891 6.543 1 98.62 108 PHE B CA 1
ATOM 2604 C C . PHE B 1 108 ? -13.633 11.984 6.703 1 98.62 108 PHE B C 1
ATOM 2606 O O . PHE B 1 108 ? -12.93 10.977 6.645 1 98.62 108 PHE B O 1
ATOM 2613 N N . LEU B 1 109 ? -13.109 13.156 6.844 1 98.88 109 LEU B N 1
ATOM 2614 C CA . LEU B 1 109 ? -11.68 13.422 6.988 1 98.88 109 LEU B CA 1
ATOM 2615 C C . LEU B 1 109 ? -11.312 13.641 8.453 1 98.88 109 LEU B C 1
ATOM 2617 O O . LEU B 1 109 ? -11.875 14.516 9.117 1 98.88 109 LEU B O 1
ATOM 2621 N N . CYS B 1 110 ? -10.414 12.898 8.93 1 98.88 110 CYS B N 1
ATOM 2622 C CA . CYS B 1 110 ? -9.781 13.102 10.227 1 98.88 110 CYS B CA 1
ATOM 2623 C C . CYS B 1 110 ? -8.289 12.797 10.164 1 98.88 110 CYS B C 1
ATOM 2625 O O . CYS B 1 110 ? -7.832 12.094 9.258 1 98.88 110 CYS B O 1
ATOM 2627 N N . HIS B 1 111 ? -7.52 13.367 11.023 1 98.81 111 HIS B N 1
ATOM 2628 C CA . HIS B 1 111 ? -6.082 13.109 10.992 1 98.81 111 HIS B CA 1
ATOM 2629 C C . HIS B 1 111 ? -5.742 11.797 11.688 1 98.81 111 HIS B C 1
ATOM 2631 O O . HIS B 1 111 ? -5.117 10.922 11.094 1 98.81 111 HIS B O 1
ATOM 2637 N N . GLY B 1 112 ? -5.996 11.734 12.969 1 98.12 112 GLY B N 1
ATOM 2638 C CA . GLY B 1 112 ? -5.98 10.469 13.68 1 98.12 112 GLY B CA 1
ATOM 2639 C C . GLY B 1 112 ? -7.301 9.727 13.617 1 98.12 112 GLY B C 1
ATOM 2640 O O . GLY B 1 112 ? -7.734 9.312 12.547 1 98.12 112 GLY B O 1
ATOM 2641 N N . THR B 1 113 ? -8 9.641 14.766 1 98.31 113 THR B N 1
ATOM 2642 C CA . THR B 1 113 ? -9.375 9.141 14.82 1 98.31 113 THR B CA 1
ATOM 2643 C C . THR B 1 113 ? -10.367 10.297 14.812 1 98.31 113 THR B C 1
ATOM 2645 O O . THR B 1 113 ? -9.977 11.461 14.922 1 98.31 113 THR B O 1
ATOM 2648 N N . PRO B 1 114 ? -11.641 10.008 14.672 1 98.06 114 PRO B N 1
ATOM 2649 C CA . PRO B 1 114 ? -12.641 11.086 14.648 1 98.06 114 PRO B CA 1
ATOM 2650 C C . PRO B 1 114 ? -12.57 11.984 15.883 1 98.06 114 PRO B C 1
ATOM 2652 O O . PRO B 1 114 ? -12.859 13.18 15.805 1 98.06 114 PRO B O 1
ATOM 2655 N N . ASP B 1 115 ? -12.055 11.422 17.016 1 96.88 115 ASP B N 1
ATOM 2656 C CA . ASP B 1 115 ? -12.117 12.172 18.266 1 96.88 115 ASP B CA 1
ATOM 2657 C C . ASP B 1 115 ? -10.727 12.484 18.797 1 96.88 115 ASP B C 1
ATOM 2659 O O . ASP B 1 115 ? -10.57 12.914 19.938 1 96.88 115 ASP B O 1
ATOM 2663 N N . SER B 1 116 ? -9.758 12.188 17.969 1 97.88 116 SER B N 1
ATOM 2664 C CA . SER B 1 116 ? -8.391 12.398 18.438 1 97.88 116 SER B CA 1
ATOM 2665 C C . SER B 1 116 ? -7.441 12.648 17.266 1 97.88 116 SER B C 1
ATOM 2667 O O . SER B 1 116 ? -7.414 11.875 16.312 1 97.88 116 SER B O 1
ATOM 2669 N N . ASP B 1 117 ? -6.641 13.641 17.344 1 97.88 117 ASP B N 1
ATOM 2670 C CA . ASP B 1 117 ? -5.68 13.945 16.281 1 97.88 117 ASP B CA 1
ATOM 2671 C C . ASP B 1 117 ? -4.348 13.234 16.531 1 97.88 117 ASP B C 1
ATOM 2673 O O . ASP B 1 117 ? -3.412 13.375 15.734 1 97.88 117 ASP B O 1
ATOM 2677 N N . VAL B 1 118 ? -4.25 12.406 17.609 1 96.5 118 VAL B N 1
ATOM 2678 C CA . VAL B 1 118 ? -2.977 11.758 17.922 1 96.5 118 VAL B CA 1
ATOM 2679 C C . VAL B 1 118 ? -3.158 10.242 17.938 1 96.5 118 VAL B C 1
ATOM 2681 O O . VAL B 1 118 ? -2.182 9.492 17.875 1 96.5 118 VAL B O 1
ATOM 2684 N N . ALA B 1 119 ? -4.379 9.789 18.078 1 96.44 119 ALA B N 1
ATOM 2685 C CA . ALA B 1 119 ? -4.621 8.352 18.125 1 96.44 119 ALA B CA 1
ATOM 2686 C C . ALA B 1 119 ? -4.605 7.754 16.719 1 96.44 119 ALA B C 1
ATOM 2688 O O . ALA B 1 119 ? -5.316 8.227 15.82 1 96.44 119 ALA B O 1
ATOM 2689 N N . PRO B 1 120 ? -3.791 6.703 16.531 1 97.44 120 PRO B N 1
ATOM 2690 C CA . PRO B 1 120 ? -3.791 6.078 15.211 1 97.44 120 PRO B CA 1
ATOM 2691 C C . PRO B 1 120 ? -5.102 5.363 14.891 1 97.44 120 PRO B C 1
ATOM 2693 O O . PRO B 1 120 ? -5.664 4.684 15.758 1 97.44 120 PRO B O 1
ATOM 2696 N N . LEU B 1 121 ? -5.57 5.527 13.68 1 98.38 121 LEU B N 1
ATOM 2697 C CA . LEU B 1 121 ? -6.836 4.902 13.305 1 98.38 121 LEU B CA 1
ATOM 2698 C C . LEU B 1 121 ? -6.598 3.525 12.695 1 98.38 121 LEU B C 1
ATOM 2700 O O . LEU B 1 121 ? -7.109 2.523 13.195 1 98.38 121 LEU B O 1
ATOM 2704 N N . THR B 1 122 ? -5.707 3.416 11.711 1 98.06 122 THR B N 1
ATOM 2705 C CA . THR B 1 122 ? -5.586 2.197 10.914 1 98.06 122 THR B CA 1
ATOM 2706 C C . THR B 1 122 ? -4.578 1.24 11.547 1 98.06 122 THR B C 1
ATOM 2708 O O . THR B 1 122 ? -4.449 0.092 11.117 1 98.06 122 THR B O 1
ATOM 2711 N N . GLU B 1 123 ? -3.863 1.68 12.539 1 96.31 123 GLU B N 1
ATOM 2712 C CA . GLU B 1 123 ? -2.83 0.858 13.156 1 96.31 123 GLU B CA 1
ATOM 2713 C C . GLU B 1 123 ? -3.014 0.794 14.672 1 96.31 123 GLU B C 1
ATOM 2715 O O . GLU B 1 123 ? -3.684 1.646 15.258 1 96.31 123 GLU B O 1
ATOM 2720 N N . THR B 1 124 ? -2.443 -0.22 15.266 1 94.75 124 THR B N 1
ATOM 2721 C CA . THR B 1 124 ? -2.295 -0.385 16.703 1 94.75 124 THR B CA 1
ATOM 2722 C C . THR B 1 124 ? -0.842 -0.678 17.078 1 94.75 124 THR B C 1
ATOM 2724 O O . THR B 1 124 ? -0.16 -1.428 16.375 1 94.75 124 THR B O 1
ATOM 2727 N N . LEU B 1 125 ? -0.404 -0.104 18.062 1 92.06 125 LEU B N 1
ATOM 2728 C CA . LEU B 1 125 ? 0.96 -0.351 18.516 1 92.06 125 LEU B CA 1
ATOM 2729 C C . LEU B 1 125 ? 1.139 -1.808 18.922 1 92.06 125 LEU B C 1
ATOM 2731 O O . LEU B 1 125 ? 0.324 -2.346 19.688 1 92.06 125 LEU B O 1
ATOM 2735 N N . ALA B 1 126 ? 2.074 -2.477 18.469 1 87.75 126 ALA B N 1
ATOM 2736 C CA . ALA B 1 126 ? 2.459 -3.852 18.766 1 87.75 126 ALA B CA 1
ATOM 2737 C C . ALA B 1 126 ? 3.963 -3.961 19 1 87.75 126 ALA B C 1
ATOM 2739 O O . ALA B 1 126 ? 4.738 -4.125 18.062 1 87.75 126 ALA B O 1
ATOM 2740 N N . GLY B 1 127 ? 4.363 -3.883 20.312 1 85.62 127 GLY B N 1
ATOM 2741 C CA . GLY B 1 127 ? 5.781 -3.789 20.609 1 85.62 127 GLY B CA 1
ATOM 2742 C C . GLY B 1 127 ? 6.395 -2.461 20.203 1 85.62 127 GLY B C 1
ATOM 2743 O O . GLY B 1 127 ? 5.891 -1.4 20.578 1 85.62 127 GLY B O 1
ATOM 2744 N N . ALA B 1 128 ? 7.496 -2.553 19.438 1 87.12 128 ALA B N 1
ATOM 2745 C CA . ALA B 1 128 ? 8.195 -1.349 19 1 87.12 128 ALA B CA 1
ATOM 2746 C C . ALA B 1 128 ? 7.793 -0.972 17.578 1 87.12 128 ALA B C 1
ATOM 2748 O O . ALA B 1 128 ? 8.523 -0.25 16.891 1 87.12 128 ALA B O 1
ATOM 2749 N N . SER B 1 129 ? 6.645 -1.526 17.203 1 87.12 129 SER B N 1
ATOM 2750 C CA . SER B 1 129 ? 6.152 -1.242 15.867 1 87.12 129 SER B CA 1
ATOM 2751 C C . SER B 1 129 ? 4.633 -1.12 15.844 1 87.12 129 SER B C 1
ATOM 2753 O O . SER B 1 129 ? 4 -0.995 16.891 1 87.12 129 SER B O 1
ATOM 2755 N N . LEU B 1 130 ? 4.059 -0.999 14.625 1 90.75 130 LEU B N 1
ATOM 2756 C CA . LEU B 1 130 ? 2.617 -0.911 14.438 1 90.75 130 LEU B CA 1
ATOM 2757 C C . LEU B 1 130 ? 2.088 -2.145 13.711 1 90.75 130 LEU B C 1
ATOM 2759 O O . LEU B 1 130 ? 2.762 -2.691 12.836 1 90.75 130 LEU B O 1
ATOM 2763 N N . ARG B 1 131 ? 0.986 -2.639 14.109 1 88.94 131 ARG B N 1
ATOM 2764 C CA . ARG B 1 131 ? 0.238 -3.619 13.328 1 88.94 131 ARG B CA 1
ATOM 2765 C C . ARG B 1 131 ? -1.07 -3.027 12.812 1 88.94 131 ARG B C 1
ATOM 2767 O O . ARG B 1 131 ? -1.596 -2.074 13.391 1 88.94 131 ARG B O 1
ATOM 2774 N N . ALA B 1 132 ? -1.662 -3.598 11.742 1 91.69 132 ALA B N 1
ATOM 2775 C CA . ALA B 1 132 ? -2.971 -3.164 11.258 1 91.69 132 ALA B CA 1
ATOM 2776 C C . ALA B 1 132 ? -4.031 -3.316 12.344 1 91.69 132 ALA B C 1
ATOM 2778 O O . ALA B 1 132 ? -4.035 -4.305 13.086 1 91.69 132 ALA B O 1
ATOM 2779 N N . ALA B 1 133 ? -4.91 -2.359 12.461 1 95.19 133 ALA B N 1
ATOM 2780 C CA . ALA B 1 133 ? -6.023 -2.432 13.406 1 95.19 133 ALA B CA 1
ATOM 2781 C C . ALA B 1 133 ? -6.973 -3.572 13.055 1 95.19 133 ALA B C 1
ATOM 2783 O O . ALA B 1 133 ? -7.238 -3.822 11.875 1 95.19 133 ALA B O 1
ATOM 2784 N N . SER B 1 134 ? -7.473 -4.234 14.031 1 92.31 134 SER B N 1
ATOM 2785 C CA . SER B 1 134 ? -8.484 -5.266 13.836 1 92.31 134 SER B CA 1
ATOM 2786 C C . SER B 1 134 ? -9.844 -4.656 13.516 1 92.31 134 SER B C 1
ATOM 2788 O O . SER B 1 134 ? -10.047 -3.453 13.695 1 92.31 134 SER B O 1
ATOM 2790 N N . GLU B 1 135 ? -10.719 -5.496 13.07 1 92.38 135 GLU B N 1
ATOM 2791 C CA . GLU B 1 135 ? -12.086 -5.047 12.797 1 92.38 135 GLU B CA 1
ATOM 2792 C C . GLU B 1 135 ? -12.727 -4.465 14.047 1 92.38 135 GLU B C 1
ATOM 2794 O O . GLU B 1 135 ? -13.406 -3.438 13.984 1 92.38 135 GLU B O 1
ATOM 2799 N N . ALA B 1 136 ? -12.508 -5.164 15.164 1 94.31 136 ALA B N 1
ATOM 2800 C CA . ALA B 1 136 ? -13.086 -4.715 16.422 1 94.31 136 ALA B CA 1
ATOM 2801 C C . ALA B 1 136 ? -12.516 -3.363 16.844 1 94.31 136 ALA B C 1
ATOM 2803 O O . ALA B 1 136 ? -13.25 -2.496 17.328 1 94.31 136 ALA B O 1
ATOM 2804 N N . GLU B 1 137 ? -11.25 -3.191 16.703 1 96.25 137 GLU B N 1
ATOM 2805 C CA . GLU B 1 137 ? -10.609 -1.922 17.031 1 96.25 137 GLU B CA 1
ATOM 2806 C C . GLU B 1 137 ? -11.148 -0.787 16.156 1 96.25 137 GLU B C 1
ATOM 2808 O O . GLU B 1 137 ? -11.438 0.301 16.672 1 96.25 137 GLU B O 1
ATOM 2813 N N . LEU B 1 138 ? -11.266 -1.04 14.867 1 97 138 LEU B N 1
ATOM 2814 C CA . LEU B 1 138 ? -11.781 -0.031 13.945 1 97 138 LEU B CA 1
ATOM 2815 C C . LEU B 1 138 ? -13.211 0.353 14.305 1 97 138 LEU B C 1
ATOM 2817 O O . LEU B 1 138 ? -13.57 1.532 14.266 1 97 138 LEU B O 1
ATOM 2821 N N . ALA B 1 139 ? -14 -0.647 14.617 1 95.06 139 ALA B N 1
ATOM 2822 C CA . ALA B 1 139 ? -15.391 -0.389 15 1 95.06 139 ALA B CA 1
ATOM 2823 C C . ALA B 1 139 ? -15.461 0.533 16.219 1 95.06 139 ALA B C 1
ATOM 2825 O O . ALA B 1 139 ? -16.297 1.443 16.266 1 95.06 139 ALA B O 1
ATOM 2826 N N . GLU B 1 140 ? -14.602 0.23 17.125 1 96.94 140 GLU B N 1
ATOM 2827 C CA . GLU B 1 140 ? -14.57 1.059 18.328 1 96.94 140 GLU B CA 1
ATOM 2828 C C . GLU B 1 140 ? -14.125 2.482 18.016 1 96.94 140 GLU B C 1
ATOM 2830 O O . GLU B 1 140 ? -14.75 3.447 18.469 1 96.94 140 GLU B O 1
ATOM 2835 N N . ARG B 1 141 ? -13.125 2.623 17.203 1 97.94 141 ARG B N 1
ATOM 2836 C CA . ARG B 1 141 ? -12.516 3.92 16.922 1 97.94 141 ARG B CA 1
ATOM 2837 C C . ARG B 1 141 ? -13.445 4.773 16.062 1 97.94 141 ARG B C 1
ATOM 2839 O O . ARG B 1 141 ? -13.367 6.004 16.078 1 97.94 141 ARG B O 1
ATOM 2846 N N . LEU B 1 142 ? -14.289 4.07 15.289 1 97.69 142 LEU B N 1
ATOM 2847 C CA . LEU B 1 142 ? -15.133 4.777 14.336 1 97.69 142 LEU B CA 1
ATOM 2848 C C . LEU B 1 142 ? -16.578 4.789 14.797 1 97.69 142 LEU B C 1
ATOM 2850 O O . LEU B 1 142 ? -17.484 5.059 14.008 1 97.69 142 LEU B O 1
ATOM 2854 N N . ALA B 1 143 ? -16.75 4.461 16.062 1 92.88 143 ALA B N 1
ATOM 2855 C CA . ALA B 1 143 ? -18.109 4.414 16.594 1 92.88 143 ALA B CA 1
ATOM 2856 C C . ALA B 1 143 ? -18.844 5.723 16.344 1 92.88 143 ALA B C 1
ATOM 2858 O O . ALA B 1 143 ? -18.297 6.805 16.547 1 92.88 143 ALA B O 1
ATOM 2859 N N . GLY B 1 144 ? -20.062 5.594 15.789 1 90.94 144 GLY B N 1
ATOM 2860 C CA . GLY B 1 144 ? -20.906 6.75 15.555 1 90.94 144 GLY B CA 1
ATOM 2861 C C . GLY B 1 144 ? -20.75 7.328 14.156 1 90.94 144 GLY B C 1
ATOM 2862 O O . GLY B 1 144 ? -21.469 8.25 13.773 1 90.94 144 GLY B O 1
ATOM 2863 N N . ARG B 1 145 ? -19.766 6.84 13.453 1 93.44 145 ARG B N 1
ATOM 2864 C CA . ARG B 1 145 ? -19.578 7.309 12.086 1 93.44 145 ARG B CA 1
ATOM 2865 C C . ARG B 1 145 ? -20.281 6.395 11.094 1 93.44 145 ARG B C 1
ATOM 2867 O O . ARG B 1 145 ? -20.297 5.176 11.273 1 93.44 145 ARG B O 1
ATOM 2874 N N . GLY B 1 146 ? -20.797 6.984 10.023 1 94.12 146 GLY B N 1
ATOM 2875 C CA . GLY B 1 146 ? -21.547 6.176 9.07 1 94.12 146 GLY B CA 1
ATOM 2876 C C . GLY B 1 146 ? -21.125 6.406 7.633 1 94.12 146 GLY B C 1
ATOM 2877 O O . GLY B 1 146 ? -21.656 5.785 6.715 1 94.12 146 GLY B O 1
ATOM 2878 N N . GLU B 1 147 ? -20.125 7.285 7.406 1 95.88 147 GLU B N 1
ATOM 2879 C CA . GLU B 1 147 ? -19.688 7.605 6.047 1 95.88 147 GLU B CA 1
ATOM 2880 C C . GLU B 1 147 ? -19.078 6.391 5.359 1 95.88 147 GLU B C 1
ATOM 2882 O O . GLU B 1 147 ? -18.484 5.527 6.012 1 95.88 147 GLU B O 1
ATOM 2887 N N . GLY B 1 148 ? -19.219 6.332 4.07 1 96 148 GLY B N 1
ATOM 2888 C CA . GLY B 1 148 ? -18.719 5.211 3.289 1 96 148 GLY B CA 1
ATOM 2889 C C . GLY B 1 148 ? -17.203 5.133 3.26 1 96 148 GLY B C 1
ATOM 2890 O O . GLY B 1 148 ? -16.641 4.047 3.139 1 96 148 GLY B O 1
ATOM 2891 N N . ARG B 1 149 ? -16.609 6.312 3.352 1 97.69 149 ARG B N 1
ATOM 2892 C CA . ARG B 1 149 ? -15.156 6.383 3.328 1 97.69 149 ARG B CA 1
ATOM 2893 C C . ARG B 1 149 ? -14.633 7.27 4.453 1 97.69 149 ARG B C 1
ATOM 2895 O O . ARG B 1 149 ? -15.102 8.398 4.633 1 97.69 149 ARG B O 1
ATOM 2902 N N . ILE B 1 150 ? -13.75 6.711 5.195 1 98.62 150 ILE B N 1
ATOM 2903 C CA . ILE B 1 150 ? -13.047 7.465 6.223 1 98.62 150 ILE B CA 1
ATOM 2904 C C . ILE B 1 150 ? -11.586 7.645 5.82 1 98.62 150 ILE B C 1
ATOM 2906 O O . ILE B 1 150 ? -10.875 6.664 5.578 1 98.62 150 ILE B O 1
ATOM 2910 N N . LEU B 1 151 ? -11.117 8.867 5.672 1 98.88 151 LEU B N 1
ATOM 2911 C CA . LEU B 1 151 ? -9.75 9.203 5.293 1 98.88 151 LEU B CA 1
ATOM 2912 C C . LEU B 1 151 ? -8.961 9.719 6.496 1 98.88 151 LEU B C 1
ATOM 2914 O O . LEU B 1 151 ? -9.398 10.648 7.18 1 98.88 151 LEU B O 1
ATOM 2918 N N . CYS B 1 152 ? -7.781 9.102 6.754 1 98.88 152 CYS B N 1
ATOM 2919 C CA . CYS B 1 152 ? -7 9.477 7.926 1 98.88 152 CYS B CA 1
ATOM 2920 C C . CYS B 1 152 ? -5.516 9.547 7.59 1 98.88 152 CYS B C 1
ATOM 2922 O O . CYS B 1 152 ? -5.109 9.203 6.48 1 98.88 152 CYS B O 1
ATOM 2924 N N . GLY B 1 153 ? -4.699 10.117 8.461 1 98.69 153 GLY B N 1
ATOM 2925 C CA . GLY B 1 153 ? -3.252 10.211 8.336 1 98.69 153 GLY B CA 1
ATOM 2926 C C . GLY B 1 153 ? -2.514 9.812 9.594 1 98.69 153 GLY B C 1
ATOM 2927 O O . GLY B 1 153 ? -2.742 8.734 10.141 1 98.69 153 GLY B O 1
ATOM 2928 N N . HIS B 1 154 ? -1.632 10.516 10.016 1 98.44 154 HIS B N 1
ATOM 2929 C CA . HIS B 1 154 ? -0.968 10.508 11.312 1 98.44 154 HIS B CA 1
ATOM 2930 C C . HIS B 1 154 ? 0.101 9.422 11.383 1 98.44 154 HIS B C 1
ATOM 2932 O O . HIS B 1 154 ? 1.25 9.703 11.734 1 98.44 154 HIS B O 1
ATOM 2938 N N . THR B 1 155 ? -0.138 8.164 10.953 1 97.94 155 THR B N 1
ATOM 2939 C CA . THR B 1 155 ? 0.808 7.066 11.133 1 97.94 155 THR B CA 1
ATOM 2940 C C . THR B 1 155 ? 1.823 7.039 9.992 1 97.94 155 THR B C 1
ATOM 2942 O O . THR B 1 155 ? 2.848 6.359 10.078 1 97.94 155 THR B O 1
ATOM 2945 N N . HIS B 1 156 ? 1.56 7.707 8.898 1 98.62 156 HIS B N 1
ATOM 2946 C CA . HIS B 1 156 ? 2.395 7.773 7.707 1 98.62 156 HIS B CA 1
ATOM 2947 C C . HIS B 1 156 ? 2.426 6.434 6.977 1 98.62 156 HIS B C 1
ATOM 2949 O O . HIS B 1 156 ? 3.164 6.27 6.004 1 98.62 156 HIS B O 1
ATOM 2955 N N . VAL B 1 157 ? 1.654 5.453 7.398 1 97.75 157 VAL B N 1
ATOM 2956 C CA . VAL B 1 157 ? 1.631 4.125 6.801 1 97.75 157 VAL B CA 1
ATOM 2957 C C . VAL B 1 157 ? 0.456 4.016 5.832 1 97.75 157 VAL B C 1
ATOM 2959 O O . VAL B 1 157 ? -0.704 4.125 6.234 1 97.75 157 VAL B O 1
ATOM 2962 N N . PRO B 1 158 ? 0.782 3.83 4.578 1 98.12 158 PRO B N 1
ATOM 2963 C CA . PRO B 1 158 ? -0.351 3.635 3.67 1 98.12 158 PRO B CA 1
ATOM 2964 C C . PRO B 1 158 ? -1.14 2.363 3.975 1 98.12 158 PRO B C 1
ATOM 2966 O O . PRO B 1 158 ? -0.552 1.287 4.117 1 98.12 158 PRO B O 1
ATOM 2969 N N . ARG B 1 159 ? -2.449 2.523 4.113 1 97.56 159 ARG B N 1
ATOM 2970 C CA . ARG B 1 159 ? -3.295 1.384 4.453 1 97.56 159 ARG B CA 1
ATOM 2971 C C . ARG B 1 159 ? -4.711 1.57 3.914 1 97.56 159 ARG B C 1
ATOM 2973 O O . ARG B 1 159 ? -5.258 2.674 3.961 1 97.56 159 ARG B O 1
ATOM 2980 N N . LEU B 1 160 ? -5.223 0.516 3.363 1 97.88 160 LEU B N 1
ATOM 2981 C CA . LEU B 1 160 ? -6.633 0.434 2.988 1 97.88 160 LEU B CA 1
ATOM 2982 C C . LEU B 1 160 ? -7.324 -0.713 3.719 1 97.88 160 LEU B C 1
ATOM 2984 O O . LEU B 1 160 ? -6.902 -1.867 3.607 1 97.88 160 LEU B O 1
ATOM 2988 N N . LEU B 1 161 ? -8.344 -0.408 4.473 1 97.38 161 LEU B N 1
ATOM 2989 C CA . LEU B 1 161 ? -9.102 -1.399 5.227 1 97.38 161 LEU B CA 1
ATOM 2990 C C . LEU B 1 161 ? -10.594 -1.301 4.906 1 97.38 161 LEU B C 1
ATOM 2992 O O . LEU B 1 161 ? -11.094 -0.218 4.598 1 97.38 161 LEU B O 1
ATOM 2996 N N . THR B 1 162 ? -11.266 -2.354 4.977 1 94.88 162 THR B N 1
ATOM 2997 C CA . THR B 1 162 ? -12.703 -2.396 4.773 1 94.88 162 THR B CA 1
ATOM 2998 C C . THR B 1 162 ? -13.414 -2.867 6.035 1 94.88 162 THR B C 1
ATOM 3000 O O . THR B 1 162 ? -13.031 -3.875 6.633 1 94.88 162 THR B O 1
ATOM 3003 N N . LEU B 1 163 ? -14.336 -2.111 6.488 1 93.38 163 LEU B N 1
ATOM 3004 C CA . LEU B 1 163 ? -15.18 -2.469 7.625 1 93.38 163 LEU B CA 1
ATOM 3005 C C . LEU B 1 163 ? -16.328 -3.375 7.188 1 93.38 163 LEU B C 1
ATOM 3007 O O . LEU B 1 163 ? -16.641 -3.461 5.996 1 93.38 163 LEU B O 1
ATOM 3011 N N . PRO B 1 164 ? -16.906 -4.043 8.305 1 85.88 164 PRO B N 1
ATOM 3012 C CA . PRO B 1 164 ? -18.141 -4.754 7.969 1 85.88 164 PRO B CA 1
ATOM 3013 C C . PRO B 1 164 ? -19.203 -3.846 7.34 1 85.88 164 PRO B C 1
ATOM 3015 O O . PRO B 1 164 ? -19.375 -2.707 7.777 1 85.88 164 PRO B O 1
ATOM 3018 N N . GLY B 1 165 ? -19.828 -4.246 6.301 1 86.88 165 GLY B N 1
ATOM 3019 C CA . GLY B 1 165 ? -20.812 -3.434 5.605 1 86.88 165 GLY B CA 1
ATOM 3020 C C . GLY B 1 165 ? -20.25 -2.746 4.371 1 86.88 165 GLY B C 1
ATOM 3021 O O . GLY B 1 165 ? -21.016 -2.148 3.6 1 86.88 165 GLY B O 1
ATOM 3022 N N . GLY B 1 166 ? -18.938 -2.719 4.289 1 90.75 166 GLY B N 1
ATOM 3023 C CA . GLY B 1 166 ? -18.359 -2.268 3.031 1 90.75 166 GLY B CA 1
ATOM 3024 C C . GLY B 1 166 ? -17.719 -0.893 3.125 1 90.75 166 GLY B C 1
ATOM 3025 O O . GLY B 1 166 ? -17.125 -0.41 2.158 1 90.75 166 GLY B O 1
ATOM 3026 N N . ARG B 1 167 ? -17.828 -0.246 4.293 1 94.69 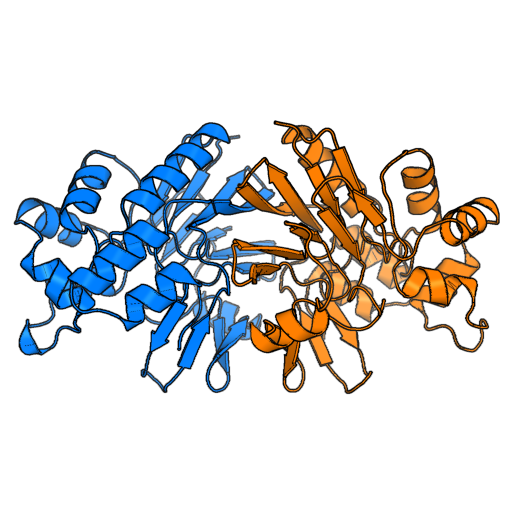167 ARG B N 1
ATOM 3027 C CA . ARG B 1 167 ? -17.188 1.056 4.449 1 94.69 167 ARG B CA 1
ATOM 3028 C C . ARG B 1 167 ? -15.664 0.927 4.41 1 94.69 167 ARG B C 1
ATOM 3030 O O . ARG B 1 167 ? -15.102 -0.048 4.914 1 94.69 167 ARG B O 1
ATOM 3037 N N . ARG B 1 168 ? -15.039 1.943 3.861 1 96.56 168 ARG B N 1
ATOM 3038 C CA . ARG B 1 168 ? -13.594 1.869 3.658 1 96.56 168 ARG B CA 1
ATOM 3039 C C . ARG B 1 168 ? -12.867 2.885 4.531 1 96.56 168 ARG B C 1
ATOM 3041 O O . ARG B 1 168 ? -13.352 3.998 4.734 1 96.56 168 ARG B O 1
ATOM 3048 N N . VAL B 1 169 ? -11.742 2.494 5.039 1 98.44 169 VAL B N 1
ATOM 3049 C CA . VAL B 1 169 ? -10.82 3.355 5.781 1 98.44 169 VAL B CA 1
ATOM 3050 C C . VAL B 1 169 ? -9.492 3.457 5.035 1 98.44 169 VAL B C 1
ATOM 3052 O O . VAL B 1 169 ? -8.867 2.441 4.734 1 98.44 169 VAL B O 1
ATOM 3055 N N . LEU B 1 170 ? -9.078 4.676 4.754 1 98.62 170 LEU B N 1
ATOM 3056 C CA . LEU B 1 170 ? -7.906 4.891 3.908 1 98.62 170 LEU B CA 1
ATOM 3057 C C . LEU B 1 170 ? -6.91 5.824 4.586 1 98.62 170 LEU B C 1
ATOM 3059 O O . LEU B 1 170 ? -7.27 6.934 4.988 1 98.62 170 LEU B O 1
ATOM 3063 N N . ASN B 1 171 ? -5.73 5.395 4.793 1 98.88 171 ASN B N 1
ATOM 3064 C CA . ASN B 1 171 ? -4.551 6.219 5.031 1 98.88 171 ASN B CA 1
ATOM 3065 C C . ASN B 1 171 ? -3.639 6.262 3.807 1 98.88 171 ASN B C 1
ATOM 3067 O O . ASN B 1 171 ? -3.072 5.238 3.414 1 98.88 171 ASN B O 1
ATOM 3071 N N . PRO B 1 172 ? -3.465 7.402 3.236 1 98.88 172 PRO B N 1
ATOM 3072 C CA . PRO B 1 172 ? -2.676 7.465 2.004 1 98.88 172 PRO B CA 1
ATOM 3073 C C . PRO B 1 172 ? -1.175 7.355 2.258 1 98.88 172 PRO B C 1
ATOM 3075 O O . PRO B 1 172 ? -0.388 7.281 1.311 1 98.88 172 PRO B O 1
ATOM 3078 N N . GLY B 1 173 ? -0.75 7.254 3.506 1 98.56 173 GLY B N 1
ATOM 3079 C CA . GLY B 1 173 ? 0.65 7.418 3.861 1 98.56 173 GLY B CA 1
ATOM 3080 C C . GLY B 1 173 ? 1.048 8.875 4.051 1 98.56 173 GLY B C 1
ATOM 3081 O O . GLY B 1 173 ? 0.251 9.68 4.523 1 98.56 173 GLY B O 1
ATOM 3082 N N . SER B 1 174 ? 2.291 9.117 3.795 1 98.88 174 SER B N 1
ATOM 3083 C CA . SER B 1 174 ? 2.822 10.469 3.986 1 98.88 174 SER B CA 1
ATOM 3084 C C . SER B 1 174 ? 3.439 11.008 2.699 1 98.88 174 SER B C 1
ATOM 3086 O O . SER B 1 174 ? 4.16 10.289 2.004 1 98.88 174 SER B O 1
ATOM 3088 N N . VAL B 1 175 ? 3.08 12.195 2.438 1 98.94 175 VAL B N 1
ATOM 3089 C CA . VAL B 1 175 ? 3.756 12.883 1.341 1 98.94 175 VAL B CA 1
ATOM 3090 C C . VAL B 1 175 ? 5.223 13.117 1.704 1 98.94 175 VAL B C 1
ATOM 3092 O O . VAL B 1 175 ? 6.117 12.844 0.903 1 98.94 175 VAL B O 1
ATOM 3095 N N . GLY B 1 176 ? 5.465 13.523 2.934 1 98.88 176 GLY B N 1
ATOM 3096 C CA . GLY B 1 176 ? 6.738 14.195 3.123 1 98.88 176 GLY B CA 1
ATOM 3097 C C . GLY B 1 176 ? 7.715 13.398 3.965 1 98.88 176 GLY B C 1
ATOM 3098 O O . GLY B 1 176 ? 8.914 13.695 3.977 1 98.88 176 GLY B O 1
ATOM 3099 N N . LEU B 1 177 ? 7.238 12.422 4.723 1 98.81 177 LEU B N 1
ATOM 3100 C CA . LEU B 1 177 ? 8.109 11.75 5.676 1 98.81 177 LEU B CA 1
ATOM 3101 C C . LEU B 1 177 ? 7.734 10.273 5.812 1 98.81 177 LEU B C 1
ATOM 3103 O O . LEU B 1 177 ? 6.664 9.945 6.328 1 98.81 177 LEU B O 1
ATOM 3107 N N . GLN B 1 178 ? 8.703 9.359 5.562 1 98.38 178 GLN B N 1
ATOM 3108 C CA . GLN B 1 178 ? 8.352 7.953 5.414 1 98.38 178 GLN B CA 1
ATOM 3109 C C . GLN B 1 178 ? 8.859 7.133 6.594 1 98.38 178 GLN B C 1
ATOM 3111 O O . GLN B 1 178 ? 8.648 5.918 6.656 1 98.38 178 GLN B O 1
ATOM 3116 N N . ALA B 1 179 ? 9.547 7.762 7.527 1 97.94 179 ALA B N 1
ATOM 3117 C CA . ALA B 1 179 ? 9.992 7.09 8.75 1 97.94 179 ALA B CA 1
ATOM 3118 C C . ALA B 1 179 ? 10.133 8.078 9.898 1 97.94 179 ALA B C 1
ATOM 3120 O O . ALA B 1 179 ? 10.492 9.242 9.688 1 97.94 179 ALA B O 1
ATOM 3121 N N . TYR B 1 180 ? 9.844 7.594 11.008 1 97.81 180 TYR B N 1
ATOM 3122 C CA . TYR B 1 180 ? 10.031 8.383 12.219 1 97.81 180 TYR B CA 1
ATOM 3123 C C . TYR B 1 180 ? 10.039 7.496 13.453 1 97.81 180 TYR B C 1
ATOM 3125 O O . TYR B 1 180 ? 9.625 6.332 13.391 1 97.81 180 TYR B O 1
ATOM 3133 N N . ASP B 1 181 ? 10.523 8.008 14.5 1 96 181 ASP B N 1
ATOM 3134 C CA . ASP B 1 181 ? 10.406 7.367 15.812 1 96 181 ASP B CA 1
ATOM 3135 C C . ASP B 1 181 ? 9.625 8.242 16.781 1 96 181 ASP B C 1
ATOM 3137 O O . ASP B 1 181 ? 9.539 9.461 16.594 1 96 181 ASP B O 1
ATOM 3141 N N . ASP B 1 182 ? 8.984 7.621 17.594 1 92.56 182 ASP B N 1
ATOM 3142 C CA . ASP B 1 182 ? 8.219 8.289 18.656 1 92.56 182 ASP B CA 1
ATOM 3143 C C . ASP B 1 182 ? 8.383 7.574 19.984 1 92.56 182 ASP B C 1
ATOM 3145 O O . ASP B 1 182 ? 8.672 6.375 20.031 1 92.56 182 ASP B O 1
ATOM 3149 N N . ASP B 1 183 ? 8.289 8.289 21.078 1 91.5 183 ASP B N 1
ATOM 3150 C CA . ASP B 1 183 ? 8.477 7.707 22.391 1 91.5 183 ASP B CA 1
ATOM 3151 C C . ASP B 1 183 ? 7.148 7.598 23.141 1 91.5 183 ASP B C 1
ATOM 3153 O O . ASP B 1 183 ? 7.082 6.977 24.203 1 91.5 183 ASP B O 1
ATOM 3157 N N . HIS B 1 184 ? 6.172 8.242 22.641 1 86.06 184 HIS B N 1
ATOM 3158 C CA . HIS B 1 184 ? 4.859 8.219 23.266 1 86.06 184 HIS B CA 1
ATOM 3159 C C . HIS B 1 184 ? 3.873 7.379 22.469 1 86.06 184 HIS B C 1
ATOM 3161 O O . HIS B 1 184 ? 3.801 7.504 21.25 1 86.06 184 HIS B O 1
ATOM 3167 N N . PRO B 1 185 ? 3.057 6.598 23.125 1 86.31 185 PRO B N 1
ATOM 3168 C CA . PRO B 1 185 ? 3.047 6.332 24.562 1 86.31 185 PRO B CA 1
ATOM 3169 C C . PRO B 1 185 ? 4.227 5.469 25.016 1 86.31 185 PRO B C 1
ATOM 3171 O O . PRO B 1 185 ? 4.484 5.34 26.219 1 86.31 185 PRO B O 1
ATOM 3174 N N . ARG B 1 186 ? 4.895 4.723 24.219 1 90.06 186 ARG B N 1
ATOM 3175 C CA . ARG B 1 186 ? 6.137 3.973 24.375 1 90.06 186 ARG B CA 1
ATOM 3176 C C . ARG B 1 186 ? 7.004 4.086 23.125 1 90.06 186 ARG B C 1
ATOM 3178 O O . ARG B 1 186 ? 6.523 4.484 22.062 1 90.06 186 ARG B O 1
ATOM 3185 N N . PRO B 1 187 ? 8.234 3.82 23.297 1 93.25 187 PRO B N 1
ATOM 3186 C CA . PRO B 1 187 ? 9.102 3.953 22.125 1 93.25 187 PRO B CA 1
ATOM 3187 C C . PRO B 1 187 ? 8.688 3.039 20.984 1 93.25 187 PRO B C 1
ATOM 3189 O O . PRO B 1 187 ? 8.5 1.835 21.188 1 93.25 187 PRO B O 1
ATOM 3192 N N . TYR B 1 188 ? 8.531 3.543 19.781 1 93.81 188 TYR B N 1
ATOM 3193 C CA . TYR B 1 188 ? 8.289 2.781 18.562 1 93.81 188 TYR B CA 1
ATOM 3194 C C . TYR B 1 188 ? 8.781 3.543 17.344 1 93.81 188 TYR B C 1
ATOM 3196 O O . TYR B 1 188 ? 9.188 4.703 17.438 1 93.81 188 TYR B O 1
ATOM 3204 N N . ARG B 1 189 ? 8.883 2.881 16.266 1 94.5 189 ARG B N 1
ATOM 3205 C CA . ARG B 1 189 ? 9.273 3.533 15.023 1 94.5 189 ARG B CA 1
ATOM 3206 C C . ARG B 1 189 ? 8.391 3.072 13.859 1 94.5 189 ARG B C 1
ATOM 3208 O O . ARG B 1 189 ? 7.824 1.979 13.906 1 94.5 189 ARG B O 1
ATOM 3215 N N . VAL B 1 190 ? 8.227 3.861 13.008 1 96.06 190 VAL B N 1
ATOM 3216 C CA . VAL B 1 190 ? 7.531 3.588 11.75 1 96.06 190 VAL B CA 1
ATOM 3217 C C . VAL B 1 190 ? 8.508 3.705 10.586 1 96.06 190 VAL B C 1
ATOM 3219 O O . VAL B 1 190 ? 9.25 4.688 10.484 1 96.06 190 VAL B O 1
ATOM 3222 N N . GLU B 1 191 ? 8.625 2.658 9.781 1 96.12 191 GLU B N 1
ATOM 3223 C CA . GLU B 1 191 ? 9.484 2.619 8.602 1 96.12 191 GLU B CA 1
ATOM 3224 C C . GLU B 1 191 ? 8.727 2.074 7.395 1 96.12 191 GLU B C 1
ATOM 3226 O O . GLU B 1 191 ? 8.352 0.898 7.363 1 96.12 191 GLU B O 1
ATOM 3231 N N . ASN B 1 192 ? 8.516 2.945 6.418 1 96.44 192 ASN B N 1
ATOM 3232 C CA . ASN B 1 192 ? 7.883 2.48 5.188 1 96.44 192 ASN B CA 1
ATOM 3233 C C . ASN B 1 192 ? 8.883 1.812 4.254 1 96.44 192 ASN B C 1
ATOM 3235 O O . ASN B 1 192 ? 8.5 1.125 3.309 1 96.44 192 ASN B O 1
ATOM 3239 N N . GLY B 1 193 ? 10.227 2.035 4.52 1 95.56 193 GLY B N 1
ATOM 3240 C CA . GLY B 1 193 ? 11.281 1.288 3.842 1 95.56 193 GLY B CA 1
ATOM 3241 C C . GLY B 1 193 ? 11.609 1.838 2.469 1 95.56 193 GLY B C 1
ATOM 3242 O O . GLY B 1 193 ? 12.336 1.205 1.7 1 95.56 193 GLY B O 1
ATOM 3243 N N . ASP B 1 194 ? 10.984 2.914 2.102 1 95.38 194 ASP B N 1
ATOM 3244 C CA . ASP B 1 194 ? 11.172 3.594 0.822 1 95.38 194 ASP B CA 1
ATOM 3245 C C . ASP B 1 194 ? 11 5.105 0.974 1 95.38 194 ASP B C 1
ATOM 3247 O O . ASP B 1 194 ? 10.117 5.566 1.698 1 95.38 194 ASP B O 1
ATOM 3251 N N . PRO B 1 195 ? 11.867 5.93 0.325 1 96.94 195 PRO B N 1
ATOM 3252 C CA . PRO B 1 195 ? 11.836 7.379 0.541 1 96.94 195 PRO B CA 1
ATOM 3253 C C . PRO B 1 195 ? 10.828 8.086 -0.359 1 96.94 195 PRO B C 1
ATOM 3255 O O . PRO B 1 195 ? 10.711 9.312 -0.311 1 96.94 195 PRO B O 1
ATOM 3258 N N . LEU B 1 196 ? 10.102 7.406 -1.182 1 97.81 196 LEU B N 1
ATOM 3259 C CA . LEU B 1 196 ? 9.211 8.008 -2.166 1 97.81 196 LEU B CA 1
ATOM 3260 C C . LEU B 1 196 ? 8.031 8.688 -1.484 1 97.81 196 LEU B C 1
ATOM 3262 O O . LEU B 1 196 ? 7.535 8.211 -0.463 1 97.81 196 LEU B O 1
ATOM 3266 N N . ALA B 1 197 ? 7.625 9.789 -2.061 1 98.75 197 ALA B N 1
ATOM 3267 C CA . ALA B 1 197 ? 6.43 10.469 -1.568 1 98.75 197 ALA B CA 1
ATOM 3268 C C . ALA B 1 197 ? 5.18 9.633 -1.827 1 98.75 197 ALA B C 1
ATOM 3270 O O . ALA B 1 197 ? 5.059 8.992 -2.875 1 98.75 197 ALA B O 1
ATOM 3271 N N . ARG B 1 198 ? 4.246 9.68 -0.905 1 98.81 198 ARG B N 1
ATOM 3272 C CA . ARG B 1 198 ? 3.078 8.812 -1.044 1 98.81 198 ARG B CA 1
ATOM 3273 C C . ARG B 1 198 ? 1.786 9.617 -0.97 1 98.81 198 ARG B C 1
ATOM 3275 O O . ARG B 1 198 ? 1.71 10.609 -0.246 1 98.81 198 ARG B O 1
ATOM 3282 N N . TYR B 1 199 ? 0.861 9.211 -1.638 1 98.94 199 TYR B N 1
ATOM 3283 C CA . TYR B 1 199 ? -0.513 9.703 -1.623 1 98.94 199 TYR B CA 1
ATOM 3284 C C . TYR B 1 199 ? -1.47 8.656 -2.182 1 98.94 199 TYR B C 1
ATOM 3286 O O . TYR B 1 199 ? -1.058 7.539 -2.51 1 98.94 199 TYR B O 1
ATOM 3294 N N . ALA B 1 200 ? -2.756 8.984 -2.191 1 98.88 200 ALA B N 1
ATOM 3295 C CA . ALA B 1 200 ? -3.732 8.031 -2.725 1 98.88 200 ALA B CA 1
ATOM 3296 C C . ALA B 1 200 ? -4.672 8.711 -3.717 1 98.88 200 ALA B C 1
ATOM 3298 O O . ALA B 1 200 ? -4.867 9.93 -3.662 1 98.88 200 ALA B O 1
ATOM 3299 N N . VAL B 1 201 ? -5.184 7.969 -4.645 1 98.75 201 VAL B N 1
ATOM 3300 C CA . VAL B 1 201 ? -6.203 8.422 -5.582 1 98.75 201 VAL B CA 1
ATOM 3301 C C . VAL B 1 201 ? -7.469 7.582 -5.418 1 98.75 201 VAL B C 1
ATOM 3303 O O . VAL B 1 201 ? -7.402 6.352 -5.402 1 98.75 201 VAL B O 1
ATOM 3306 N N . ILE B 1 202 ? -8.539 8.25 -5.23 1 97.88 202 ILE B N 1
ATOM 3307 C CA . ILE B 1 202 ? -9.852 7.617 -5.23 1 97.88 202 ILE B CA 1
ATOM 3308 C C . ILE B 1 202 ? -10.547 7.859 -6.57 1 97.88 202 ILE B C 1
ATOM 3310 O O . ILE B 1 202 ? -10.742 9.008 -6.973 1 97.88 202 ILE B O 1
ATOM 3314 N N . ASP B 1 203 ? -10.836 6.824 -7.258 1 96.06 203 ASP B N 1
ATOM 3315 C CA . ASP B 1 203 ? -11.586 6.84 -8.508 1 96.06 203 ASP B CA 1
ATOM 3316 C C . ASP B 1 203 ? -12.789 5.902 -8.438 1 96.06 203 ASP B C 1
ATOM 3318 O O . ASP B 1 203 ? -12.711 4.746 -8.852 1 96.06 203 ASP B O 1
ATOM 3322 N N . GLY B 1 204 ? -13.961 6.457 -8.023 1 92.31 204 GLY B N 1
ATOM 3323 C CA . GLY B 1 204 ? -15.094 5.59 -7.742 1 92.31 204 GLY B CA 1
ATOM 3324 C C . GLY B 1 204 ? -14.805 4.559 -6.668 1 92.31 204 GLY B C 1
ATOM 3325 O O . GLY B 1 204 ? -14.414 4.91 -5.551 1 92.31 204 GLY B O 1
ATOM 3326 N N . GLU B 1 205 ? -14.883 3.303 -7.062 1 91.12 205 GLU B N 1
ATOM 3327 C CA . GLU B 1 205 ? -14.641 2.225 -6.105 1 91.12 205 GLU B CA 1
ATOM 3328 C C . GLU B 1 205 ? -13.18 1.789 -6.121 1 91.12 205 GLU B C 1
ATOM 3330 O O . GLU B 1 205 ? -12.758 0.976 -5.293 1 91.12 205 GLU B O 1
ATOM 3335 N N . GLU B 1 206 ? -12.398 2.33 -7 1 94.38 206 GLU B N 1
ATOM 3336 C CA . GLU B 1 206 ? -10.977 1.992 -7.105 1 94.38 206 GLU B CA 1
ATOM 3337 C C . GLU B 1 206 ? -10.117 2.949 -6.289 1 94.38 206 GLU B C 1
ATOM 3339 O O . GLU B 1 206 ? -10.375 4.156 -6.262 1 94.38 206 GLU B O 1
ATOM 3344 N N . ILE B 1 207 ? -9.211 2.344 -5.602 1 96.94 207 ILE B N 1
ATOM 3345 C CA . ILE B 1 207 ? -8.281 3.141 -4.805 1 96.94 207 ILE B CA 1
ATOM 3346 C C . ILE B 1 207 ? -6.844 2.775 -5.168 1 96.94 207 ILE B C 1
ATOM 3348 O O . ILE B 1 207 ? -6.508 1.595 -5.281 1 96.94 207 ILE B O 1
ATOM 3352 N N . GLY B 1 208 ? -6.055 3.771 -5.426 1 97.94 208 GLY B N 1
ATOM 3353 C CA . GLY B 1 208 ? -4.637 3.578 -5.691 1 97.94 208 GLY B CA 1
ATOM 3354 C C . GLY B 1 208 ? -3.74 4.285 -4.691 1 97.94 208 GLY B C 1
ATOM 3355 O O . GLY B 1 208 ? -3.889 5.484 -4.457 1 97.94 208 GLY B O 1
ATOM 3356 N N . LEU B 1 209 ? -2.861 3.484 -4.086 1 98.56 209 LEU B N 1
ATOM 3357 C CA . LEU B 1 209 ? -1.775 4.043 -3.289 1 98.56 209 LEU B CA 1
ATOM 3358 C C . LEU B 1 209 ? -0.525 4.242 -4.141 1 98.56 209 LEU B C 1
ATOM 3360 O O . LEU B 1 209 ? -0.038 3.301 -4.766 1 98.56 209 LEU B O 1
ATOM 3364 N N . HIS B 1 210 ? -0.047 5.441 -4.145 1 98.5 210 HIS B N 1
ATOM 3365 C CA . HIS B 1 210 ? 1 5.793 -5.098 1 98.5 210 HIS B CA 1
ATOM 3366 C C . HIS B 1 210 ? 2.275 6.223 -4.383 1 98.5 210 HIS B C 1
ATOM 3368 O O . HIS B 1 210 ? 2.219 6.918 -3.367 1 98.5 210 HIS B O 1
ATOM 3374 N N . ALA B 1 211 ? 3.361 5.777 -4.898 1 98.25 211 ALA B N 1
ATOM 3375 C CA . ALA B 1 211 ? 4.695 6.23 -4.516 1 98.25 211 ALA B CA 1
ATOM 3376 C C . ALA B 1 211 ? 5.367 6.988 -5.656 1 98.25 211 ALA B C 1
ATOM 3378 O O . ALA B 1 211 ? 5.414 6.504 -6.789 1 98.25 211 ALA B O 1
ATOM 3379 N N . VAL B 1 212 ? 5.805 8.141 -5.375 1 97.81 212 VAL B N 1
ATOM 3380 C CA . VAL B 1 212 ? 6.27 9.078 -6.395 1 97.81 212 VAL B CA 1
ATOM 3381 C C . VAL B 1 212 ? 7.707 9.492 -6.102 1 97.81 212 VAL B C 1
ATOM 3383 O O . VAL B 1 212 ? 8.031 9.883 -4.977 1 97.81 212 VAL B O 1
ATOM 3386 N N . ALA B 1 213 ? 8.5 9.414 -7.121 1 96.38 213 ALA B N 1
ATOM 3387 C CA . ALA B 1 213 ? 9.891 9.852 -6.969 1 96.38 213 ALA B CA 1
ATOM 3388 C C . ALA B 1 213 ? 9.984 11.367 -6.871 1 96.38 213 ALA B C 1
ATOM 3390 O O . ALA B 1 213 ? 9.188 12.086 -7.48 1 96.38 213 ALA B O 1
ATOM 3391 N N . TYR B 1 214 ? 10.836 11.828 -6.078 1 97.69 214 TYR B N 1
ATOM 3392 C CA . TYR B 1 214 ? 11.242 13.227 -5.969 1 97.69 214 TYR B CA 1
ATOM 3393 C C . TYR B 1 214 ? 12.688 13.336 -5.5 1 97.69 214 TYR B C 1
ATOM 3395 O O . TYR B 1 214 ? 13.336 12.32 -5.207 1 97.69 214 TYR B O 1
ATOM 3403 N N . ASP B 1 215 ? 13.211 14.492 -5.531 1 97 215 ASP B N 1
ATOM 3404 C CA . ASP B 1 215 ? 14.586 14.641 -5.062 1 97 215 ASP B CA 1
ATOM 3405 C C . ASP B 1 215 ? 14.664 14.555 -3.541 1 97 215 ASP B C 1
ATOM 3407 O O . ASP B 1 215 ? 14.953 15.547 -2.869 1 97 215 ASP B O 1
ATOM 3411 N N . HIS B 1 216 ? 14.5 13.312 -3.035 1 97.31 216 HIS B N 1
ATOM 3412 C CA . HIS B 1 216 ? 14.492 13.102 -1.593 1 97.31 216 HIS B CA 1
ATOM 3413 C C . HIS B 1 216 ? 15.875 13.305 -0.998 1 97.31 216 HIS B C 1
ATOM 3415 O O . HIS B 1 216 ? 16.016 13.578 0.198 1 97.31 216 HIS B O 1
ATOM 3421 N N . ARG B 1 217 ? 16.969 13.211 -1.775 1 96.25 217 ARG B N 1
ATOM 3422 C CA . ARG B 1 217 ? 18.312 13.461 -1.277 1 96.25 217 ARG B CA 1
ATOM 3423 C C . ARG B 1 217 ? 18.516 14.938 -0.968 1 96.25 217 ARG B C 1
ATOM 3425 O O . ARG B 1 217 ? 19.203 15.281 -0.005 1 96.25 217 ARG B O 1
ATOM 3432 N N . ALA B 1 218 ? 17.891 15.766 -1.83 1 97.94 218 ALA B N 1
ATOM 3433 C CA . ALA B 1 218 ? 17.938 17.203 -1.544 1 97.94 218 ALA B CA 1
ATOM 3434 C C . ALA B 1 218 ? 17.203 17.516 -0.244 1 97.94 218 ALA B C 1
ATOM 3436 O O . ALA B 1 218 ? 17.641 18.375 0.531 1 97.94 218 ALA B O 1
ATOM 3437 N N . ALA B 1 219 ? 16.047 16.906 -0.048 1 98.69 219 ALA B N 1
ATOM 3438 C CA . ALA B 1 219 ? 15.328 17.078 1.205 1 98.69 219 ALA B CA 1
ATOM 3439 C C . ALA B 1 219 ? 16.156 16.609 2.395 1 98.69 219 ALA B C 1
ATOM 3441 O O . ALA B 1 219 ? 16.172 17.25 3.447 1 98.69 219 ALA B O 1
ATOM 3442 N N . ALA B 1 220 ? 16.859 15.5 2.219 1 98.44 220 ALA B N 1
ATOM 3443 C CA . ALA B 1 220 ? 17.719 14.977 3.273 1 98.44 220 ALA B CA 1
ATOM 3444 C C . ALA B 1 220 ? 18.844 15.961 3.596 1 98.44 220 ALA B C 1
ATOM 3446 O O . ALA B 1 220 ? 19.172 16.188 4.766 1 98.44 220 ALA B O 1
ATOM 3447 N N . ARG B 1 221 ? 19.406 16.516 2.57 1 98.56 221 ARG B N 1
ATOM 3448 C CA . ARG B 1 221 ? 20.469 17.5 2.768 1 98.56 221 ARG B CA 1
ATOM 3449 C C . ARG B 1 221 ? 19.938 18.719 3.518 1 98.56 221 ARG B C 1
ATOM 3451 O O . ARG B 1 221 ? 20.641 19.266 4.375 1 98.56 221 ARG B O 1
ATOM 3458 N N . LYS B 1 222 ? 18.75 19.125 3.145 1 98.69 222 LYS B N 1
ATOM 3459 C CA . LYS B 1 222 ? 18.125 20.25 3.838 1 98.69 222 LYS B CA 1
ATOM 3460 C C . LYS B 1 222 ? 17.969 19.953 5.324 1 98.69 222 LYS B C 1
ATOM 3462 O O . LYS B 1 222 ? 18.266 20.797 6.172 1 98.69 222 LYS B O 1
ATOM 3467 N N . ALA B 1 223 ? 17.469 18.781 5.664 1 98.75 223 ALA B N 1
ATOM 3468 C CA . ALA B 1 223 ? 17.297 18.391 7.059 1 98.75 223 ALA B CA 1
ATOM 3469 C C . ALA B 1 223 ? 18.641 18.375 7.797 1 98.75 223 ALA B C 1
ATOM 3471 O O . ALA B 1 223 ? 18.719 18.828 8.945 1 98.75 223 ALA B O 1
ATOM 3472 N N . GLU B 1 224 ? 19.641 17.891 7.109 1 98.31 224 GLU B N 1
ATOM 3473 C CA . GLU B 1 224 ? 20.984 17.891 7.691 1 98.31 224 GLU B CA 1
ATOM 3474 C C . GLU B 1 224 ? 21.453 19.312 7.98 1 98.31 224 GLU B C 1
ATOM 3476 O O . GLU B 1 224 ? 22.031 19.578 9.039 1 98.31 224 GLU B O 1
ATOM 3481 N N . ALA B 1 225 ? 21.266 20.156 7.09 1 98.25 225 ALA B N 1
ATOM 3482 C CA . ALA B 1 225 ? 21.688 21.547 7.223 1 98.25 225 ALA B CA 1
ATOM 3483 C C . ALA B 1 225 ? 20.969 22.234 8.383 1 98.25 225 ALA B C 1
ATOM 3485 O O . ALA B 1 225 ? 21.516 23.172 8.984 1 98.25 225 ALA B O 1
ATOM 3486 N N . GLU B 1 226 ? 19.781 21.734 8.688 1 98.06 226 GLU B N 1
ATOM 3487 C CA . GLU B 1 226 ? 19.016 22.312 9.789 1 98.06 226 GLU B CA 1
ATOM 3488 C C . GLU B 1 226 ? 19.312 21.594 11.102 1 98.06 226 GLU B C 1
ATOM 3490 O O . GLU B 1 226 ? 18.609 21.797 12.102 1 98.06 226 GLU B O 1
ATOM 3495 N N . GLY B 1 227 ? 20.297 20.719 11.102 1 97.88 227 GLY B N 1
ATOM 3496 C CA . GLY B 1 227 ? 20.734 20.047 12.305 1 97.88 227 GLY B CA 1
ATOM 3497 C C . GLY B 1 227 ? 19.844 18.891 12.711 1 97.88 227 GLY B C 1
ATOM 3498 O O . GLY B 1 227 ? 19.672 18.625 13.898 1 97.88 227 GLY B O 1
ATOM 3499 N N . ARG B 1 228 ? 19.234 18.266 11.742 1 98.12 228 ARG B N 1
ATOM 3500 C CA . ARG B 1 228 ? 18.344 17.156 12.023 1 98.12 228 ARG B CA 1
ATOM 3501 C C . ARG B 1 228 ? 18.766 15.898 11.266 1 98.12 228 ARG B C 1
ATOM 3503 O O . ARG B 1 228 ? 18.078 15.453 10.344 1 98.12 228 ARG B O 1
ATOM 3510 N N . PRO B 1 229 ? 19.812 15.219 11.727 1 97.75 229 PRO B N 1
ATOM 3511 C CA . PRO B 1 229 ? 20.297 14.023 11.039 1 97.75 229 PRO B CA 1
ATOM 3512 C C . PRO B 1 229 ? 19.297 12.867 11.07 1 97.75 229 PRO B C 1
ATOM 3514 O O . PRO B 1 229 ? 19.281 12.031 10.172 1 97.75 229 PRO B O 1
ATOM 3517 N N . ASP B 1 230 ? 18.438 12.805 12.109 1 97.06 230 ASP B N 1
ATOM 3518 C CA . ASP B 1 230 ? 17.391 11.789 12.18 1 97.06 230 ASP B CA 1
ATOM 3519 C C . ASP B 1 230 ? 16.438 11.906 10.992 1 97.06 230 ASP B C 1
ATOM 3521 O O . ASP B 1 230 ? 16.125 10.906 10.352 1 97.06 230 ASP B O 1
ATOM 3525 N N . TRP B 1 231 ? 16.062 13.164 10.641 1 98.38 231 TRP B N 1
ATOM 3526 C CA . TRP B 1 231 ? 15.227 13.406 9.469 1 98.38 231 TRP B CA 1
ATOM 3527 C C . TRP B 1 231 ? 15.984 13.094 8.188 1 98.38 231 TRP B C 1
ATOM 3529 O O . TRP B 1 231 ? 15.406 12.555 7.238 1 98.38 231 TRP B O 1
ATOM 3539 N N . ALA B 1 232 ? 17.234 13.453 8.188 1 98.56 232 ALA B N 1
ATOM 3540 C CA . ALA B 1 232 ? 18.031 13.211 6.988 1 98.56 232 ALA B CA 1
ATOM 3541 C C . ALA B 1 232 ? 18.047 11.727 6.625 1 98.56 232 ALA B C 1
ATOM 3543 O O . ALA B 1 232 ? 17.859 11.367 5.461 1 98.56 232 ALA B O 1
ATOM 3544 N N . ILE B 1 233 ? 18.203 10.883 7.629 1 97.44 233 ILE B N 1
ATOM 3545 C CA . ILE B 1 233 ? 18.234 9.438 7.398 1 97.44 233 ILE B CA 1
ATOM 3546 C C . ILE B 1 233 ? 16.844 8.961 6.953 1 97.44 233 ILE B C 1
ATOM 3548 O O . ILE B 1 233 ? 16.734 8.203 5.988 1 97.44 233 ILE B O 1
ATOM 3552 N N . ALA B 1 234 ? 15.797 9.445 7.641 1 98.19 234 ALA B N 1
ATOM 3553 C CA . ALA B 1 234 ? 14.422 9.062 7.316 1 98.19 234 ALA B CA 1
ATOM 3554 C C . ALA B 1 234 ? 14.062 9.453 5.887 1 98.19 234 ALA B C 1
ATOM 3556 O O . ALA B 1 234 ? 13.438 8.68 5.16 1 98.19 234 ALA B O 1
ATOM 3557 N N . LEU B 1 235 ? 14.5 10.609 5.461 1 98.44 235 LEU B N 1
ATOM 3558 C CA . LEU B 1 235 ? 14.188 11.125 4.129 1 98.44 235 LEU B CA 1
ATOM 3559 C C . LEU B 1 235 ? 14.984 10.383 3.061 1 98.44 235 LEU B C 1
ATOM 3561 O O . LEU B 1 235 ? 14.484 10.164 1.952 1 98.44 235 LEU B O 1
ATOM 3565 N N . ALA B 1 236 ? 16.172 9.953 3.395 1 96.94 236 ALA B N 1
ATOM 3566 C CA . ALA B 1 236 ? 17.062 9.328 2.416 1 96.94 236 ALA B CA 1
ATOM 3567 C C . ALA B 1 236 ? 16.672 7.867 2.188 1 96.94 236 ALA B C 1
ATOM 3569 O O . ALA B 1 236 ? 16.859 7.332 1.091 1 96.94 236 ALA B O 1
ATOM 3570 N N . THR B 1 237 ? 16.062 7.258 3.217 1 95.38 237 THR B N 1
ATOM 3571 C CA . THR B 1 237 ? 15.984 5.805 3.133 1 95.38 237 THR B CA 1
ATOM 3572 C C . THR B 1 237 ? 14.562 5.316 3.4 1 95.38 237 THR B C 1
ATOM 3574 O O . THR B 1 237 ? 14.219 4.18 3.068 1 95.38 237 THR B O 1
ATOM 3577 N N . GLY B 1 238 ? 13.758 6.137 4.023 1 97.12 238 GLY B N 1
ATOM 3578 C CA . GLY B 1 238 ? 12.469 5.664 4.512 1 97.12 238 GLY B CA 1
ATOM 3579 C C . GLY B 1 238 ? 12.586 4.75 5.715 1 97.12 238 GLY B C 1
ATOM 3580 O O . GLY B 1 238 ? 11.664 3.994 6.02 1 97.12 238 GLY B O 1
ATOM 3581 N N . ARG B 1 239 ? 13.742 4.793 6.402 1 95.88 239 ARG B N 1
ATOM 3582 C CA . ARG B 1 239 ? 14.039 4.004 7.598 1 95.88 239 ARG B CA 1
ATOM 3583 C C . ARG B 1 239 ? 14.664 4.875 8.68 1 95.88 239 ARG B C 1
ATOM 3585 O O . ARG B 1 239 ? 15.023 6.027 8.43 1 95.88 239 ARG B O 1
ATOM 3592 N N . MET B 1 240 ? 14.672 4.324 9.805 1 94.19 240 MET B N 1
ATOM 3593 C CA . MET B 1 240 ? 15.336 5.004 10.914 1 94.19 240 MET B CA 1
ATOM 3594 C C . MET B 1 240 ? 16.688 4.359 11.219 1 94.19 240 MET B C 1
ATOM 3596 O O . MET B 1 240 ? 16.938 3.225 10.812 1 94.19 240 MET B O 1
ATOM 3600 N N . ARG B 1 241 ? 17.578 5.039 11.906 1 85.25 241 ARG B N 1
ATOM 3601 C CA . ARG B 1 241 ? 18.875 4.5 12.297 1 85.25 241 ARG B CA 1
ATOM 3602 C C . ARG B 1 241 ? 18.734 3.52 13.453 1 85.25 241 ARG B C 1
ATOM 3604 O O . ARG B 1 241 ? 17.859 3.666 14.297 1 85.25 241 ARG B O 1
#

Nearest PDB structures (foldseek):
  3rqz-assembly2_B  TM=7.833E-01  e=1.123E-17  Sphaerobacter thermophilus DSM 20745
  3rqz-assembly1_A  TM=7.813E-01  e=3.011E-17  Sphaerobacter thermophilus DSM 20745
  3qfo-assembly1_B  TM=7.803E-01  e=2.447E-16  Streptococcus pneumoniae R6
  1su1-assembly1_D  TM=5.658E-01  e=4.292E-08  Escherichia coli
  1g5b-assembly2_B  TM=5.482E-01  e=8.270E-07  Lambdavirus lambda

Solvent-accessible surface area (backbone atoms only — not comparable to full-atom values): 23404 Å² total; per-residue (Å²): 127,77,26,33,31,40,38,16,30,29,26,6,30,43,65,32,48,52,40,46,51,52,49,40,44,75,72,57,33,80,41,54,37,35,29,16,28,46,32,47,25,61,61,36,25,50,65,32,42,57,59,49,69,75,45,91,54,58,50,30,31,16,47,49,48,51,42,45,72,64,48,53,70,92,69,40,54,73,32,33,40,48,23,48,72,63,42,50,72,65,51,51,51,52,54,71,67,38,39,63,52,49,79,54,89,56,31,36,39,18,9,11,28,85,88,31,47,79,44,59,49,68,39,38,81,53,83,57,31,71,38,75,43,48,72,69,54,40,49,62,60,44,59,93,64,80,55,49,30,37,40,30,23,79,67,34,55,64,43,57,35,44,45,92,94,67,29,34,38,38,22,31,10,12,24,38,47,27,27,49,73,44,58,76,96,50,60,32,44,42,62,56,33,22,45,45,21,21,24,23,37,39,48,81,78,32,39,32,42,35,36,32,64,54,70,32,60,58,54,13,50,42,15,42,75,64,72,30,59,70,52,16,46,6,29,57,39,0,29,70,134,127,77,25,34,31,38,38,15,31,30,26,6,31,43,67,31,48,54,40,48,51,52,51,38,43,76,72,57,32,80,40,53,37,35,28,17,29,47,34,47,24,62,61,36,25,50,64,31,41,57,60,50,69,76,45,91,54,59,51,31,31,17,46,50,47,52,43,43,73,65,48,53,72,94,69,40,54,72,32,32,39,47,24,49,71,61,40,51,72,67,52,50,51,53,55,71,66,38,38,63,53,47,78,54,91,54,31,33,39,19,9,12,28,84,89,32,46,79,44,59,49,66,40,37,81,53,82,55,32,69,38,77,43,50,72,68,54,39,51,62,60,43,59,92,62,79,54,48,29,37,40,29,22,79,67,35,55,64,43,58,35,44,44,93,92,68,29,34,39,38,22,34,10,12,24,40,46,28,28,50,71,44,57,74,96,50,59,31,44,42,60,55,34,22,43,46,21,20,23,24,37,38,48,80,77,31,38,33,41,34,37,32,64,51,71,33,60,58,53,13,50,43,15,41,75,65,72,31,59,71,52,17,45,6,29,58,39,0,29,72,134

Radius of gyration: 22.23 Å; Cα contacts (8 Å, |Δi|>4): 1239; chains: 2; bounding box: 46×73×50 Å

InterPro domains:
  IPR011152 Phosphoesterase MJ0912 [PIRSF000883] (2-234)
  IPR024654 Calcineurin-like phosphoesterase domain, lpxH-type [PF12850] (3-178)
  IPR029052 Metallo-dependent phosphatase-like [G3DSA:3.60.21.10] (1-240)
  IPR029052 Metallo-dependent phosphatase-like [SSF56300] (1-233)
  IPR050126 Diadenosine polyphosphate hydrolase [PTHR42850] (3-176)

Secondary structure (DSSP, 8-state):
---EEEE---TT-HHHHHHHHHHHHHTT--EEEE-S--S-SSS-HHHHHHHHHTS---B---HHHHHHHHS-GGG--HHHHHHHHH--HHHHHHHHH--SEEEETTEEEESSBTTBSSS-SSEEEETTEEEEPPHHHHHHHTTT---SEEE--SS---EEEE-TTS-EEEE---SS-SEEEE-SSS-EEEE-SS--EEEEEEETTEEEEEEE---HHHHHHHHHHTT-HHHHHHHHHSS--/---EEEE---TT-HHHHHHHHHHHHHTT--EEEE-S--S-SSS-HHHHHHHHHTS---B---HHHHHHHHS-GGG--HHHHHHHHH--HHHHHHHHH--SEEEETTEEEESSBTTBSSS-SSEEEETTEEEEPPHHHHHHHTTT---SEEE--SS---EEEE-TTS-EEEE---SS-SEEEE-SSS-EEEE-S---EEEEEEETTEEEEEEE---HHHHHHHHHHTT-HHHHHHHHHSS--

Sequence (482 aa):
MTRIAVLSDIHGNLPALIAVVADARARGCTRFVNLGDILSGPLWPAETAAWLMARDWPTIAGNHERQVLTDPPARMNASDGFANAVLGPEALAWLAGLPATLALEDMFLCHGTPDSDVAPLTETLAGASLRAASEAELAERLAGRGEGRILCGHTHVPRLLTLPGGRRVLNPGSVGLQAYDDDHPRPYRVENGDPLARYAVIDGEEIGLHAVAYDHRAAARKAEAEGRPDWAIALATGRMRMTRIAVLSDIHGNLPALIAVVADARARGCTRFVNLGDILSGPLWPAETAAWLMARDWPTIAGNHERQVLTDPPARMNASDGFANAVLGPEALAWLAGLPATLALEDMFLCHGTPDSDVAPLTETLAGASLRAASEAELAERLAGRGEGRILCGHTHVPRLLTLPGGRRVLNPGSVGLQAYDDDHPRPYRVENGDPLARYAVIDGEEIGLHAVAYDHRAAARKAEAEGRPDWAIALATGRMR

Foldseek 3Di:
DAKEWEAEQAQQQVQLVVQSVVVSVVVPHPAYEYQENHHFALFHRQVSLVVPVVDDHQYAYAVLLVCLQDPDLVPDDPRSNNNNVPHDPVSNVVSVPHHQWDDDDLEIGHAAFPVHRAHHQQWDDDPQETDGDDLVSNCVRNPPPDRLEYEYENLLDFDWDAHPVGRIYTYFGHSHFLKDWDQPVHTHMGFPFALFGWIWMDDPPDIDIDGGDGPLQVRLVSCVVSVHNQRSVRNVTSYGD/DAKEWEAEQAQQQVQLVVQSVVVSVVVPHPAYEYQENHHQALFHRQVSLVVPVVDPHHYAYAVLLVCLQDPDLVPDDPRSNNNNVPHDPVSNVVSVPHHQWDDDDLEIGHAAFPVHRAHHQQWDDDPQETDGDDLVSNCVRNPPPDRLEYEYENLLDFDWDAHPVGRIYTYFGHSHFLKDWDQPVHTHMGFPFALFGWIWMDDPPDIDIDGGDGPLQVRLVSNVVSVHNQRSVRNVTSYGD